Protein AF-L0IRH3-F1 (afdb_monomer_lite)

Foldseek 3Di:
DDDDDPPPPPLDDQADLVRLLVLQQVCLFFLAHELVCCVVRVPNLLSQLALVQQCVVCVVVVDDSSNSSLQLLVLLLVVQQPPPCPPDNQGRLLSLLCCLRRVRNSVPVGGSVVSLCVSCVSVVNDDPVVSVVVSSVSSSVSSVVRSQDNHRSPQDVCNLLVVLLVVLLPDDLLVNLVVLLCLLQCVCSNHVHNLSSLSNNLSNQVLLLVLCVVLPPPDDPDRNPSVLVSLCVLQVQPQLVLVQVVLVVCLVVQAAAAHSVLLNVQRNDPDNDDQVVLLVSQVVQLVQPPPDCARVSHGHHPVQVVVCVVPVHDQHDPVVSHGDPNSVRNNSVNSSSSSSSSSLVSPPPQSPPDPPCVVLVVQQDDDDDDDDDDPSDRPSVSVSVCVSVVHDDPVVVVVVVVPDPDD

Secondary structure (DSSP, 8-state):
-PPP-------PPPPPHHHHHHHHHHHTSTT---HHHHHHH-HHHHTSHHHHHHHHHHGGGT--HHHHHHHHHHHHHHHHHHSSGGGTSPPPHHHHHHHHHH-GGGTT-S-HHHHHHHHHHHTTS--HHHHHHHHHHHHHHHHHHHHH-SS-S-PPTTHHHHHHHHHHHTS-HHHHHHHHHHHHHHHHHHHS-HHHHHHHHHHT-HHHHHHHHHTT----SSTTHHHHHHHHHHHHHHHHHHHHHHHHHHHTTT-----HHHHHHHHSSSS---HHHHHHHHHHHHHHHTT-SEETTEEPPHHHHHHHHHHS-SSEETTTTEE-HHHHHHHHHHHHHHHHHHHHHHHSTTS---TT-HHHHHHT-----SSS------HHHHHHHHHHTT----HHHHHHHHS----

Structure (mmCIF, N/CA/C/O backbone):
data_AF-L0IRH3-F1
#
_entry.id   AF-L0IRH3-F1
#
loop_
_atom_site.group_PDB
_atom_site.id
_atom_site.type_symbol
_atom_site.label_atom_id
_atom_site.label_alt_id
_atom_site.label_comp_id
_atom_site.label_asym_id
_atom_site.label_entity_id
_atom_site.label_seq_id
_atom_site.pdbx_PDB_ins_code
_atom_site.Cartn_x
_atom_site.Cartn_y
_atom_site.Cartn_z
_atom_site.occupancy
_atom_site.B_iso_or_equiv
_atom_site.auth_seq_id
_atom_site.auth_comp_id
_atom_site.auth_asym_id
_atom_site.auth_atom_id
_atom_site.pdbx_PDB_model_num
ATOM 1 N N . MET A 1 1 ? 11.270 45.976 7.555 1.00 33.22 1 MET A N 1
ATOM 2 C CA . MET A 1 1 ? 9.982 45.259 7.615 1.00 33.22 1 MET A CA 1
ATOM 3 C C . MET A 1 1 ? 10.294 43.788 7.467 1.00 33.22 1 MET A C 1
ATOM 5 O O . MET A 1 1 ? 10.638 43.345 6.383 1.00 33.22 1 MET A O 1
ATOM 9 N N . THR A 1 2 ? 10.336 43.097 8.596 1.00 27.80 2 THR A N 1
ATOM 10 C CA . THR A 1 2 ? 10.625 41.670 8.735 1.00 27.80 2 THR A CA 1
ATOM 11 C C . THR A 1 2 ? 9.320 40.896 8.608 1.00 27.80 2 THR A C 1
ATOM 13 O O . THR A 1 2 ? 8.417 41.087 9.419 1.00 27.80 2 THR A O 1
ATOM 16 N N . THR A 1 3 ? 9.209 40.051 7.590 1.00 29.75 3 THR A N 1
ATOM 17 C CA . THR A 1 3 ? 8.204 38.988 7.501 1.00 29.75 3 THR A CA 1
ATOM 18 C C . THR A 1 3 ? 8.613 37.863 8.463 1.00 29.75 3 THR A C 1
ATOM 20 O O . THR A 1 3 ? 9.705 37.320 8.297 1.00 29.75 3 THR A O 1
ATOM 23 N N . PRO A 1 4 ? 7.803 37.504 9.474 1.00 34.88 4 PRO A N 1
ATOM 24 C CA . PRO A 1 4 ? 7.890 36.184 10.094 1.00 34.88 4 PRO A CA 1
ATOM 25 C C . PRO A 1 4 ? 7.295 35.199 9.075 1.00 34.88 4 PRO A C 1
ATOM 27 O O . PRO A 1 4 ? 6.216 35.444 8.549 1.00 34.88 4 PRO A O 1
ATOM 30 N N . GLY A 1 5 ? 8.010 34.182 8.610 1.00 28.48 5 GLY A N 1
ATOM 31 C CA . GLY A 1 5 ? 8.601 33.128 9.419 1.00 28.48 5 GLY A CA 1
ATOM 32 C C . GLY A 1 5 ? 7.751 31.900 9.128 1.00 28.48 5 GLY A C 1
ATOM 33 O O . GLY A 1 5 ? 6.731 31.710 9.778 1.00 28.48 5 GLY A O 1
ATOM 34 N N . ASP A 1 6 ? 8.120 31.161 8.077 1.00 34.06 6 ASP A N 1
ATOM 35 C CA . ASP A 1 6 ? 7.567 29.841 7.784 1.00 34.06 6 ASP A CA 1
ATOM 36 C C . ASP A 1 6 ? 7.759 28.978 9.029 1.00 34.06 6 ASP A C 1
ATOM 38 O O . ASP A 1 6 ? 8.873 28.551 9.348 1.00 34.06 6 ASP A O 1
ATOM 42 N N . ASP A 1 7 ? 6.668 28.777 9.764 1.00 32.66 7 ASP A N 1
ATOM 43 C CA . ASP A 1 7 ? 6.598 27.798 10.829 1.00 32.66 7 ASP A CA 1
ATOM 44 C C . ASP A 1 7 ? 6.960 26.451 10.209 1.00 32.66 7 ASP A C 1
ATOM 46 O O . ASP A 1 7 ? 6.202 25.872 9.426 1.00 32.66 7 ASP A O 1
ATOM 50 N N . ALA A 1 8 ? 8.137 25.941 10.568 1.00 35.25 8 ALA A N 1
ATOM 51 C CA . ALA A 1 8 ? 8.430 24.528 10.479 1.00 35.25 8 ALA A CA 1
ATOM 52 C C . ALA A 1 8 ? 7.332 23.817 11.276 1.00 35.25 8 ALA A C 1
ATOM 54 O O . ALA A 1 8 ? 7.412 23.716 12.502 1.00 35.25 8 ALA A O 1
ATOM 55 N N . SER A 1 9 ? 6.260 23.405 10.591 1.00 38.94 9 SER A N 1
ATOM 56 C CA . SER A 1 9 ? 5.165 22.680 11.212 1.00 38.94 9 SER A CA 1
ATOM 57 C C . SER A 1 9 ? 5.800 21.458 11.850 1.00 38.94 9 SER A C 1
ATOM 59 O O . SER A 1 9 ? 6.321 20.596 11.138 1.00 38.94 9 SER A O 1
ATOM 61 N N . VAL A 1 10 ? 5.834 21.417 13.179 1.00 41.62 10 VAL A N 1
ATOM 62 C CA . VAL A 1 10 ? 6.294 20.247 13.914 1.00 41.62 10 VAL A CA 1
ATOM 63 C C . VAL A 1 10 ? 5.409 19.106 13.438 1.00 41.62 10 VAL A C 1
ATOM 65 O O . VAL A 1 10 ? 4.223 19.056 13.765 1.00 41.62 10 VAL A O 1
ATOM 68 N N . VAL A 1 11 ? 5.961 18.240 12.586 1.00 57.41 11 VAL A N 1
ATOM 69 C CA . VAL A 1 11 ? 5.268 17.051 12.104 1.00 57.41 11 VAL A CA 1
ATOM 70 C C . VAL A 1 11 ? 5.143 16.155 13.323 1.00 57.41 11 VAL A C 1
ATOM 72 O O . VAL A 1 11 ? 6.079 15.455 13.702 1.00 57.41 11 VAL A O 1
ATOM 75 N N . LEU A 1 12 ? 4.010 16.278 14.012 1.00 69.94 12 LEU A N 1
ATOM 76 C CA . LEU A 1 12 ? 3.725 15.469 15.181 1.00 69.94 12 LEU A CA 1
ATOM 77 C C . LEU A 1 12 ? 3.756 13.997 14.756 1.00 69.94 12 LEU A C 1
ATOM 79 O O . LEU A 1 12 ? 3.223 13.666 13.691 1.00 69.94 12 LEU A O 1
ATOM 83 N N . PRO A 1 13 ? 4.353 13.112 15.570 1.00 76.25 13 PRO A N 1
ATOM 84 C CA . PRO A 1 13 ? 4.391 11.696 15.250 1.00 76.25 13 PRO A CA 1
ATOM 85 C C . PRO A 1 13 ? 2.964 11.140 15.095 1.00 76.25 13 PRO A C 1
ATOM 87 O O . PRO A 1 13 ? 2.014 11.711 15.658 1.00 76.25 13 PRO A O 1
ATOM 90 N N . PRO A 1 14 ? 2.801 10.030 14.347 1.00 81.12 14 PRO A N 1
ATOM 91 C CA . PRO A 1 14 ? 1.528 9.329 14.258 1.00 81.12 14 PRO A CA 1
ATOM 92 C C . PRO A 1 14 ? 0.988 9.010 15.657 1.00 81.12 14 PRO A C 1
ATOM 94 O O . PRO A 1 14 ? 1.775 8.699 16.556 1.00 81.12 14 PRO A O 1
ATOM 97 N N . PRO A 1 15 ? -0.335 9.093 15.863 1.00 90.19 15 PRO A N 1
ATOM 98 C CA . PRO A 1 15 ? -0.913 8.844 17.170 1.00 90.19 15 PRO A CA 1
ATOM 99 C C . PRO A 1 15 ? -0.763 7.371 17.566 1.00 90.19 15 PRO A C 1
ATOM 101 O O . PRO A 1 15 ? -0.921 6.460 16.750 1.00 90.19 15 PRO A O 1
ATOM 104 N N . THR A 1 16 ? -0.476 7.137 18.838 1.00 90.31 16 THR A N 1
ATOM 105 C CA . THR A 1 16 ? -0.393 5.804 19.434 1.00 90.31 16 THR A CA 1
ATOM 106 C C . THR A 1 16 ? -1.781 5.184 19.607 1.00 90.31 16 THR A C 1
ATOM 108 O O . THR A 1 16 ? -2.792 5.882 19.708 1.00 90.31 16 THR A O 1
ATOM 111 N N . LEU A 1 17 ? -1.833 3.852 19.725 1.00 91.19 17 LEU A N 1
ATOM 112 C CA . LEU A 1 17 ? -3.069 3.116 20.020 1.00 91.19 17 LEU A CA 1
ATOM 113 C C . LEU A 1 17 ? -3.805 3.669 21.250 1.00 91.19 17 LEU A C 1
ATOM 115 O O . LEU A 1 17 ? -5.024 3.826 21.219 1.00 91.19 17 LEU A O 1
ATOM 119 N N . ALA A 1 18 ? -3.067 3.976 22.319 1.00 92.81 18 ALA A N 1
ATOM 120 C CA . ALA A 1 18 ? -3.644 4.474 23.563 1.00 92.81 18 ALA A CA 1
ATOM 121 C C . ALA A 1 18 ? -4.269 5.868 23.394 1.00 92.81 18 ALA A C 1
ATOM 123 O O . ALA A 1 18 ? -5.374 6.095 23.885 1.00 92.81 18 ALA A O 1
ATOM 124 N N . GLU A 1 19 ? -3.604 6.775 22.669 1.00 95.31 19 GLU A N 1
ATOM 125 C CA . GLU A 1 19 ? -4.140 8.110 22.369 1.00 95.31 19 GLU A CA 1
ATOM 126 C C . GLU A 1 19 ? -5.420 8.019 21.532 1.00 95.31 19 GLU A C 1
ATOM 128 O O . GLU A 1 19 ? -6.415 8.671 21.847 1.00 95.31 19 GLU A O 1
ATOM 133 N N . VAL A 1 20 ? -5.424 7.176 20.493 1.00 95.62 20 VAL A N 1
ATOM 134 C CA . VAL A 1 20 ? -6.597 6.986 19.626 1.00 95.62 20 VAL A CA 1
ATOM 135 C C . VAL A 1 20 ? -7.761 6.382 20.399 1.00 95.62 20 VAL A C 1
ATOM 137 O O . VAL A 1 20 ? -8.880 6.882 20.306 1.00 95.62 20 VAL A O 1
ATOM 140 N N . TRP A 1 21 ? -7.515 5.327 21.179 1.00 95.75 21 TRP A N 1
ATOM 141 C CA . TRP A 1 21 ? -8.553 4.691 21.989 1.00 95.75 21 TRP A CA 1
ATOM 142 C C . TRP A 1 21 ? -9.167 5.672 22.993 1.00 95.75 21 TRP A C 1
ATOM 144 O O . TRP A 1 21 ? -10.391 5.766 23.093 1.00 95.75 21 TRP A O 1
ATOM 154 N N . PHE A 1 22 ? -8.328 6.448 23.683 1.00 95.81 22 PHE A N 1
ATOM 155 C CA . PHE A 1 22 ? -8.784 7.471 24.619 1.00 95.81 22 PHE A CA 1
ATOM 156 C C . PHE A 1 22 ? -9.644 8.536 23.927 1.00 95.81 22 PHE A C 1
ATOM 158 O O . PHE A 1 22 ? -10.732 8.857 24.405 1.00 95.81 22 PHE A O 1
ATOM 165 N N . GLU A 1 23 ? -9.204 9.059 22.780 1.00 95.94 23 GLU A N 1
ATOM 166 C CA . GLU A 1 23 ? -9.956 10.097 22.071 1.00 95.94 23 GLU A CA 1
ATOM 167 C C . GLU A 1 23 ? -11.295 9.572 21.523 1.00 95.94 23 GLU A C 1
ATOM 169 O O . GLU A 1 23 ? -12.308 10.269 21.602 1.00 95.94 23 GLU A O 1
ATOM 174 N N . LEU A 1 24 ? -11.352 8.320 21.055 1.00 96.00 24 LEU A N 1
ATOM 175 C CA . LEU A 1 24 ? -12.614 7.673 20.677 1.00 96.00 24 LEU A CA 1
ATOM 176 C C . LEU A 1 24 ? -13.581 7.568 21.868 1.00 96.00 24 LEU A C 1
ATOM 178 O O . LEU A 1 24 ? -14.759 7.901 21.723 1.00 96.00 24 LEU A O 1
ATOM 182 N N . GLU A 1 25 ? -13.103 7.136 23.041 1.00 94.94 25 GLU A N 1
ATOM 183 C CA . GLU A 1 25 ? -13.914 7.038 24.266 1.00 94.94 25 GLU A CA 1
ATOM 184 C C . GLU A 1 25 ? -14.459 8.399 24.720 1.00 94.94 25 GLU A C 1
ATOM 186 O O . GLU A 1 25 ? -15.609 8.492 25.162 1.00 94.94 25 GLU A O 1
ATOM 191 N N . GLU A 1 26 ? -13.674 9.466 24.586 1.00 94.25 26 GLU A N 1
ATOM 192 C CA . GLU A 1 26 ? -14.111 10.819 24.928 1.00 94.25 26 GLU A CA 1
ATOM 193 C C . GLU A 1 26 ? -15.128 11.371 23.925 1.00 94.25 26 GLU A C 1
ATOM 195 O O . GLU A 1 26 ? -16.199 11.854 24.317 1.00 94.25 26 GLU A O 1
ATOM 200 N N . LEU A 1 27 ? -14.846 11.269 22.624 1.00 92.69 27 LEU A N 1
ATOM 201 C CA . LEU A 1 27 ? -15.677 11.890 21.593 1.00 92.69 27 LEU A CA 1
ATOM 202 C C . LEU A 1 27 ? -17.018 11.179 21.393 1.00 92.69 27 LEU A C 1
ATOM 204 O O . LEU A 1 27 ? -18.025 11.851 21.126 1.00 92.69 27 LEU A O 1
ATOM 208 N N . LYS A 1 28 ? -17.072 9.851 21.574 1.00 91.69 28 LYS A N 1
ATOM 209 C CA . LYS A 1 28 ? -18.294 9.053 21.362 1.00 91.69 28 LYS A CA 1
ATOM 210 C C . LYS A 1 28 ? -19.428 9.374 22.347 1.00 91.69 28 LYS A C 1
ATOM 212 O O . LYS A 1 28 ? -20.585 9.014 22.106 1.00 91.69 28 LYS A O 1
ATOM 217 N N . LYS A 1 29 ? -19.128 10.045 23.465 1.00 88.81 29 LYS A N 1
ATOM 218 C CA . LYS A 1 29 ? -20.105 10.420 24.505 1.00 88.81 29 LYS A CA 1
ATOM 219 C C . LYS A 1 29 ? -21.227 11.304 23.942 1.00 88.81 29 LYS A C 1
ATOM 221 O O . LYS A 1 29 ? -21.042 12.041 22.975 1.00 88.81 29 LYS A O 1
ATOM 226 N N . ARG A 1 30 ? -22.397 11.293 24.593 1.00 84.19 30 ARG A N 1
ATOM 227 C CA . ARG A 1 30 ? -23.610 12.041 24.186 1.00 84.19 30 ARG A CA 1
ATOM 228 C C . ARG A 1 30 ? -24.064 11.671 22.769 1.00 84.19 30 ARG A C 1
ATOM 230 O O . ARG A 1 30 ? -24.583 10.578 22.592 1.00 84.19 30 ARG A O 1
ATOM 237 N N . GLU A 1 31 ? -23.820 12.538 21.793 1.00 82.25 31 GLU A N 1
ATOM 238 C CA . GLU A 1 31 ? -24.315 12.454 20.411 1.00 82.25 31 GLU A CA 1
ATOM 239 C C . GLU A 1 31 ? -23.430 11.626 19.464 1.00 82.25 31 GLU A C 1
ATOM 241 O O . GLU A 1 31 ? -23.764 11.506 18.297 1.00 82.25 31 GLU A O 1
ATOM 246 N N . GLY A 1 32 ? -22.310 11.050 19.917 1.00 90.69 32 GLY A N 1
ATOM 247 C CA . GLY A 1 32 ? -21.368 10.357 19.022 1.00 90.69 32 GLY A CA 1
ATOM 248 C C . GLY A 1 32 ? -20.283 11.264 18.451 1.00 90.69 32 GLY A C 1
ATOM 249 O O . GLY A 1 32 ? -20.122 12.397 18.901 1.00 90.69 32 GLY A O 1
ATOM 250 N N . ILE A 1 33 ? -19.508 10.768 17.494 1.00 94.12 33 ILE A N 1
ATOM 251 C CA . ILE A 1 33 ? -18.354 11.466 16.918 1.00 94.12 33 ILE A CA 1
ATOM 252 C C . ILE A 1 33 ? -18.799 12.232 15.667 1.00 94.12 33 ILE A C 1
ATOM 254 O O . ILE A 1 33 ? -19.028 11.651 14.611 1.00 94.12 33 ILE A O 1
ATOM 258 N N . THR A 1 34 ? -18.903 13.556 15.787 1.00 94.19 34 THR A N 1
ATOM 259 C CA . THR A 1 34 ? -19.332 14.451 14.700 1.00 94.19 34 THR A CA 1
ATOM 260 C C . THR A 1 34 ? -18.179 15.327 14.205 1.00 94.19 34 THR A C 1
ATOM 262 O O . THR A 1 34 ? -17.246 15.589 14.976 1.00 94.19 34 THR A O 1
ATOM 265 N N . PRO A 1 35 ? -18.244 15.886 12.980 1.00 94.69 35 PRO A N 1
ATOM 266 C CA . PRO A 1 35 ? -17.201 16.773 12.464 1.00 94.69 35 PRO A CA 1
ATOM 267 C C . PRO A 1 35 ? -16.960 17.985 13.373 1.00 94.69 35 PRO A C 1
ATOM 269 O O . PRO A 1 35 ? -15.825 18.392 13.593 1.00 94.69 35 PRO A O 1
ATOM 272 N N . SER A 1 36 ? -18.013 18.529 13.994 1.00 93.19 36 SER A N 1
ATOM 273 C CA . SER A 1 36 ? -17.897 19.642 14.950 1.00 93.19 36 SER A CA 1
ATOM 274 C C . SER A 1 36 ? -17.086 19.264 16.195 1.00 93.19 36 SER A C 1
ATOM 276 O O . SER A 1 36 ? -16.260 20.050 16.665 1.00 93.19 36 SER A O 1
ATOM 278 N N . LYS A 1 37 ? -17.278 18.047 16.718 1.00 93.94 37 LYS A N 1
ATOM 279 C CA . LYS A 1 37 ? -16.503 17.532 17.852 1.00 93.94 37 LYS A CA 1
ATOM 280 C C . LYS A 1 37 ? -15.071 17.211 17.463 1.00 93.94 37 LYS A C 1
ATOM 282 O O . LYS A 1 37 ? -14.164 17.607 18.185 1.00 93.94 37 LYS A O 1
ATOM 287 N N . VAL A 1 38 ? -14.867 16.569 16.314 1.00 95.38 38 VAL A N 1
ATOM 288 C CA . VAL A 1 38 ? -13.526 16.286 15.790 1.00 95.38 38 VAL A CA 1
ATOM 289 C C . VAL A 1 38 ? -12.753 17.588 15.592 1.00 95.38 38 VAL A C 1
ATOM 291 O O . VAL A 1 38 ? -11.610 17.683 16.026 1.00 95.38 38 VAL A O 1
ATOM 294 N N . ARG A 1 39 ? -13.387 18.633 15.046 1.00 94.56 39 ARG A N 1
ATOM 295 C CA . ARG A 1 39 ? -12.769 19.956 14.865 1.00 94.56 39 ARG A CA 1
ATOM 296 C C . ARG A 1 39 ? -12.323 20.589 16.184 1.00 94.56 39 ARG A C 1
ATOM 298 O O . ARG A 1 39 ? -11.276 21.220 16.226 1.00 94.56 39 ARG A O 1
ATOM 305 N N . LYS A 1 40 ? -13.121 20.448 17.246 1.00 92.31 40 LYS A N 1
ATOM 306 C CA . LYS A 1 40 ? -12.861 21.083 18.550 1.00 92.31 40 LYS A CA 1
ATOM 307 C C . LYS A 1 40 ? -11.941 20.271 19.462 1.00 92.31 40 LYS A C 1
ATOM 309 O O . LYS A 1 40 ? -11.217 20.862 20.252 1.00 92.31 40 LYS A O 1
ATOM 314 N N . ALA A 1 41 ? -12.027 18.946 19.404 1.00 89.19 41 ALA A N 1
ATOM 315 C CA . ALA A 1 41 ? -11.465 18.049 20.412 1.00 89.19 41 ALA A CA 1
ATOM 316 C C . ALA A 1 41 ? -10.981 16.703 19.840 1.00 89.19 41 ALA A C 1
ATOM 318 O O . ALA A 1 41 ? -10.765 15.773 20.608 1.00 89.19 41 ALA A O 1
ATOM 319 N N . GLY A 1 42 ? -10.828 16.584 18.515 1.00 90.88 42 GLY A N 1
ATOM 320 C CA . GLY A 1 42 ? -10.328 15.376 17.851 1.00 90.88 42 GLY A CA 1
ATOM 321 C C . GLY A 1 42 ? -8.987 15.514 17.119 1.00 90.88 42 GLY A C 1
ATOM 322 O O . GLY A 1 42 ? -8.890 15.025 15.989 1.00 90.88 42 GLY A O 1
ATOM 323 N N . PRO A 1 43 ? -7.967 16.217 17.654 1.00 93.75 43 PRO A N 1
ATOM 324 C CA . PRO A 1 43 ? -6.690 16.368 16.960 1.00 93.75 43 PRO A CA 1
ATOM 325 C C . PRO A 1 43 ? -5.959 15.031 16.767 1.0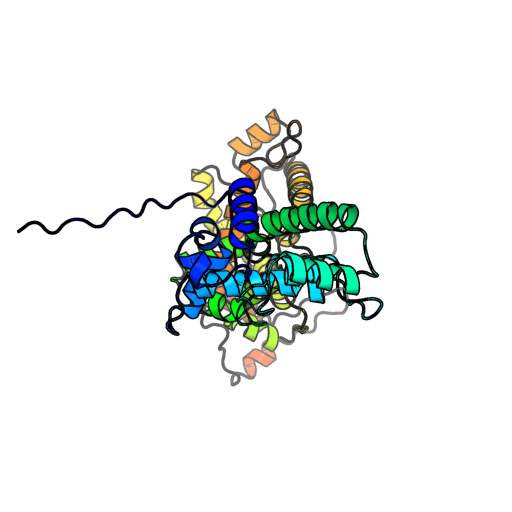0 93.75 43 PRO A C 1
ATOM 327 O O . PRO A 1 43 ? -5.197 14.892 15.811 1.00 93.75 43 PRO A O 1
ATOM 330 N N . THR A 1 44 ? -6.172 14.033 17.628 1.00 95.19 44 THR A N 1
ATOM 331 C CA . THR A 1 44 ? -5.550 12.707 17.480 1.00 95.19 44 THR A CA 1
ATOM 332 C C . THR A 1 44 ? -6.130 11.972 16.276 1.00 95.19 44 THR A C 1
ATOM 334 O O . THR A 1 44 ? -5.376 11.490 15.433 1.00 95.19 44 THR A O 1
ATOM 337 N N . LEU A 1 45 ? -7.455 11.957 16.131 1.00 95.75 45 LEU A N 1
ATOM 338 C CA 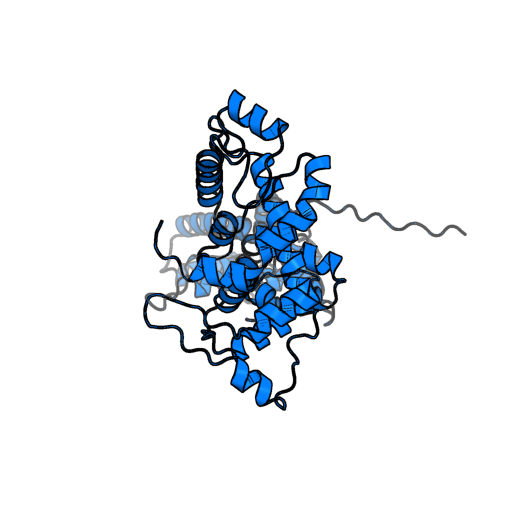. LEU A 1 45 ? -8.159 11.358 15.001 1.00 95.75 45 LEU A CA 1
ATOM 339 C C . LEU A 1 45 ? -7.843 12.086 13.692 1.00 95.75 45 LEU A C 1
ATOM 341 O O . LEU A 1 45 ? -7.667 11.439 12.661 1.00 95.75 45 LEU A O 1
ATOM 345 N N . GLN A 1 46 ? -7.699 13.413 13.720 1.00 94.88 46 GLN A N 1
ATOM 346 C CA . GLN A 1 46 ? -7.288 14.184 12.542 1.00 94.88 46 GLN A CA 1
ATOM 347 C C . GLN A 1 46 ? -5.853 13.866 12.094 1.00 94.88 46 GLN A C 1
ATOM 349 O O . GLN A 1 46 ? -5.561 13.952 10.904 1.00 94.88 46 GLN A O 1
ATOM 354 N N . ARG A 1 47 ? -4.956 13.472 13.009 1.00 93.75 47 ARG A N 1
ATOM 355 C CA . ARG A 1 47 ? -3.577 13.056 12.685 1.00 93.75 47 ARG A CA 1
ATOM 356 C C . ARG A 1 47 ? -3.468 11.644 12.106 1.00 93.75 47 ARG A C 1
ATOM 358 O O . ARG A 1 47 ? -2.392 11.285 11.635 1.00 93.75 47 ARG A O 1
ATOM 365 N N . LEU A 1 48 ? -4.532 10.838 12.132 1.00 93.25 48 LEU A N 1
ATOM 366 C CA . LEU A 1 48 ? -4.503 9.507 11.525 1.00 93.25 48 LEU A CA 1
ATOM 367 C C . LEU A 1 48 ? -4.184 9.602 10.028 1.00 93.25 48 LEU A C 1
ATOM 369 O O . LEU A 1 48 ? -4.704 10.471 9.323 1.00 93.25 48 LEU A O 1
ATOM 373 N N . TRP A 1 49 ? -3.382 8.661 9.527 1.00 91.19 49 TRP A N 1
ATOM 374 C CA . TRP A 1 49 ? -3.033 8.595 8.107 1.00 91.19 49 TRP A CA 1
ATOM 375 C C . TRP A 1 49 ? -4.273 8.518 7.215 1.00 91.19 49 TRP A C 1
ATOM 377 O O . TRP A 1 49 ? -4.353 9.244 6.228 1.00 91.19 49 TRP A O 1
ATOM 387 N N . ILE A 1 50 ? -5.276 7.730 7.618 1.00 93.00 50 ILE A N 1
ATOM 388 C CA . ILE A 1 50 ? -6.552 7.605 6.901 1.00 93.00 50 ILE A CA 1
ATOM 389 C C . ILE A 1 50 ? -7.310 8.936 6.793 1.00 93.00 50 ILE A C 1
ATOM 391 O O . ILE A 1 50 ? -7.901 9.225 5.758 1.00 93.00 50 ILE A O 1
ATOM 395 N N . SER A 1 51 ? -7.249 9.774 7.832 1.00 94.69 51 SER A N 1
ATOM 396 C CA . SER A 1 51 ? -7.905 11.085 7.873 1.00 94.69 51 SER A CA 1
ATOM 397 C C . SER A 1 51 ? -7.204 12.080 6.958 1.00 94.69 51 SER A C 1
ATOM 399 O O . SER A 1 51 ? -7.846 12.822 6.216 1.00 94.69 51 SER A O 1
ATOM 401 N N . GLN A 1 52 ? -5.870 12.076 6.988 1.00 93.69 52 GLN A N 1
ATOM 402 C CA . GLN A 1 52 ? -5.044 12.917 6.127 1.00 93.69 52 GLN A CA 1
ATOM 403 C C . GLN A 1 52 ? -5.186 12.526 4.655 1.00 93.69 52 GLN A C 1
ATOM 405 O O . GLN A 1 52 ? -5.260 13.398 3.793 1.00 93.69 52 GLN A O 1
ATOM 410 N N . ASP A 1 53 ? -5.243 11.229 4.365 1.00 90.50 53 ASP A N 1
ATOM 411 C CA . ASP A 1 53 ? -5.463 10.696 3.023 1.00 90.50 53 ASP A CA 1
ATOM 412 C C . ASP A 1 53 ? -6.832 11.118 2.467 1.00 90.50 53 ASP A 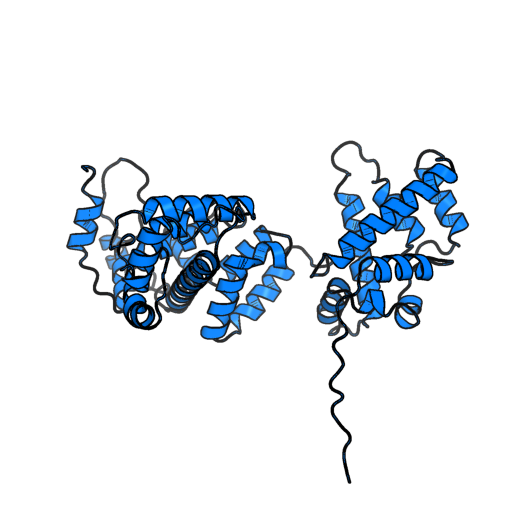C 1
ATOM 414 O O . ASP A 1 53 ? -6.902 11.736 1.402 1.00 90.50 53 ASP A O 1
ATOM 418 N N . GLU A 1 54 ? -7.905 10.914 3.237 1.00 93.25 54 GLU A N 1
ATOM 419 C CA . GLU A 1 54 ? -9.260 11.325 2.850 1.00 93.25 54 GLU A CA 1
ATOM 420 C C . GLU A 1 54 ? -9.371 12.845 2.654 1.00 93.25 54 GLU A C 1
ATOM 422 O O . GLU A 1 54 ? -9.989 13.321 1.696 1.00 93.25 54 GLU A O 1
ATOM 427 N N . TYR A 1 55 ? -8.719 13.630 3.517 1.00 94.31 55 TYR A N 1
ATOM 428 C CA . TYR A 1 55 ? -8.691 15.083 3.385 1.00 94.31 55 TYR A CA 1
ATOM 429 C C . TYR A 1 55 ? -7.961 15.517 2.115 1.00 94.31 55 TYR A C 1
ATOM 431 O O . TYR A 1 55 ? -8.476 16.346 1.368 1.00 94.31 55 TYR A O 1
ATOM 439 N N . ARG A 1 56 ? -6.795 14.937 1.806 1.00 89.62 56 ARG A N 1
ATOM 440 C CA . ARG A 1 56 ? -6.071 15.244 0.559 1.00 89.62 56 ARG A CA 1
ATOM 441 C C . ARG A 1 56 ? -6.912 14.945 -0.679 1.00 89.62 56 ARG A C 1
ATOM 443 O O . ARG A 1 56 ? -6.843 15.722 -1.630 1.00 89.62 56 ARG A O 1
ATOM 450 N N . ARG A 1 57 ? -7.713 13.877 -0.649 1.00 87.75 57 ARG A N 1
ATOM 451 C CA . ARG A 1 57 ? -8.620 13.489 -1.738 1.00 87.75 57 ARG A CA 1
ATOM 452 C C . ARG A 1 57 ? -9.763 14.488 -1.920 1.00 87.75 57 ARG A C 1
ATOM 454 O O . ARG A 1 57 ? -10.065 14.889 -3.039 1.00 87.75 57 ARG A O 1
ATOM 461 N N . ARG A 1 58 ? -10.369 14.947 -0.820 1.00 86.62 58 ARG A N 1
ATOM 462 C CA . ARG A 1 58 ? -11.598 15.764 -0.853 1.00 86.62 58 ARG A CA 1
ATOM 463 C C . ARG A 1 58 ? -11.393 17.265 -0.656 1.00 86.62 58 ARG A C 1
ATOM 465 O O . ARG A 1 58 ? -12.341 18.024 -0.860 1.00 86.62 58 ARG A O 1
ATOM 472 N N . ARG A 1 59 ? -10.176 17.730 -0.346 1.00 84.44 59 ARG A N 1
ATOM 473 C CA . ARG A 1 59 ? -9.876 19.166 -0.151 1.00 84.44 59 ARG A CA 1
ATOM 474 C C . ARG A 1 59 ? -10.256 20.026 -1.357 1.00 84.44 59 ARG A C 1
ATOM 476 O O . ARG A 1 59 ? -10.692 21.157 -1.183 1.00 84.44 59 ARG A O 1
ATOM 483 N N . GLY A 1 60 ? -10.134 19.486 -2.576 1.00 79.38 60 GLY A N 1
ATOM 484 C CA . GLY A 1 60 ? -10.503 20.182 -3.815 1.00 79.38 60 GLY A CA 1
ATOM 485 C C . GLY A 1 60 ? -12.005 20.454 -3.948 1.00 79.38 60 GLY A C 1
ATOM 486 O O . GLY A 1 60 ? -12.402 21.327 -4.710 1.00 79.38 60 GLY A O 1
ATOM 487 N N . VAL A 1 61 ? -12.831 19.751 -3.168 1.00 84.12 61 VAL A N 1
ATOM 488 C CA . VAL A 1 61 ? -14.294 19.900 -3.107 1.00 84.12 61 VAL A CA 1
ATOM 489 C C . VAL A 1 61 ? -14.713 20.722 -1.873 1.00 84.12 61 VAL A C 1
ATOM 491 O O . VAL A 1 61 ? -15.877 20.734 -1.486 1.00 84.12 61 VAL A O 1
ATOM 494 N N . GLY A 1 62 ? -13.767 21.402 -1.213 1.00 84.00 62 GLY A N 1
ATOM 495 C CA . GLY A 1 62 ? -14.038 22.253 -0.049 1.00 84.00 62 GLY A CA 1
ATOM 496 C C . GLY A 1 62 ? -14.333 21.495 1.251 1.00 84.00 62 GLY A C 1
ATOM 497 O O . GLY A 1 62 ? -14.844 22.087 2.199 1.00 84.00 62 GLY A O 1
ATOM 498 N N . VAL A 1 63 ? -14.026 20.196 1.313 1.00 90.00 63 VAL A N 1
ATOM 499 C CA . VAL A 1 63 ? -14.194 19.382 2.526 1.00 90.00 63 VAL A CA 1
ATOM 500 C C . VAL A 1 63 ? -13.057 19.674 3.502 1.00 90.00 63 VAL A C 1
ATOM 502 O O . VAL A 1 63 ? -11.890 19.597 3.124 1.00 90.00 63 VAL A O 1
ATOM 505 N N . ASP A 1 64 ? -13.388 19.988 4.758 1.00 93.81 64 ASP A N 1
ATOM 506 C CA . ASP A 1 64 ? -12.388 20.189 5.808 1.00 93.81 64 ASP A CA 1
ATOM 507 C C . ASP A 1 64 ? -11.877 18.864 6.409 1.00 93.81 64 ASP A C 1
ATOM 509 O O . ASP A 1 64 ? -12.474 17.796 6.244 1.00 93.81 64 ASP A O 1
ATOM 513 N N . LEU A 1 65 ? -10.752 18.934 7.127 1.00 94.81 65 LEU A N 1
ATOM 514 C CA . LEU A 1 65 ? -10.103 17.760 7.716 1.00 94.81 65 LEU A CA 1
ATOM 515 C C . LEU A 1 65 ? -10.989 17.035 8.742 1.00 94.81 65 LEU A C 1
ATOM 517 O O . LEU A 1 65 ? -10.895 15.817 8.874 1.00 94.81 65 LEU A O 1
ATOM 521 N N . ALA A 1 66 ? -11.868 17.739 9.456 1.00 95.56 66 ALA A N 1
ATOM 522 C CA . ALA A 1 66 ? -12.734 17.117 10.452 1.00 95.56 66 ALA A CA 1
ATOM 523 C C . ALA A 1 66 ? -13.845 16.286 9.795 1.00 95.56 66 ALA A C 1
ATOM 525 O O . ALA A 1 66 ? -14.124 15.178 10.249 1.00 95.56 66 ALA A O 1
ATOM 526 N N . VAL A 1 67 ? -14.434 16.784 8.705 1.00 95.94 67 VAL A N 1
ATOM 527 C CA . VAL A 1 67 ? -15.392 16.029 7.885 1.00 95.94 67 VAL A CA 1
ATOM 528 C C . VAL A 1 67 ? -14.701 14.824 7.250 1.00 95.94 67 VAL A C 1
ATOM 530 O O . VAL A 1 67 ? -15.187 13.706 7.387 1.00 95.94 67 VAL A O 1
ATOM 533 N N . ALA A 1 68 ? -13.530 15.019 6.639 1.00 95.06 68 ALA A N 1
ATOM 534 C CA . ALA A 1 68 ? -12.754 13.927 6.052 1.00 95.06 68 ALA A CA 1
ATOM 535 C C . ALA A 1 68 ? -12.378 12.841 7.079 1.00 95.06 68 ALA A C 1
ATOM 537 O O . ALA A 1 68 ? -12.455 11.653 6.783 1.00 95.06 68 ALA A O 1
ATOM 538 N N . THR A 1 69 ? -12.033 13.235 8.308 1.00 96.62 69 THR A N 1
ATOM 539 C CA . THR A 1 69 ? -11.756 12.301 9.411 1.00 96.62 69 THR A CA 1
ATOM 540 C C . THR A 1 69 ? -12.968 11.423 9.720 1.00 96.62 69 THR A C 1
ATOM 542 O O . THR A 1 69 ? -12.835 10.206 9.818 1.00 96.62 69 THR A O 1
ATOM 545 N N . VAL A 1 70 ? -14.159 12.014 9.869 1.00 96.62 70 VAL A N 1
ATOM 546 C CA . VAL A 1 70 ? -15.371 11.241 10.183 1.00 96.62 70 VAL A CA 1
ATOM 547 C C . VAL A 1 70 ? -15.736 10.301 9.034 1.00 96.62 70 VAL A C 1
ATOM 549 O O . VAL A 1 70 ? -16.061 9.142 9.277 1.00 96.62 70 VAL A O 1
ATOM 552 N N . GLU A 1 71 ? -15.606 10.758 7.793 1.00 95.56 71 GLU A N 1
ATOM 553 C CA . GLU A 1 71 ? -15.855 9.949 6.597 1.00 95.56 71 GLU A CA 1
ATOM 554 C C . GLU A 1 71 ? -14.895 8.755 6.505 1.00 95.56 71 GLU A C 1
ATOM 556 O O . GLU A 1 71 ? -15.347 7.620 6.352 1.00 95.56 71 GLU A O 1
ATOM 561 N N . ALA A 1 72 ? -13.592 8.966 6.724 1.00 94.94 72 ALA A N 1
ATOM 562 C CA . ALA A 1 72 ? -12.609 7.884 6.777 1.00 94.94 72 ALA A CA 1
ATOM 563 C C . ALA A 1 72 ? -12.977 6.830 7.838 1.00 94.94 72 ALA A C 1
ATOM 565 O O . ALA A 1 72 ? -12.955 5.627 7.563 1.00 94.94 72 ALA A O 1
ATOM 566 N N . LEU A 1 73 ? -13.383 7.265 9.037 1.00 96.25 73 LEU A N 1
ATOM 567 C CA . LEU A 1 73 ? -13.839 6.364 10.100 1.00 96.25 73 LEU A CA 1
ATOM 568 C C . LEU A 1 73 ? -15.110 5.599 9.705 1.00 96.25 73 LEU A C 1
ATOM 570 O O . LEU A 1 73 ? -15.214 4.412 10.021 1.00 96.25 73 LEU A O 1
ATOM 574 N N . LYS A 1 74 ? -16.055 6.227 8.989 1.00 94.75 74 LYS A N 1
ATOM 575 C CA . LYS A 1 74 ? -17.275 5.554 8.507 1.00 94.75 74 LYS A CA 1
ATOM 576 C C . LYS A 1 74 ? -16.946 4.414 7.558 1.00 94.75 74 LYS A C 1
ATOM 578 O O . LYS A 1 74 ? -17.518 3.338 7.709 1.00 94.75 74 LYS A O 1
ATOM 583 N N . CYS A 1 75 ? -16.014 4.612 6.629 1.00 92.00 75 CYS A N 1
ATOM 584 C CA . CYS A 1 75 ? -15.603 3.558 5.701 1.00 92.00 75 CYS A CA 1
ATOM 585 C C . CYS A 1 75 ? -14.949 2.378 6.436 1.00 92.00 75 CYS A C 1
ATOM 587 O O . CYS A 1 75 ? -15.238 1.222 6.126 1.00 92.00 75 CYS A O 1
ATOM 589 N N . VAL A 1 76 ? -14.164 2.641 7.491 1.00 91.62 76 VAL A N 1
ATOM 590 C CA . VAL A 1 76 ? -13.630 1.570 8.353 1.00 91.62 76 VAL A CA 1
ATOM 591 C C . VAL A 1 76 ? -14.745 0.849 9.111 1.00 91.62 76 VAL A C 1
ATOM 593 O O . VAL A 1 76 ? -14.742 -0.378 9.156 1.00 91.62 76 VAL A O 1
ATOM 596 N N . VAL A 1 77 ? -15.729 1.562 9.671 1.00 92.31 77 VAL A N 1
ATOM 597 C CA . VAL A 1 77 ? -16.894 0.929 10.318 1.00 92.31 77 VAL A CA 1
ATOM 598 C C . VAL A 1 77 ? -17.678 0.079 9.314 1.00 92.31 77 VAL A C 1
ATOM 600 O O . VAL A 1 77 ? -18.016 -1.062 9.625 1.00 92.31 77 VAL A O 1
ATOM 603 N N . ALA A 1 78 ? -17.927 0.578 8.102 1.00 87.88 78 ALA A N 1
ATOM 604 C CA . ALA A 1 78 ? -18.664 -0.134 7.058 1.00 87.88 78 ALA A CA 1
ATOM 605 C C . ALA A 1 78 ? -18.009 -1.470 6.663 1.00 87.88 78 ALA A C 1
ATOM 607 O O . ALA A 1 78 ? -18.727 -2.428 6.375 1.00 87.88 78 ALA A O 1
ATOM 608 N N . GLN A 1 79 ? -16.679 -1.584 6.746 1.00 83.94 79 GLN A N 1
ATOM 609 C CA . GLN A 1 79 ? -15.962 -2.841 6.505 1.00 83.94 79 GLN A CA 1
ATOM 610 C C . GLN A 1 79 ? -16.397 -3.972 7.456 1.00 83.94 79 GLN A C 1
ATOM 612 O O . GLN A 1 79 ? -16.475 -5.128 7.047 1.00 83.94 79 GLN A O 1
ATOM 617 N N . TYR A 1 80 ? -16.733 -3.660 8.713 1.00 82.38 80 TYR A N 1
ATOM 618 C CA . TYR A 1 80 ? -17.241 -4.662 9.662 1.00 82.38 80 TYR A CA 1
ATOM 619 C C . TYR A 1 80 ? -18.636 -5.163 9.278 1.00 82.38 80 TYR A C 1
ATOM 621 O O . TYR A 1 80 ? -19.039 -6.244 9.699 1.00 82.38 80 TYR A O 1
ATOM 629 N N . ARG A 1 81 ? -19.389 -4.391 8.484 1.00 80.62 81 ARG A N 1
ATOM 630 C CA . ARG A 1 81 ? -20.684 -4.832 7.965 1.00 80.62 81 ARG A CA 1
ATOM 631 C C . ARG A 1 81 ? -20.500 -5.892 6.890 1.00 80.62 81 ARG A C 1
ATOM 633 O O . ARG A 1 81 ? -21.229 -6.870 6.897 1.00 80.62 81 ARG A O 1
ATOM 640 N N . SER A 1 82 ? -19.554 -5.701 5.971 1.00 60.94 82 SER A N 1
ATOM 641 C CA . SER A 1 82 ? -19.353 -6.584 4.815 1.00 60.94 82 SER A CA 1
ATOM 642 C C . SER A 1 82 ? -18.552 -7.849 5.138 1.00 60.94 82 SER A C 1
ATOM 644 O O . SER A 1 82 ? -18.791 -8.884 4.519 1.00 60.94 82 SER A O 1
ATOM 646 N N . SER A 1 83 ? -17.651 -7.810 6.123 1.00 55.41 83 SER A N 1
ATOM 647 C CA . SER A 1 83 ? -16.739 -8.922 6.431 1.00 55.41 83 SER A CA 1
ATOM 648 C C . SER A 1 83 ? -17.405 -10.174 7.026 1.00 55.41 83 SER A C 1
ATOM 650 O O . SER A 1 83 ? -16.836 -11.259 6.929 1.00 55.41 83 SER A O 1
ATOM 652 N N . GLU A 1 84 ? -18.607 -10.065 7.605 1.00 49.97 84 GLU A N 1
ATOM 653 C CA . GLU A 1 84 ? -19.286 -11.180 8.296 1.00 49.97 84 GLU A CA 1
ATOM 654 C C . GLU A 1 84 ? -20.638 -11.591 7.672 1.00 49.97 84 GLU A C 1
ATOM 656 O O . GLU A 1 84 ? -21.224 -12.593 8.080 1.00 49.97 84 GLU A O 1
ATOM 661 N N . VAL A 1 85 ? -21.122 -10.899 6.630 1.00 50.06 85 VAL A N 1
ATOM 662 C CA . VAL A 1 85 ? -22.430 -11.179 5.982 1.00 50.06 85 VAL A CA 1
ATOM 663 C C . VAL A 1 85 ? -22.453 -12.505 5.195 1.00 50.06 85 VAL A C 1
ATOM 665 O O . VAL A 1 85 ? -23.502 -12.956 4.739 1.00 50.06 85 VAL A O 1
ATOM 668 N N . ALA A 1 86 ? -21.330 -13.218 5.109 1.00 42.66 86 ALA A N 1
ATOM 669 C CA . ALA A 1 86 ? -21.164 -14.370 4.228 1.00 42.66 86 ALA A CA 1
ATOM 670 C C . ALA A 1 86 ? -21.969 -15.646 4.578 1.00 42.66 86 ALA A C 1
ATOM 672 O O . ALA A 1 86 ? -21.935 -16.576 3.774 1.00 42.66 86 ALA A O 1
ATOM 673 N N . ARG A 1 87 ? -22.675 -15.775 5.720 1.00 42.62 87 ARG A N 1
ATOM 674 C CA . ARG A 1 87 ? -23.336 -17.065 6.070 1.00 42.62 87 ARG A CA 1
ATOM 675 C C . ARG A 1 87 ? -24.733 -17.038 6.706 1.00 42.62 87 ARG A C 1
ATOM 677 O O . ARG A 1 87 ? -25.216 -18.100 7.085 1.00 42.62 87 ARG A O 1
ATOM 684 N N . GLY A 1 88 ? -25.434 -15.904 6.783 1.00 48.53 88 GLY A N 1
ATOM 685 C CA . GLY A 1 88 ? -26.796 -15.948 7.350 1.00 48.53 88 GLY A CA 1
ATOM 686 C C . GLY A 1 88 ? -27.618 -14.664 7.398 1.00 48.53 88 GLY A C 1
ATOM 687 O O . GLY A 1 88 ? -28.634 -14.655 8.078 1.00 48.53 88 GLY A O 1
ATOM 688 N N . GLY A 1 89 ? -27.203 -13.579 6.733 1.00 54.09 89 GLY A N 1
ATOM 689 C CA . GLY A 1 89 ? -27.981 -12.330 6.698 1.00 54.09 89 GLY A CA 1
ATOM 690 C C . GLY A 1 89 ? -28.051 -11.549 8.020 1.00 54.09 89 GLY A C 1
ATOM 691 O O . GLY A 1 89 ? -28.733 -10.530 8.079 1.00 54.09 89 GLY A O 1
ATOM 692 N N . TYR A 1 90 ? -27.345 -11.986 9.067 1.00 57.66 90 TYR A N 1
ATOM 693 C CA . TYR A 1 90 ? -27.233 -11.252 10.327 1.00 57.66 90 TYR A CA 1
ATOM 694 C C . TYR A 1 90 ? -26.116 -10.206 10.250 1.00 57.66 90 TYR A C 1
ATOM 696 O O . TYR A 1 90 ? -25.027 -10.478 9.747 1.00 57.66 90 TYR A O 1
ATOM 704 N N . GLU A 1 91 ? -26.393 -9.005 10.757 1.00 69.75 91 GLU A N 1
ATOM 705 C CA . GLU A 1 91 ? -25.410 -7.927 10.876 1.00 69.75 91 GLU A CA 1
ATOM 706 C C . GLU A 1 91 ? -24.294 -8.323 11.861 1.00 69.75 91 GLU A C 1
ATOM 708 O O . GLU A 1 91 ? -24.565 -8.917 12.909 1.00 69.75 91 GLU A O 1
ATOM 713 N N . SER A 1 92 ? -23.038 -7.979 11.544 1.00 82.06 92 SER A N 1
ATOM 714 C CA . SER A 1 92 ? -21.911 -8.210 12.456 1.00 82.06 92 SER A CA 1
ATOM 715 C C . SER A 1 92 ? -22.174 -7.562 13.812 1.00 82.06 92 SER A C 1
ATOM 717 O O . SER A 1 92 ? -22.560 -6.394 13.897 1.00 82.06 92 SER A O 1
ATOM 719 N N . GLN A 1 93 ? -21.894 -8.291 14.893 1.00 86.69 93 GLN A N 1
ATOM 720 C CA . GLN A 1 93 ? -22.020 -7.747 16.245 1.00 86.69 93 GLN A CA 1
ATOM 721 C C . GLN A 1 93 ? -21.031 -6.602 16.477 1.00 86.69 93 GLN A C 1
ATOM 723 O O . GLN A 1 93 ? -21.374 -5.616 17.126 1.00 86.69 93 GLN A O 1
ATOM 728 N N . ASN A 1 94 ? -19.828 -6.709 15.905 1.00 88.38 94 ASN A N 1
ATOM 729 C CA . ASN A 1 94 ? -18.818 -5.656 15.959 1.00 88.38 94 ASN A CA 1
ATOM 730 C C . ASN A 1 94 ? -19.292 -4.411 15.212 1.00 88.38 94 ASN A C 1
ATOM 732 O O . ASN A 1 94 ? -19.190 -3.307 15.741 1.00 88.38 94 ASN A O 1
ATOM 736 N N . TRP A 1 95 ? -19.872 -4.589 14.022 1.00 91.56 95 TRP A N 1
ATOM 737 C CA . TRP A 1 95 ? -20.473 -3.480 13.286 1.00 91.56 95 TRP A CA 1
ATOM 738 C C . TRP A 1 95 ? -21.612 -2.830 14.073 1.00 91.56 95 TRP A C 1
ATOM 740 O O . TRP A 1 95 ? -21.604 -1.615 14.232 1.00 91.56 95 TRP A O 1
ATOM 750 N N . LEU A 1 96 ? -22.549 -3.616 14.617 1.00 90.56 96 LEU A N 1
ATOM 751 C CA . LEU A 1 96 ? -23.670 -3.104 15.411 1.00 90.56 96 LEU A CA 1
ATOM 752 C C . LEU A 1 96 ? -23.182 -2.275 16.602 1.00 90.56 96 LEU A C 1
ATOM 754 O O . LEU A 1 96 ? -23.678 -1.171 16.819 1.00 90.56 96 LEU A O 1
ATOM 758 N N . ILE A 1 97 ? -22.195 -2.781 17.343 1.00 93.19 97 ILE A N 1
ATOM 759 C CA . ILE A 1 97 ? -21.579 -2.070 18.467 1.00 93.19 97 ILE A CA 1
ATOM 760 C C . ILE A 1 97 ? -20.928 -0.769 17.991 1.00 93.19 97 ILE A C 1
ATOM 762 O O . ILE A 1 97 ? -21.227 0.280 18.551 1.00 93.19 97 ILE A O 1
ATOM 766 N N . LEU A 1 98 ? -20.071 -0.802 16.965 1.00 94.25 98 LEU A N 1
ATOM 767 C CA . LEU A 1 98 ? -19.365 0.391 16.478 1.00 94.25 98 LEU A CA 1
ATOM 768 C C . LEU A 1 98 ? -20.326 1.441 15.928 1.00 94.25 98 LEU A 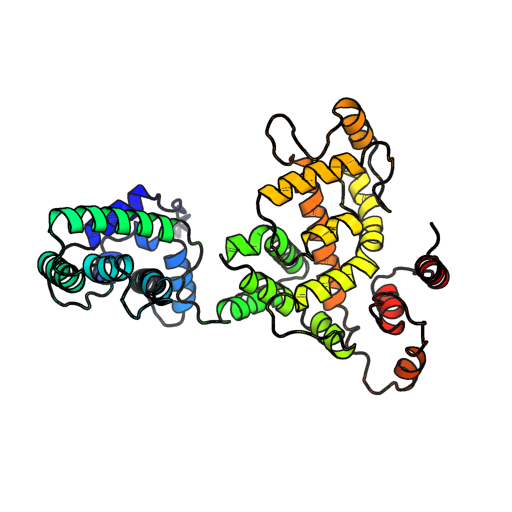C 1
ATOM 770 O O . LEU A 1 98 ? -20.192 2.619 16.254 1.00 94.25 98 LEU A O 1
ATOM 774 N N . TYR A 1 99 ? -21.311 1.011 15.140 1.00 93.06 99 TYR A N 1
ATOM 775 C CA . TYR A 1 99 ? -22.325 1.878 14.555 1.00 93.06 99 TYR A CA 1
ATOM 776 C C . TYR A 1 99 ? -23.070 2.651 15.649 1.00 93.06 99 TYR A C 1
ATOM 778 O O . TYR A 1 99 ? -23.152 3.877 15.588 1.00 93.06 99 TYR A O 1
ATOM 786 N N . HIS A 1 100 ? -23.504 1.968 16.715 1.00 93.44 100 HIS A N 1
ATOM 787 C CA . HIS A 1 100 ? -24.224 2.608 17.817 1.00 93.44 100 HIS A CA 1
ATOM 788 C C . HIS A 1 100 ? -23.317 3.351 18.801 1.00 93.44 100 HIS A C 1
ATOM 790 O O . HIS A 1 100 ? -23.707 4.419 19.255 1.00 93.44 100 HIS A O 1
ATOM 796 N N . GLU A 1 101 ? -22.134 2.843 19.160 1.00 94.25 101 GLU A N 1
ATOM 797 C CA . GLU A 1 101 ? -21.224 3.500 20.116 1.00 94.25 101 GLU A CA 1
ATOM 798 C C . GLU A 1 101 ? -20.612 4.762 19.523 1.00 94.25 101 GLU A C 1
ATOM 800 O O . GLU A 1 101 ? -20.641 5.807 20.173 1.00 94.25 101 GLU A O 1
ATOM 805 N N . LEU A 1 102 ? -20.080 4.685 18.301 1.00 94.69 102 LEU A N 1
ATOM 806 C CA . LEU A 1 102 ? -19.409 5.817 17.671 1.00 94.69 102 LEU A CA 1
ATOM 807 C C . LEU A 1 102 ? -20.415 6.839 17.150 1.00 94.69 102 LEU A C 1
ATOM 809 O O . LEU A 1 102 ? -20.148 8.028 17.301 1.00 94.69 102 LEU A O 1
ATOM 813 N N . ASN A 1 103 ? -21.557 6.392 16.601 1.00 93.25 103 ASN A N 1
ATOM 814 C CA . ASN A 1 103 ? -22.582 7.244 15.976 1.00 93.25 103 ASN A CA 1
ATOM 815 C C . ASN A 1 103 ? -21.936 8.367 15.159 1.00 93.25 103 ASN A C 1
ATOM 817 O O . ASN A 1 103 ? -22.052 9.552 15.484 1.00 93.25 103 ASN A O 1
ATOM 821 N N . LEU A 1 104 ? -21.135 7.945 14.180 1.00 92.44 104 LEU A N 1
ATOM 822 C CA . LEU A 1 104 ? -20.413 8.847 13.295 1.00 92.44 104 LEU A CA 1
ATOM 823 C C . LEU A 1 104 ? -21.436 9.748 12.596 1.00 92.44 104 LEU A C 1
ATOM 825 O O . LEU A 1 104 ? -22.451 9.250 12.132 1.00 92.44 104 LEU A O 1
ATOM 829 N N . ASP A 1 105 ? -21.185 11.057 12.578 1.00 87.38 105 ASP A N 1
ATOM 830 C CA . ASP A 1 105 ? -22.114 12.108 12.115 1.00 87.38 105 ASP A CA 1
ATOM 831 C C . ASP A 1 105 ? -23.387 12.344 12.939 1.00 87.38 105 ASP A C 1
ATOM 833 O O . ASP A 1 105 ? -24.119 13.296 12.671 1.00 87.38 105 ASP A O 1
ATOM 837 N N . GLY A 1 106 ? -23.600 11.607 14.027 1.00 83.12 106 GLY A N 1
ATOM 838 C CA . GLY A 1 106 ? -24.728 11.868 14.917 1.00 83.12 106 GLY A CA 1
ATOM 839 C C . GLY A 1 106 ? -26.067 11.304 14.429 1.00 83.12 106 GLY A C 1
ATOM 840 O O . GLY A 1 106 ? -27.100 11.711 14.961 1.00 83.12 106 GLY A O 1
ATOM 841 N N . ASP A 1 107 ? -26.054 10.355 13.491 1.00 78.31 107 ASP A N 1
ATOM 842 C CA . ASP A 1 107 ? -27.213 9.736 12.824 1.00 78.31 107 ASP A CA 1
ATOM 843 C C . ASP A 1 107 ? -28.401 9.401 13.741 1.00 78.31 107 ASP A C 1
ATOM 845 O O . ASP A 1 107 ? -29.557 9.563 13.356 1.00 78.31 107 ASP A O 1
ATOM 849 N N . PHE A 1 108 ? -28.142 8.932 14.963 1.00 74.62 108 PHE A N 1
ATOM 850 C CA . PHE A 1 108 ? -29.206 8.470 15.852 1.00 74.62 108 PHE A CA 1
ATOM 851 C C . PHE A 1 108 ? -29.992 9.577 16.566 1.00 74.62 108 PHE A C 1
ATOM 853 O O . PHE A 1 108 ? -31.040 9.278 17.110 1.00 74.62 108 PHE A O 1
ATOM 860 N N . GLY A 1 109 ? -29.541 10.834 16.630 1.00 70.38 109 GLY A N 1
ATOM 861 C CA . GLY A 1 109 ? -30.287 11.906 17.321 1.00 70.38 109 GLY A CA 1
ATOM 862 C C . GLY A 1 109 ? -30.531 11.714 18.837 1.00 70.38 109 GLY A C 1
ATOM 863 O O . GLY A 1 109 ? -31.161 12.569 19.459 1.00 70.38 109 GLY A O 1
ATOM 864 N N . PHE A 1 110 ? -30.028 10.632 19.452 1.00 80.12 110 PHE A N 1
ATOM 865 C CA . PHE A 1 110 ? -30.164 10.305 20.882 1.00 80.12 110 PHE A CA 1
ATOM 866 C C . PHE A 1 110 ? -28.801 10.127 21.582 1.00 80.12 110 PHE A C 1
ATOM 868 O O . PHE A 1 110 ? -27.748 9.998 20.946 1.00 80.12 110 PHE A O 1
ATOM 875 N N . GLY A 1 111 ? -28.826 10.087 22.919 1.00 85.69 111 GLY A N 1
ATOM 876 C CA . GLY A 1 111 ? -27.654 9.915 23.774 1.00 85.69 111 GLY A CA 1
ATOM 877 C C . GLY A 1 111 ? -27.022 8.517 23.720 1.00 85.69 111 GLY A C 1
ATOM 878 O O . GLY A 1 111 ? -27.535 7.573 23.123 1.00 85.69 111 GLY A O 1
ATOM 879 N N . LEU A 1 112 ? -25.849 8.370 24.347 1.00 88.06 112 LEU A N 1
ATOM 880 C CA . LEU A 1 112 ? -25.098 7.106 24.352 1.00 88.06 112 LEU A CA 1
ATOM 881 C C . LEU A 1 112 ? -25.870 5.973 25.045 1.00 88.06 112 LEU A C 1
ATOM 883 O O . LEU A 1 112 ? -25.782 4.828 24.614 1.00 88.06 112 LEU A O 1
ATOM 887 N N . THR A 1 113 ? -26.627 6.275 26.101 1.00 90.56 113 THR A N 1
ATOM 888 C CA . THR A 1 113 ? -27.402 5.273 26.844 1.00 90.56 113 THR A CA 1
ATOM 889 C C . THR A 1 113 ? -28.493 4.664 25.969 1.00 90.56 113 THR A C 1
ATOM 891 O O . THR A 1 113 ? -28.592 3.440 25.885 1.00 90.56 113 THR A O 1
ATOM 894 N N . GLU A 1 114 ? -29.261 5.494 25.263 1.00 91.00 114 GLU A N 1
ATOM 895 C CA . GLU A 1 114 ? -30.315 5.049 24.350 1.00 91.00 114 GLU A CA 1
ATOM 896 C C . GLU A 1 114 ? -29.729 4.261 23.175 1.00 91.00 114 GLU A C 1
ATOM 898 O O . GLU A 1 114 ? -30.235 3.194 22.828 1.00 91.00 114 GLU A O 1
ATOM 903 N N . ARG A 1 115 ? -28.603 4.721 22.614 1.00 91.50 115 ARG A N 1
ATOM 904 C CA . ARG A 1 115 ? -27.892 4.001 21.545 1.00 91.50 115 ARG A CA 1
ATOM 905 C C . ARG A 1 115 ? -27.412 2.619 21.993 1.00 91.50 115 ARG A C 1
ATOM 907 O O . ARG A 1 115 ? -27.549 1.652 21.247 1.00 91.50 115 ARG A O 1
ATOM 914 N N . ARG A 1 116 ? -26.888 2.498 23.218 1.00 92.12 116 ARG A N 1
ATOM 915 C CA . ARG A 1 116 ? -26.485 1.207 23.801 1.00 92.12 116 ARG A CA 1
ATOM 916 C C . ARG A 1 116 ? -27.672 0.285 24.036 1.00 92.12 116 ARG A C 1
ATOM 918 O O . ARG A 1 116 ? -27.543 -0.914 23.813 1.00 92.12 116 ARG A O 1
ATOM 925 N N . LEU A 1 117 ? -28.808 0.821 24.480 1.00 91.56 117 LEU A N 1
ATOM 926 C CA . LEU A 1 117 ? -30.032 0.039 24.641 1.00 91.56 117 LEU A CA 1
ATOM 927 C C . LEU A 1 117 ? -30.497 -0.521 23.290 1.00 91.56 117 LEU A C 1
ATOM 929 O O . LEU A 1 117 ? -30.648 -1.731 23.162 1.00 91.56 117 LEU A O 1
ATOM 933 N N . ALA A 1 118 ? -30.573 0.326 22.260 1.00 90.38 118 ALA A N 1
ATOM 934 C CA . ALA A 1 118 ? -30.936 -0.092 20.906 1.00 90.38 118 ALA A CA 1
ATOM 935 C C . ALA A 1 118 ? -29.984 -1.165 20.344 1.00 90.38 118 ALA A C 1
ATOM 937 O O . ALA A 1 118 ? -30.428 -2.168 19.783 1.00 90.38 118 ALA A O 1
ATOM 938 N N . ALA A 1 119 ? -28.671 -1.006 20.544 1.00 90.56 119 ALA A N 1
ATOM 939 C CA . ALA A 1 119 ? -27.690 -2.010 20.139 1.00 90.56 119 ALA A CA 1
ATOM 940 C C . ALA A 1 119 ? -27.902 -3.348 20.865 1.00 90.56 119 ALA A C 1
ATOM 942 O O . ALA A 1 119 ? -27.845 -4.408 20.243 1.00 90.56 119 ALA A O 1
ATOM 943 N N . ARG A 1 120 ? -28.170 -3.317 22.176 1.00 92.94 120 ARG A N 1
ATOM 944 C CA . ARG A 1 120 ? -28.431 -4.519 22.985 1.00 92.94 120 ARG A CA 1
ATOM 945 C C . ARG A 1 120 ? -29.694 -5.246 22.545 1.00 92.94 120 ARG A C 1
ATOM 947 O O . ARG A 1 120 ? -29.667 -6.473 22.473 1.00 92.94 120 ARG A O 1
ATOM 954 N N . ASP A 1 121 ? -30.750 -4.513 22.213 1.00 90.12 121 ASP A N 1
ATOM 955 C CA . ASP A 1 121 ? -32.006 -5.087 21.726 1.00 90.12 121 ASP A CA 1
ATOM 956 C C . ASP A 1 121 ? -31.792 -5.824 20.397 1.00 90.12 121 ASP A C 1
ATOM 958 O O . ASP A 1 121 ? -32.252 -6.954 20.231 1.00 90.12 121 ASP A O 1
ATOM 962 N N . ARG A 1 122 ? -30.985 -5.254 19.490 1.00 88.12 122 ARG A N 1
ATOM 963 C CA . ARG A 1 122 ? -30.594 -5.908 18.223 1.00 88.12 122 ARG A CA 1
ATOM 964 C C . ARG A 1 122 ? -29.627 -7.081 18.414 1.00 88.12 122 ARG A C 1
ATOM 966 O O . ARG A 1 122 ? -29.538 -7.949 17.553 1.00 88.12 122 ARG A O 1
ATOM 973 N N . LEU A 1 123 ? -28.940 -7.147 19.553 1.00 87.12 123 LEU A N 1
ATOM 974 C CA . LEU A 1 123 ? -28.054 -8.244 19.956 1.00 87.12 123 LEU A CA 1
ATOM 975 C C . LEU A 1 123 ? -28.758 -9.255 20.881 1.00 87.12 123 LEU A C 1
ATOM 977 O O . LEU A 1 123 ? -28.136 -9.795 21.799 1.00 87.12 123 LEU A O 1
ATOM 981 N N . ASN A 1 124 ? -30.045 -9.521 20.635 1.00 85.88 124 ASN A N 1
ATOM 982 C CA . ASN A 1 124 ? -30.879 -10.476 21.378 1.00 85.88 124 ASN A CA 1
ATOM 983 C C . ASN A 1 124 ? -30.971 -10.184 22.887 1.00 85.88 124 ASN A C 1
ATOM 985 O O . ASN A 1 124 ? -30.915 -11.098 23.710 1.00 85.88 124 ASN A O 1
ATOM 989 N N . GLY A 1 125 ? -31.088 -8.909 23.265 1.00 77.88 125 GLY A N 1
ATOM 990 C CA . GLY A 1 125 ? -31.290 -8.510 24.661 1.00 77.88 125 GLY A CA 1
ATOM 991 C C . GLY A 1 125 ? -30.074 -8.760 25.557 1.00 77.88 125 GLY A C 1
ATOM 992 O O . GLY A 1 125 ? -30.224 -9.047 26.746 1.00 77.88 125 GLY A O 1
ATOM 993 N N . MET A 1 126 ? -28.861 -8.667 24.998 1.00 87.19 126 MET A N 1
ATOM 994 C CA . MET A 1 126 ? -27.599 -8.863 25.720 1.00 87.19 126 MET A CA 1
ATOM 995 C C . MET A 1 126 ? -27.574 -8.098 27.056 1.00 87.19 126 MET A C 1
ATOM 997 O O . MET A 1 126 ? -27.993 -6.939 27.135 1.00 87.19 126 MET A O 1
ATOM 1001 N N . SER A 1 127 ? -27.053 -8.722 28.120 1.00 89.75 127 SER A N 1
ATOM 1002 C CA . SER A 1 127 ? -26.928 -8.058 29.423 1.00 89.75 127 SER A CA 1
ATOM 1003 C C . SER A 1 127 ? -25.980 -6.858 29.351 1.00 89.75 127 SER A C 1
ATOM 1005 O O . SER A 1 127 ? -25.036 -6.836 28.561 1.00 89.75 127 SER A O 1
ATOM 1007 N N . GLU A 1 128 ? -26.207 -5.859 30.204 1.00 91.88 128 GLU A N 1
ATOM 1008 C CA . GLU A 1 128 ? -25.393 -4.639 30.232 1.00 91.88 128 GLU A CA 1
ATOM 1009 C C . GLU A 1 128 ? -23.905 -4.938 30.465 1.00 91.88 128 GLU A C 1
ATOM 1011 O O . GLU A 1 128 ? -23.051 -4.434 29.739 1.00 91.88 128 GLU A O 1
ATOM 1016 N N . ALA A 1 129 ? -23.589 -5.829 31.410 1.00 91.81 129 ALA A N 1
ATOM 1017 C CA . ALA A 1 129 ? -22.212 -6.215 31.713 1.00 91.81 129 ALA A CA 1
ATOM 1018 C C . ALA A 1 129 ? -21.516 -6.911 30.530 1.00 91.81 129 ALA A C 1
ATOM 1020 O O . ALA A 1 129 ? -20.332 -6.676 30.271 1.00 91.81 129 ALA A O 1
ATOM 1021 N N . MET A 1 130 ? -22.241 -7.763 29.795 1.00 89.38 130 MET A N 1
ATOM 1022 C CA . MET A 1 130 ? -21.699 -8.429 28.611 1.00 89.38 130 MET A CA 1
ATOM 1023 C C . MET A 1 130 ? -21.492 -7.434 27.469 1.00 89.38 130 MET A C 1
ATOM 1025 O O . MET A 1 130 ? -20.437 -7.452 26.832 1.00 89.38 130 MET A O 1
ATOM 1029 N N . TYR A 1 131 ? -22.457 -6.540 27.254 1.00 92.12 131 TYR A N 1
ATOM 1030 C CA . TYR A 1 131 ? -22.362 -5.496 26.245 1.00 92.12 131 TYR A CA 1
ATOM 1031 C C . TYR A 1 131 ? -21.193 -4.550 26.530 1.00 92.12 131 TYR A C 1
ATOM 1033 O O . TYR A 1 131 ? -20.387 -4.309 25.640 1.00 92.12 131 TYR A O 1
ATOM 1041 N N . ALA A 1 132 ? -21.024 -4.083 27.770 1.00 90.12 132 ALA A N 1
ATOM 1042 C CA . ALA A 1 132 ? -19.918 -3.205 28.154 1.00 90.12 132 ALA A CA 1
ATOM 1043 C C . ALA A 1 132 ? -18.546 -3.853 27.901 1.00 90.12 132 ALA A C 1
ATOM 1045 O O . ALA A 1 132 ? -17.650 -3.216 27.347 1.00 90.12 132 ALA A O 1
ATOM 1046 N N . ARG A 1 133 ? -18.390 -5.140 28.247 1.00 88.88 133 ARG A N 1
ATOM 1047 C CA . ARG A 1 133 ? -17.152 -5.891 27.987 1.00 88.88 133 ARG A CA 1
ATOM 1048 C C . ARG A 1 133 ? -16.858 -6.001 26.491 1.00 88.88 133 ARG A C 1
ATOM 1050 O O . ARG A 1 133 ? -15.718 -5.803 26.083 1.00 88.88 133 ARG A O 1
ATOM 1057 N N . ARG A 1 134 ? -17.874 -6.319 25.684 1.00 90.38 134 ARG A N 1
ATOM 1058 C CA . ARG A 1 134 ? -17.726 -6.450 24.228 1.00 90.38 134 ARG A CA 1
ATOM 1059 C C . ARG A 1 134 ? -17.468 -5.109 23.559 1.00 90.38 134 ARG A C 1
ATOM 1061 O O . ARG A 1 134 ? -16.528 -5.013 22.793 1.00 90.38 134 ARG A O 1
ATOM 1068 N N . SER A 1 135 ? -18.227 -4.081 23.922 1.00 93.38 135 SER A N 1
ATOM 1069 C CA . SER A 1 135 ? -18.053 -2.706 23.450 1.00 93.38 135 SER A CA 1
ATOM 1070 C C . SER A 1 135 ? -16.620 -2.217 23.640 1.00 93.38 135 SER A C 1
ATOM 1072 O O . SER A 1 135 ? -16.002 -1.743 22.686 1.00 93.38 135 SER A O 1
ATOM 1074 N N . LYS A 1 136 ? -16.042 -2.447 24.827 1.00 92.69 136 LYS A N 1
ATOM 1075 C CA . LYS A 1 136 ? -14.636 -2.135 25.099 1.00 92.69 136 LYS A CA 1
ATOM 1076 C C . LYS A 1 136 ? -13.684 -2.864 24.141 1.00 92.69 136 LYS A C 1
ATOM 1078 O O . LYS A 1 136 ? -12.866 -2.213 23.500 1.00 92.69 136 LYS A O 1
ATOM 1083 N N . ALA A 1 137 ? -13.816 -4.185 24.012 1.00 87.81 137 ALA A N 1
ATOM 1084 C CA . ALA A 1 137 ? -12.955 -4.984 23.137 1.00 87.81 137 ALA A CA 1
ATOM 1085 C C . ALA A 1 137 ? -13.089 -4.585 21.656 1.00 87.81 137 ALA A C 1
ATOM 1087 O O . ALA A 1 137 ? -12.091 -4.440 20.955 1.00 87.81 137 ALA A O 1
ATOM 1088 N N . THR A 1 138 ? -14.315 -4.353 21.182 1.00 92.31 138 THR A N 1
ATOM 1089 C CA . THR A 1 138 ? -14.587 -3.917 19.809 1.00 92.31 138 THR A CA 1
ATOM 1090 C C . THR A 1 138 ? -13.966 -2.545 19.529 1.00 92.31 138 THR A C 1
ATOM 1092 O O . THR A 1 138 ? -13.389 -2.347 18.462 1.00 92.31 138 THR A O 1
ATOM 1095 N N . LEU A 1 139 ? -14.025 -1.607 20.479 1.00 94.19 139 LEU A N 1
ATOM 1096 C CA . LEU A 1 139 ? -13.392 -0.293 20.336 1.00 94.19 139 LEU A CA 1
ATOM 1097 C C . LEU A 1 139 ? -11.863 -0.354 20.375 1.00 94.19 139 LEU A C 1
ATOM 1099 O O . LEU A 1 139 ? -11.223 0.355 19.606 1.00 94.19 139 LEU A O 1
ATOM 1103 N N . GLU A 1 140 ? -11.271 -1.210 21.209 1.00 90.75 140 GLU A N 1
ATOM 1104 C CA . GLU A 1 140 ? -9.818 -1.450 21.211 1.00 90.75 140 GLU A CA 1
ATOM 1105 C C . GLU A 1 140 ? -9.345 -2.029 19.868 1.00 90.75 140 GLU A C 1
ATOM 1107 O O . GLU A 1 140 ? -8.379 -1.536 19.284 1.00 90.75 140 GLU A O 1
ATOM 1112 N N . MET A 1 141 ? -10.064 -3.018 19.325 1.00 88.81 141 MET A N 1
ATOM 1113 C CA . MET A 1 141 ? -9.774 -3.579 17.999 1.00 88.81 141 MET A CA 1
ATOM 1114 C C . MET A 1 141 ? -9.927 -2.540 16.884 1.00 88.81 141 MET A C 1
ATOM 1116 O O . MET A 1 141 ? -9.101 -2.480 15.972 1.00 88.81 141 MET A O 1
ATOM 1120 N N . PHE A 1 142 ? -10.967 -1.708 16.956 1.00 94.00 142 PHE A N 1
ATOM 1121 C CA . PHE A 1 142 ? -11.176 -0.629 15.999 1.00 94.00 142 PHE A CA 1
ATOM 1122 C C . PHE A 1 142 ? -10.054 0.412 16.067 1.00 94.00 142 PHE A C 1
ATOM 1124 O O . PHE A 1 142 ? -9.515 0.775 15.024 1.00 94.00 142 PHE A O 1
ATOM 1131 N N . ALA A 1 143 ? -9.647 0.830 17.271 1.00 94.81 143 ALA A N 1
ATOM 1132 C CA . ALA A 1 143 ? -8.526 1.746 17.478 1.00 94.81 143 ALA A CA 1
ATOM 1133 C C . ALA A 1 143 ? -7.233 1.188 16.861 1.00 94.81 143 ALA A C 1
ATOM 1135 O O . ALA A 1 143 ? -6.571 1.880 16.091 1.00 94.81 143 ALA A O 1
ATOM 1136 N N . PHE A 1 144 ? -6.932 -0.093 17.100 1.00 88.38 144 PHE A N 1
ATOM 1137 C CA . PHE A 1 144 ? -5.793 -0.776 16.480 1.00 88.38 144 PHE A CA 1
ATOM 1138 C C . PHE A 1 144 ? -5.875 -0.759 14.950 1.00 88.38 144 PHE A C 1
ATOM 1140 O O . PHE A 1 144 ? -4.908 -0.413 14.262 1.00 88.38 144 PHE A O 1
ATOM 1147 N N . LYS A 1 145 ? -7.049 -1.069 14.392 1.00 87.31 145 LYS A N 1
ATOM 1148 C CA . LYS A 1 145 ? -7.262 -1.058 12.943 1.00 87.31 145 LYS A CA 1
ATOM 1149 C C . LYS A 1 145 ? -7.021 0.329 12.343 1.00 87.31 145 LYS A C 1
ATOM 1151 O O . LYS A 1 145 ? -6.263 0.437 11.387 1.00 87.31 145 LYS A O 1
ATOM 1156 N N . VAL A 1 146 ? -7.599 1.394 12.898 1.00 92.69 146 VAL A N 1
ATOM 1157 C CA . VAL A 1 146 ? -7.421 2.745 12.330 1.00 92.69 146 VAL A CA 1
ATOM 1158 C C . VAL A 1 146 ? -5.996 3.278 12.499 1.00 92.69 146 VAL A C 1
ATOM 1160 O O . VAL A 1 146 ? -5.544 4.030 11.643 1.00 92.69 146 VAL A O 1
ATOM 1163 N N . THR A 1 147 ? -5.257 2.862 13.538 1.00 89.62 147 THR A N 1
ATOM 1164 C CA . THR A 1 147 ? -3.833 3.226 13.692 1.00 89.62 147 THR A CA 1
ATOM 1165 C C . THR A 1 147 ? -2.905 2.524 12.708 1.00 89.62 147 THR A C 1
ATOM 1167 O O . THR A 1 147 ? -1.830 3.039 12.419 1.00 89.62 147 THR A O 1
ATOM 1170 N N . THR A 1 148 ? -3.293 1.348 12.210 1.00 81.19 148 THR A N 1
ATOM 1171 C CA . THR A 1 148 ? -2.456 0.548 11.300 1.00 81.19 148 THR A CA 1
ATOM 1172 C C . THR A 1 148 ? -2.692 0.887 9.834 1.00 81.19 148 THR A C 1
ATOM 1174 O O . THR A 1 148 ? -1.805 0.677 9.016 1.00 81.19 148 THR A O 1
ATOM 1177 N N . LEU A 1 149 ? -3.858 1.434 9.490 1.00 82.81 149 LEU A N 1
ATOM 1178 C CA . LEU A 1 149 ? -4.175 1.836 8.125 1.00 82.81 149 LEU A CA 1
ATOM 1179 C C . LEU A 1 149 ? -3.419 3.111 7.726 1.00 82.81 149 LEU A C 1
ATOM 1181 O O . LEU A 1 149 ? -3.478 4.135 8.405 1.00 82.81 149 LEU A O 1
ATOM 1185 N N . THR A 1 150 ? -2.753 3.059 6.576 1.00 81.06 150 THR A N 1
ATOM 1186 C CA . THR A 1 150 ? -2.013 4.182 5.973 1.00 81.06 150 THR A CA 1
ATOM 1187 C C . THR A 1 150 ? -2.865 4.996 4.997 1.00 81.06 150 THR A C 1
ATOM 1189 O O . THR A 1 150 ? -2.492 6.113 4.639 1.00 81.06 150 THR A O 1
ATOM 1192 N N . ARG A 1 151 ? -4.006 4.449 4.561 1.00 82.75 151 ARG A N 1
ATOM 1193 C CA . ARG A 1 151 ? -4.912 5.026 3.561 1.00 82.75 151 ARG A CA 1
ATOM 1194 C C . ARG A 1 151 ? -6.366 4.907 4.000 1.00 82.75 151 ARG A C 1
ATOM 1196 O O . ARG A 1 151 ? -6.725 3.982 4.731 1.00 82.75 151 ARG A O 1
ATOM 1203 N N . SER A 1 152 ? -7.187 5.858 3.557 1.00 87.75 152 SER A N 1
ATOM 1204 C CA . SER A 1 152 ? -8.640 5.817 3.730 1.00 87.75 152 SER A CA 1
ATOM 1205 C C . SER A 1 152 ? -9.202 4.527 3.124 1.00 87.75 152 SER A C 1
ATOM 1207 O O . SER A 1 152 ? -8.641 3.997 2.172 1.00 87.75 152 SER A O 1
ATOM 1209 N N . LEU A 1 153 ? -10.314 4.013 3.651 1.00 86.31 153 LEU A N 1
ATOM 1210 C CA . LEU A 1 153 ? -11.064 2.926 3.000 1.00 86.31 153 LEU A CA 1
ATOM 1211 C C . LEU A 1 153 ? -12.232 3.459 2.155 1.00 86.31 153 LEU A C 1
ATOM 1213 O O . LEU A 1 153 ? -13.074 2.685 1.719 1.00 86.31 153 LEU A O 1
ATOM 1217 N N . CYS A 1 154 ? -12.315 4.778 1.958 1.00 88.06 154 CYS A N 1
ATOM 1218 C CA . CYS A 1 154 ? -13.367 5.424 1.168 1.00 88.06 154 CYS A CA 1
ATOM 1219 C C . CYS A 1 154 ? -13.038 5.560 -0.324 1.00 88.06 154 CYS A C 1
ATOM 1221 O O . CYS A 1 154 ? -13.754 6.265 -1.039 1.00 88.06 154 CYS A O 1
ATOM 1223 N N . TRP A 1 155 ? -11.942 4.954 -0.777 1.00 83.94 155 TRP A N 1
ATOM 1224 C CA . TRP A 1 155 ? -11.622 4.877 -2.196 1.00 83.94 155 TRP A CA 1
ATOM 1225 C C . TRP A 1 155 ? -12.650 3.987 -2.887 1.00 83.94 155 TRP A C 1
ATOM 1227 O O . TRP A 1 155 ? -12.980 2.914 -2.381 1.00 83.94 155 TRP A O 1
ATOM 1237 N N . LEU A 1 156 ? -13.176 4.449 -4.018 1.00 81.44 156 LEU A N 1
ATOM 1238 C CA . LEU A 1 156 ? -13.975 3.595 -4.889 1.00 81.44 156 LEU A CA 1
ATOM 1239 C C . LEU A 1 156 ? -13.066 2.555 -5.555 1.00 81.44 156 LEU A C 1
ATOM 1241 O O . LEU A 1 156 ? -11.880 2.817 -5.770 1.00 81.44 156 LEU A O 1
ATOM 1245 N N . ASP A 1 157 ? -13.627 1.398 -5.909 1.00 71.75 157 ASP A N 1
ATOM 1246 C CA . ASP A 1 157 ? -12.903 0.359 -6.649 1.00 71.75 157 ASP A CA 1
ATOM 1247 C C . ASP A 1 157 ? -12.238 0.970 -7.900 1.00 71.75 157 ASP A C 1
ATOM 1249 O O . ASP A 1 157 ? -12.903 1.620 -8.712 1.00 71.75 157 ASP A O 1
ATOM 1253 N N . GLY A 1 158 ? -10.918 0.807 -8.046 1.00 73.56 158 GLY A N 1
ATOM 1254 C CA . GLY A 1 158 ? -10.144 1.353 -9.168 1.00 73.56 158 GLY A CA 1
ATOM 1255 C C . GLY A 1 158 ? -9.717 2.825 -9.038 1.00 73.56 158 GLY A C 1
ATOM 1256 O O . GLY A 1 158 ? -8.852 3.273 -9.795 1.00 73.56 158 GLY A O 1
ATOM 1257 N N . GLU A 1 159 ? -10.288 3.610 -8.113 1.00 82.81 159 GLU A N 1
ATOM 1258 C CA . GLU A 1 159 ? -9.956 5.039 -7.946 1.00 82.81 159 GLU A CA 1
ATOM 1259 C C . GLU A 1 159 ? -8.515 5.217 -7.449 1.00 82.81 159 GLU A C 1
ATOM 1261 O O . GLU A 1 159 ? -7.785 6.086 -7.934 1.00 82.81 159 GLU A O 1
ATOM 1266 N N . LEU A 1 160 ? -8.092 4.375 -6.503 1.00 81.25 160 LEU A N 1
ATOM 1267 C CA . LEU A 1 160 ? -6.748 4.419 -5.929 1.00 81.25 160 LEU A CA 1
ATOM 1268 C C . LEU A 1 160 ? -5.703 4.066 -6.980 1.00 81.25 160 LEU A C 1
ATOM 1270 O O . LEU A 1 160 ? -4.712 4.781 -7.140 1.00 81.25 160 LEU A O 1
ATOM 1274 N N . GLU A 1 161 ? -5.956 3.000 -7.728 1.00 84.44 161 GLU A N 1
ATOM 1275 C CA . GLU A 1 161 ? -5.110 2.529 -8.809 1.00 84.44 161 GLU A CA 1
ATOM 1276 C C . GLU A 1 161 ? -4.951 3.606 -9.877 1.00 84.44 161 GLU A C 1
ATOM 1278 O O . GLU A 1 161 ? -3.827 3.907 -10.281 1.00 84.44 161 GLU A O 1
ATOM 1283 N N . ALA A 1 162 ? -6.051 4.234 -10.300 1.00 84.62 162 ALA A N 1
ATOM 1284 C CA . ALA A 1 162 ? -6.036 5.280 -11.317 1.00 84.62 162 ALA A CA 1
ATOM 1285 C C . ALA A 1 162 ? -5.253 6.522 -10.866 1.00 84.62 162 ALA A C 1
ATOM 1287 O O . ALA A 1 162 ? -4.452 7.065 -11.636 1.00 84.62 162 ALA A O 1
ATOM 1288 N N . VAL A 1 163 ? -5.447 6.970 -9.621 1.00 84.50 163 VAL A N 1
ATOM 1289 C CA . VAL A 1 163 ? -4.732 8.130 -9.066 1.00 84.50 163 VAL A CA 1
ATOM 1290 C C . VAL A 1 163 ? -3.244 7.836 -8.914 1.00 84.50 163 VAL A C 1
ATOM 1292 O O . VAL A 1 163 ? -2.418 8.640 -9.346 1.00 84.50 163 VAL A O 1
ATOM 1295 N N . GLU A 1 164 ? -2.883 6.694 -8.331 1.00 86.06 164 GLU A N 1
ATOM 1296 C CA . GLU A 1 164 ? -1.483 6.302 -8.152 1.00 86.06 164 GLU A CA 1
ATOM 1297 C C . GLU A 1 164 ? -0.792 6.112 -9.507 1.00 86.06 164 GLU A C 1
ATOM 1299 O O . GLU A 1 164 ? 0.281 6.676 -9.715 1.00 86.06 164 GLU A O 1
ATOM 1304 N N . THR A 1 165 ? -1.439 5.452 -10.471 1.00 86.19 165 THR A N 1
ATOM 1305 C CA . THR A 1 165 ? -0.933 5.319 -11.849 1.00 86.19 165 THR A CA 1
ATOM 1306 C C . THR A 1 165 ? -0.702 6.687 -12.484 1.00 86.19 165 THR A C 1
ATOM 1308 O O . THR A 1 165 ? 0.391 6.971 -12.968 1.00 86.19 165 THR A O 1
ATOM 1311 N N . THR A 1 166 ? -1.693 7.581 -12.428 1.00 87.69 166 THR A N 1
ATOM 1312 C CA . THR A 1 166 ? -1.582 8.939 -12.985 1.00 87.69 166 THR A CA 1
ATOM 1313 C C . THR A 1 166 ? -0.440 9.727 -12.346 1.00 87.69 166 THR A C 1
ATOM 1315 O O . THR A 1 166 ? 0.259 10.472 -13.032 1.00 87.69 166 THR A O 1
ATOM 1318 N N . ASN A 1 167 ? -0.246 9.589 -11.034 1.00 87.38 167 ASN A N 1
ATOM 1319 C CA . ASN A 1 167 ? 0.846 10.251 -10.329 1.00 87.38 167 ASN A CA 1
ATOM 1320 C C . ASN A 1 167 ? 2.202 9.701 -10.769 1.00 87.38 167 ASN A C 1
ATOM 1322 O O . ASN A 1 167 ? 3.103 10.489 -11.032 1.00 87.38 167 ASN A O 1
ATOM 1326 N N . ILE A 1 168 ? 2.331 8.380 -10.901 1.00 87.88 168 ILE A N 1
ATOM 1327 C CA . ILE A 1 168 ? 3.570 7.719 -11.325 1.00 87.88 168 ILE A CA 1
ATOM 1328 C C . ILE A 1 168 ? 3.924 8.067 -12.773 1.00 87.88 168 ILE A C 1
ATOM 1330 O O . ILE A 1 168 ? 5.083 8.337 -13.072 1.00 87.88 168 ILE A O 1
ATOM 1334 N N . LEU A 1 169 ? 2.939 8.118 -13.671 1.00 85.94 169 LEU A N 1
ATOM 1335 C CA . LEU A 1 169 ? 3.158 8.463 -15.079 1.00 85.94 169 LEU A CA 1
ATOM 1336 C C . LEU A 1 169 ? 3.667 9.900 -15.280 1.00 85.94 169 LEU A C 1
ATOM 1338 O O . LEU A 1 169 ? 4.315 10.170 -16.287 1.00 85.94 169 LEU A O 1
ATOM 1342 N N . LYS A 1 170 ? 3.409 10.810 -14.331 1.00 89.31 170 LYS A N 1
ATOM 1343 C CA . LYS A 1 170 ? 3.910 12.198 -14.353 1.00 89.31 170 LYS A CA 1
ATOM 1344 C C . LYS A 1 170 ? 5.337 12.351 -13.823 1.00 89.31 170 LYS A C 1
ATOM 1346 O O . LYS A 1 170 ? 5.907 13.431 -13.963 1.00 89.31 170 LYS A O 1
ATOM 1351 N N . LEU A 1 171 ? 5.878 11.326 -13.169 1.00 87.62 171 LEU A N 1
ATOM 1352 C CA . LEU A 1 171 ? 7.226 11.357 -12.609 1.00 87.62 171 LEU A CA 1
ATOM 1353 C C . LEU A 1 171 ? 8.280 11.341 -13.719 1.00 87.62 171 LEU A C 1
ATOM 1355 O O . LEU A 1 171 ? 8.061 10.776 -14.794 1.00 87.62 171 LEU A O 1
ATOM 1359 N N . SER A 1 172 ? 9.457 11.901 -13.435 1.00 88.88 172 SER A N 1
ATOM 1360 C CA . SER A 1 172 ? 10.635 11.654 -14.272 1.00 88.88 172 SER A CA 1
ATOM 1361 C C . SER A 1 172 ? 10.984 10.160 -14.283 1.00 88.88 172 SER A C 1
ATOM 1363 O O . SER A 1 172 ? 10.608 9.423 -13.372 1.00 88.88 172 SER A O 1
ATOM 1365 N N . ASN A 1 173 ? 11.740 9.688 -15.281 1.00 84.19 173 ASN A N 1
ATOM 1366 C CA . ASN A 1 173 ? 12.119 8.270 -15.355 1.00 84.19 173 ASN A CA 1
ATOM 1367 C C . ASN A 1 173 ? 12.833 7.782 -14.087 1.00 84.19 173 ASN A C 1
ATOM 1369 O O . ASN A 1 173 ? 12.519 6.706 -13.594 1.00 84.19 173 ASN A O 1
ATOM 1373 N N . VAL A 1 174 ? 13.723 8.595 -13.514 1.00 85.44 174 VAL A N 1
ATOM 1374 C CA . VAL A 1 174 ? 14.438 8.262 -12.270 1.00 85.44 174 VAL A CA 1
ATOM 1375 C C . VAL A 1 174 ? 13.460 8.072 -11.106 1.00 85.44 174 VAL A C 1
ATOM 1377 O O . VAL A 1 174 ? 13.498 7.064 -10.403 1.00 85.44 174 VAL A O 1
ATOM 1380 N N . GLU A 1 175 ? 12.532 9.008 -10.922 1.00 87.50 175 GLU A N 1
ATOM 1381 C CA . GLU A 1 175 ? 11.512 8.925 -9.872 1.00 87.50 175 GLU A CA 1
ATOM 1382 C C . GLU A 1 175 ? 10.535 7.764 -10.109 1.00 87.50 175 GLU A C 1
ATOM 1384 O O . GLU A 1 175 ? 10.138 7.086 -9.159 1.00 87.50 175 GLU A O 1
ATOM 1389 N N . LYS A 1 176 ? 10.180 7.495 -11.371 1.00 88.06 176 LYS A N 1
ATOM 1390 C CA . LYS A 1 176 ? 9.339 6.365 -11.775 1.00 88.06 176 LYS A CA 1
ATOM 1391 C C . LYS A 1 176 ? 10.004 5.034 -11.418 1.00 88.06 176 LYS A C 1
ATOM 1393 O O . LYS A 1 176 ? 9.352 4.194 -10.803 1.00 88.06 176 LYS A O 1
ATOM 1398 N N . ILE A 1 177 ? 11.298 4.870 -11.709 1.00 88.56 177 ILE A N 1
ATOM 1399 C CA . ILE A 1 177 ? 12.094 3.684 -11.344 1.00 88.56 177 ILE A CA 1
ATOM 1400 C C . ILE A 1 177 ? 12.082 3.477 -9.829 1.00 88.56 177 ILE A C 1
ATOM 1402 O O . ILE A 1 177 ? 11.740 2.392 -9.357 1.00 88.56 177 ILE A O 1
ATOM 1406 N N . HIS A 1 178 ? 12.378 4.523 -9.052 1.00 86.88 178 HIS A N 1
ATOM 1407 C CA . HIS A 1 178 ? 12.331 4.441 -7.590 1.00 86.88 178 HIS A CA 1
ATOM 1408 C C . HIS A 1 178 ? 10.943 4.062 -7.075 1.00 86.88 178 HIS A C 1
ATOM 1410 O O . HIS A 1 178 ? 10.818 3.258 -6.149 1.00 86.88 178 HIS A O 1
ATOM 1416 N N . ARG A 1 179 ? 9.889 4.618 -7.677 1.00 89.12 179 ARG A N 1
ATOM 1417 C CA . ARG A 1 179 ? 8.515 4.338 -7.273 1.00 89.12 179 ARG A CA 1
ATOM 1418 C C . ARG A 1 179 ? 8.098 2.910 -7.618 1.00 89.12 179 ARG A C 1
ATOM 1420 O O . ARG A 1 179 ? 7.494 2.261 -6.771 1.00 89.12 179 ARG A O 1
ATOM 1427 N N . ILE A 1 180 ? 8.462 2.397 -8.790 1.00 89.38 180 ILE A N 1
ATOM 1428 C CA . ILE A 1 180 ? 8.223 1.002 -9.188 1.00 89.38 180 ILE A CA 1
ATOM 1429 C C . ILE A 1 180 ? 8.993 0.035 -8.278 1.00 89.38 180 ILE A C 1
ATOM 1431 O O . ILE A 1 180 ? 8.393 -0.908 -7.764 1.00 89.38 180 ILE A O 1
ATOM 1435 N N . ASN A 1 181 ? 10.273 0.302 -7.989 1.00 89.38 181 ASN A N 1
ATOM 1436 C CA . ASN A 1 181 ? 11.059 -0.483 -7.027 1.00 89.38 181 ASN A CA 1
ATOM 1437 C C . ASN A 1 181 ? 10.387 -0.521 -5.642 1.00 89.38 181 ASN A C 1
ATOM 1439 O O . ASN A 1 181 ? 10.165 -1.590 -5.072 1.00 89.38 181 ASN A O 1
ATOM 1443 N N . PHE A 1 182 ? 9.975 0.645 -5.129 1.00 86.88 182 PHE A N 1
ATOM 1444 C CA . PHE A 1 182 ? 9.240 0.735 -3.867 1.00 86.88 182 PHE A CA 1
ATOM 1445 C C . PHE A 1 182 ? 7.970 -0.119 -3.889 1.00 86.88 182 PHE A C 1
ATOM 1447 O O . PHE A 1 182 ? 7.668 -0.799 -2.910 1.00 86.88 182 PHE A O 1
ATOM 1454 N N . LEU A 1 183 ? 7.216 -0.091 -4.990 1.00 87.00 183 LEU A N 1
ATOM 1455 C CA . LEU A 1 183 ? 6.002 -0.886 -5.116 1.00 87.00 183 LEU A CA 1
ATOM 1456 C C . LEU A 1 183 ? 6.307 -2.382 -5.118 1.00 87.00 183 LEU A C 1
ATOM 1458 O O . LEU A 1 183 ? 5.611 -3.096 -4.406 1.00 87.00 183 LEU A O 1
ATOM 1462 N N . PHE A 1 184 ? 7.355 -2.851 -5.801 1.00 85.12 184 PHE A N 1
ATOM 1463 C CA . PHE A 1 184 ? 7.777 -4.255 -5.728 1.00 85.12 184 PHE A CA 1
ATOM 1464 C C . PHE A 1 184 ? 8.123 -4.702 -4.304 1.00 85.12 184 PHE A C 1
ATOM 1466 O O . PHE A 1 184 ? 7.732 -5.797 -3.901 1.00 85.12 184 PHE A O 1
ATOM 1473 N N . MET A 1 185 ? 8.817 -3.865 -3.530 1.00 80.50 185 MET A N 1
ATOM 1474 C CA . MET A 1 185 ? 9.222 -4.212 -2.164 1.00 80.50 185 MET A CA 1
ATOM 1475 C C . MET A 1 185 ? 8.086 -4.100 -1.143 1.00 80.50 185 MET A C 1
ATOM 1477 O O . MET A 1 185 ? 7.913 -4.982 -0.304 1.00 80.50 185 MET A O 1
ATOM 1481 N N . TYR A 1 186 ? 7.320 -3.012 -1.201 1.00 79.00 186 TYR A N 1
ATOM 1482 C CA . TYR A 1 186 ? 6.454 -2.578 -0.101 1.00 79.00 186 TYR A CA 1
ATOM 1483 C C . TYR A 1 186 ? 5.003 -2.342 -0.512 1.00 79.00 186 TYR A C 1
ATOM 1485 O O . TYR A 1 186 ? 4.169 -2.060 0.345 1.00 79.00 186 TYR A O 1
ATOM 1493 N N . GLY A 1 187 ? 4.661 -2.435 -1.797 1.00 75.56 187 GLY A N 1
ATOM 1494 C CA . GLY A 1 187 ? 3.364 -1.973 -2.288 1.00 75.56 187 GLY A CA 1
ATOM 1495 C C . GLY A 1 187 ? 2.170 -2.713 -1.679 1.00 75.56 187 GLY A C 1
ATOM 1496 O O . GLY A 1 187 ? 1.192 -2.071 -1.307 1.00 75.56 187 GLY A O 1
ATOM 1497 N N . LYS A 1 188 ? 2.263 -4.036 -1.463 1.00 74.12 188 LYS A N 1
ATOM 1498 C CA . LYS A 1 188 ? 1.215 -4.800 -0.751 1.00 74.12 188 LYS A CA 1
ATOM 1499 C C . LYS A 1 188 ? 0.917 -4.223 0.634 1.00 74.12 188 LYS A C 1
ATOM 1501 O O . LYS A 1 188 ? -0.249 -4.139 1.006 1.00 74.12 188 LYS A O 1
ATOM 1506 N N . ASP A 1 189 ? 1.946 -3.875 1.397 1.00 69.56 189 ASP A N 1
ATOM 1507 C CA . ASP A 1 189 ? 1.764 -3.335 2.745 1.00 69.56 189 ASP A CA 1
ATOM 1508 C C . ASP A 1 189 ? 1.342 -1.861 2.678 1.00 69.56 189 ASP A C 1
ATOM 1510 O O . ASP A 1 189 ? 0.500 -1.419 3.454 1.00 69.56 189 ASP A O 1
ATOM 1514 N N . ALA A 1 190 ? 1.849 -1.112 1.692 1.00 66.69 190 ALA A N 1
ATOM 1515 C CA . ALA A 1 190 ? 1.495 0.285 1.466 1.00 66.69 190 ALA A CA 1
ATOM 1516 C C . ALA A 1 190 ? 0.015 0.478 1.098 1.00 66.69 190 ALA A C 1
ATOM 1518 O O . ALA A 1 190 ? -0.581 1.474 1.518 1.00 66.69 190 ALA A O 1
ATOM 1519 N N . TYR A 1 191 ? -0.569 -0.454 0.339 1.00 72.81 191 TYR A N 1
ATOM 1520 C CA . TYR A 1 191 ? -1.972 -0.410 -0.086 1.00 72.81 191 TYR A CA 1
ATOM 1521 C C . TYR A 1 191 ? -2.889 -1.368 0.684 1.00 72.81 191 TYR A C 1
ATOM 1523 O O . TYR A 1 191 ? -4.096 -1.341 0.473 1.00 72.81 191 TYR A O 1
ATOM 1531 N N . PHE A 1 192 ? -2.352 -2.214 1.572 1.00 68.81 192 PHE A N 1
ATOM 1532 C CA . PHE A 1 192 ? -3.081 -3.307 2.239 1.00 68.81 192 PHE A CA 1
ATOM 1533 C C . PHE A 1 192 ? -3.805 -4.276 1.286 1.00 68.81 192 PHE A C 1
ATOM 1535 O O . PHE A 1 192 ? -4.620 -5.091 1.723 1.00 68.81 192 PHE A O 1
ATOM 1542 N N . ASP A 1 193 ? -3.467 -4.230 -0.000 1.00 72.81 193 ASP A N 1
ATOM 1543 C CA . ASP A 1 193 ? -4.038 -5.048 -1.053 1.00 72.81 193 ASP A CA 1
ATOM 1544 C C . ASP A 1 193 ? -2.980 -5.284 -2.139 1.00 72.81 193 ASP A C 1
ATOM 1546 O O . ASP A 1 193 ? -2.416 -4.360 -2.725 1.00 72.81 193 ASP A O 1
ATOM 1550 N N . LYS A 1 194 ? -2.686 -6.560 -2.399 1.00 74.62 194 LYS A N 1
ATOM 1551 C CA . LYS A 1 194 ? -1.711 -6.963 -3.418 1.00 74.62 194 LYS A CA 1
ATOM 1552 C C . LYS A 1 194 ? -2.210 -6.706 -4.842 1.00 74.62 194 LYS A C 1
ATOM 1554 O O . LYS A 1 194 ? -1.392 -6.554 -5.748 1.00 74.62 194 LYS A O 1
ATOM 1559 N N . PHE A 1 195 ? -3.524 -6.706 -5.047 1.00 79.88 195 PHE A N 1
ATOM 1560 C CA . PHE A 1 195 ? -4.143 -6.544 -6.355 1.00 79.88 195 PHE A CA 1
ATOM 1561 C C . PHE A 1 195 ? -4.082 -5.090 -6.802 1.00 79.88 195 PHE A C 1
ATOM 1563 O O . PHE A 1 195 ? -3.664 -4.844 -7.930 1.00 79.88 195 PHE A O 1
ATOM 1570 N N . VAL A 1 196 ? -4.337 -4.147 -5.889 1.00 80.81 196 VAL A N 1
ATOM 1571 C CA . VAL A 1 196 ? -4.107 -2.709 -6.107 1.00 80.81 196 VAL A CA 1
ATOM 1572 C C . VAL A 1 196 ? -2.674 -2.479 -6.587 1.00 80.81 196 VAL A C 1
ATOM 1574 O O . VAL A 1 196 ? -2.457 -1.877 -7.636 1.00 80.81 196 VAL A O 1
ATOM 1577 N N . THR A 1 197 ? -1.675 -3.026 -5.884 1.00 84.62 197 THR A N 1
ATOM 1578 C CA . THR A 1 197 ? -0.271 -2.870 -6.293 1.00 84.62 197 THR A CA 1
ATOM 1579 C C . THR A 1 197 ? 0.003 -3.436 -7.678 1.00 84.62 197 THR A C 1
ATOM 1581 O O . THR A 1 197 ? 0.699 -2.813 -8.476 1.00 84.62 197 THR A O 1
ATOM 1584 N N . ALA A 1 198 ? -0.524 -4.626 -7.966 1.00 83.31 198 ALA A N 1
ATOM 1585 C CA . ALA A 1 198 ? -0.293 -5.281 -9.242 1.00 83.31 198 ALA A CA 1
ATOM 1586 C C . ALA A 1 198 ? -0.953 -4.523 -10.405 1.00 83.31 198 ALA A C 1
ATOM 1588 O O . ALA A 1 198 ? -0.360 -4.428 -11.481 1.00 83.31 198 ALA A O 1
ATOM 1589 N N . HIS A 1 199 ? -2.134 -3.942 -10.180 1.00 83.00 199 HIS A N 1
ATOM 1590 C CA . HIS A 1 199 ? -2.803 -3.058 -11.131 1.00 83.00 199 HIS A CA 1
ATOM 1591 C C . HIS A 1 199 ? -2.023 -1.770 -11.362 1.00 83.00 199 HIS A C 1
ATOM 1593 O O . HIS A 1 199 ? -1.764 -1.446 -12.516 1.00 83.00 199 HIS A O 1
ATOM 1599 N N . VAL A 1 200 ? -1.599 -1.083 -10.295 1.00 87.06 200 VAL A N 1
ATOM 1600 C CA . VAL A 1 200 ? -0.783 0.137 -10.404 1.00 87.06 200 VAL A CA 1
ATOM 1601 C C . VAL A 1 200 ? 0.492 -0.151 -11.187 1.00 87.06 200 VAL A C 1
ATOM 1603 O O . VAL A 1 200 ? 0.776 0.541 -12.155 1.00 87.06 200 VAL A O 1
ATOM 1606 N N . LEU A 1 201 ? 1.232 -1.204 -10.828 1.00 87.00 201 LEU A N 1
ATOM 1607 C CA . LEU A 1 201 ? 2.442 -1.585 -11.552 1.00 87.00 201 LEU A CA 1
ATOM 1608 C C . LEU A 1 201 ? 2.133 -1.851 -13.030 1.00 87.00 201 LEU A C 1
ATOM 1610 O O . LEU A 1 201 ? 2.732 -1.206 -13.882 1.00 87.00 201 LEU A O 1
ATOM 1614 N N . SER A 1 202 ? 1.153 -2.701 -13.347 1.00 82.62 202 SER A N 1
ATOM 1615 C CA . SER A 1 202 ? 0.788 -3.000 -14.745 1.00 82.62 202 SER A CA 1
ATOM 1616 C C . SER A 1 202 ? 0.422 -1.737 -15.533 1.00 82.62 202 SER A C 1
ATOM 1618 O O . SER A 1 202 ? 0.912 -1.530 -16.638 1.00 82.62 202 SER A O 1
ATOM 1620 N N . ALA A 1 203 ? -0.399 -0.861 -14.953 1.00 83.31 203 ALA A N 1
ATOM 1621 C CA . ALA A 1 203 ? -0.878 0.351 -15.609 1.00 83.31 203 ALA A CA 1
ATOM 1622 C C . ALA A 1 203 ? 0.205 1.434 -15.762 1.00 83.31 203 ALA A C 1
ATOM 1624 O O . ALA A 1 203 ? 0.053 2.343 -16.575 1.00 83.31 203 ALA A O 1
ATOM 1625 N N . THR A 1 204 ? 1.311 1.340 -15.017 1.00 85.50 204 THR A N 1
ATOM 1626 C CA . THR A 1 204 ? 2.465 2.238 -15.190 1.00 85.50 204 THR A CA 1
ATOM 1627 C C . THR A 1 204 ? 3.369 1.873 -16.366 1.00 85.50 204 THR A C 1
ATOM 1629 O O . THR A 1 204 ? 4.296 2.633 -16.642 1.00 85.50 204 THR A O 1
ATOM 1632 N N . MET A 1 205 ? 3.088 0.759 -17.056 1.00 83.12 205 MET A N 1
ATOM 1633 C CA . MET A 1 205 ? 3.807 0.297 -18.252 1.00 83.12 205 MET A CA 1
ATOM 1634 C C . MET A 1 205 ? 2.841 -0.019 -19.408 1.00 83.12 205 MET A C 1
ATOM 1636 O O . MET A 1 205 ? 2.697 -1.178 -19.812 1.00 83.12 205 MET A O 1
ATOM 1640 N N . PRO A 1 206 ? 2.097 0.984 -19.901 1.00 81.56 206 PRO A N 1
ATOM 1641 C CA . PRO A 1 206 ? 1.021 0.760 -20.859 1.00 81.56 206 PRO A CA 1
ATOM 1642 C C . PRO A 1 206 ? 1.505 0.178 -22.194 1.00 81.56 206 PRO A C 1
ATOM 1644 O O . PRO A 1 206 ? 0.833 -0.699 -22.734 1.00 81.56 206 PRO A O 1
ATOM 1647 N N . ASN A 1 207 ? 2.668 0.599 -22.701 1.00 78.88 207 ASN A N 1
ATOM 1648 C CA . ASN A 1 207 ? 3.161 0.169 -24.014 1.00 78.88 207 ASN A CA 1
ATOM 1649 C C . ASN A 1 207 ? 3.601 -1.298 -23.978 1.00 78.88 207 ASN A C 1
ATOM 1651 O O . ASN A 1 207 ? 3.324 -2.074 -24.891 1.00 78.88 207 ASN A O 1
ATOM 1655 N N . LEU A 1 208 ? 4.241 -1.697 -22.880 1.00 75.19 208 LEU A N 1
ATOM 1656 C CA . LEU A 1 208 ? 4.665 -3.073 -22.656 1.00 75.19 208 LEU A CA 1
ATOM 1657 C C . LEU A 1 208 ? 3.472 -4.024 -22.482 1.00 75.19 208 LEU A C 1
ATOM 1659 O O . LEU A 1 208 ? 3.488 -5.145 -22.990 1.00 75.19 208 LEU A O 1
ATOM 1663 N N . VAL A 1 209 ? 2.417 -3.579 -21.793 1.00 74.75 209 VAL A N 1
ATOM 1664 C CA . VAL A 1 209 ? 1.169 -4.348 -21.665 1.00 74.75 209 VAL A CA 1
ATOM 1665 C C . VAL A 1 209 ? 0.475 -4.498 -23.017 1.00 74.75 209 VAL A C 1
ATOM 1667 O O . VAL A 1 209 ? 0.077 -5.610 -23.367 1.00 74.75 209 VAL A O 1
ATOM 1670 N N . GLU A 1 210 ? 0.360 -3.414 -23.786 1.00 74.94 210 GLU A N 1
ATOM 1671 C CA . GLU A 1 210 ? -0.229 -3.439 -25.128 1.00 74.94 210 GLU A CA 1
ATOM 1672 C C . GLU A 1 210 ? 0.518 -4.420 -26.040 1.00 74.94 210 GLU A C 1
ATOM 1674 O O . GLU A 1 210 ? -0.096 -5.255 -26.706 1.00 74.94 210 GLU A O 1
ATOM 1679 N N . ALA A 1 211 ? 1.847 -4.396 -26.013 1.00 69.50 211 ALA A N 1
ATOM 1680 C CA . ALA A 1 211 ? 2.657 -5.298 -26.811 1.00 69.50 211 ALA A CA 1
ATOM 1681 C C . ALA A 1 211 ? 2.444 -6.778 -26.478 1.00 69.50 211 ALA A C 1
ATOM 1683 O O . ALA A 1 211 ? 2.338 -7.607 -27.383 1.00 69.50 211 ALA A O 1
ATOM 1684 N N . LEU A 1 212 ? 2.339 -7.123 -25.191 1.00 66.62 212 LEU A N 1
ATOM 1685 C CA . LEU A 1 212 ? 2.064 -8.500 -24.767 1.00 66.62 212 LEU A CA 1
ATOM 1686 C C . LEU A 1 212 ? 0.670 -8.974 -25.190 1.00 66.62 212 LEU A C 1
ATOM 1688 O O . LEU A 1 212 ? 0.483 -10.149 -25.512 1.00 66.62 212 LEU A O 1
ATOM 1692 N N . GLN A 1 213 ? -0.306 -8.067 -25.224 1.00 66.69 213 GLN A N 1
ATOM 1693 C CA . GLN A 1 213 ? -1.641 -8.366 -25.740 1.00 66.69 213 GLN A CA 1
ATOM 1694 C C . GLN A 1 213 ? -1.613 -8.627 -27.252 1.00 66.69 213 GLN A C 1
ATOM 1696 O O . GLN A 1 213 ? -2.265 -9.560 -27.722 1.00 66.69 213 GLN A O 1
ATOM 1701 N N . GLN A 1 214 ? -0.831 -7.858 -28.015 1.00 64.69 214 GLN A N 1
ATOM 1702 C CA . GLN A 1 214 ? -0.712 -8.020 -29.470 1.00 64.69 214 GLN A CA 1
ATOM 1703 C C . GLN A 1 214 ? -0.067 -9.353 -29.887 1.00 64.69 214 GLN A C 1
ATOM 1705 O O . GLN A 1 214 ? -0.413 -9.891 -30.938 1.00 64.69 214 GLN A O 1
ATOM 1710 N N . ILE A 1 215 ? 0.829 -9.912 -29.069 1.00 56.50 215 ILE A N 1
ATOM 1711 C CA . ILE A 1 215 ? 1.476 -11.215 -29.319 1.00 56.50 215 ILE A CA 1
ATOM 1712 C C . ILE A 1 215 ? 0.648 -12.417 -28.829 1.00 56.50 215 ILE A C 1
ATOM 1714 O O . ILE A 1 215 ? 1.112 -13.550 -28.890 1.00 56.50 215 ILE A O 1
ATOM 1718 N N . GLY A 1 216 ? -0.577 -12.195 -28.343 1.00 54.44 216 GLY A N 1
ATOM 1719 C CA . GLY A 1 216 ? -1.497 -13.275 -27.988 1.00 54.44 216 GLY A CA 1
ATOM 1720 C C . GLY A 1 216 ? -1.220 -13.947 -26.643 1.00 54.44 216 GLY A C 1
ATOM 1721 O O . GLY A 1 216 ? -1.744 -15.035 -26.407 1.00 54.44 216 GLY A O 1
ATOM 1722 N N . VAL A 1 217 ? -0.456 -13.319 -25.738 1.00 55.31 217 VAL A N 1
ATOM 1723 C CA . VAL A 1 217 ? -0.398 -13.779 -24.342 1.00 55.31 217 VAL A CA 1
ATOM 1724 C C . VAL A 1 217 ? -1.799 -13.594 -23.748 1.00 55.31 217 VAL A C 1
ATOM 1726 O O . VAL A 1 217 ? -2.276 -12.457 -23.695 1.00 55.31 217 VAL A O 1
ATOM 1729 N N . PRO A 1 218 ? -2.496 -14.669 -23.322 1.00 53.12 218 PRO A N 1
ATOM 1730 C CA . PRO A 1 218 ? -3.844 -14.562 -22.789 1.00 53.12 218 PRO A CA 1
ATOM 1731 C C . PRO A 1 218 ? -3.797 -13.787 -21.476 1.00 53.12 218 PRO A C 1
ATOM 1733 O O . PRO A 1 218 ? -3.477 -14.315 -20.411 1.00 53.12 218 PRO A O 1
ATOM 1736 N N . VAL A 1 219 ? -4.109 -12.501 -21.571 1.00 56.00 219 VAL A N 1
ATOM 1737 C CA . VAL A 1 219 ? -4.309 -11.634 -20.424 1.00 56.00 219 VAL A CA 1
ATOM 1738 C C . VAL A 1 219 ? -5.637 -12.034 -19.800 1.00 56.00 219 VAL A C 1
ATOM 1740 O O . VAL A 1 219 ? -6.708 -11.691 -20.288 1.00 56.00 219 VAL A O 1
ATOM 1743 N N . THR A 1 220 ? -5.573 -12.833 -18.741 1.00 56.88 220 THR A N 1
ATOM 1744 C CA . THR A 1 220 ? -6.748 -13.081 -17.910 1.00 56.88 220 THR A CA 1
ATOM 1745 C C . THR A 1 220 ? -7.129 -11.792 -17.189 1.00 56.88 220 THR A C 1
ATOM 1747 O O . THR A 1 220 ? -6.238 -11.077 -16.731 1.00 56.88 220 THR A O 1
ATOM 1750 N N . ASP A 1 221 ? -8.422 -11.572 -16.950 1.00 54.62 221 ASP A N 1
ATOM 1751 C CA . ASP A 1 221 ? -8.923 -10.461 -16.121 1.00 54.62 221 ASP A CA 1
ATOM 1752 C C . ASP A 1 221 ? -8.462 -10.533 -14.649 1.00 54.62 221 ASP A C 1
ATOM 1754 O O . ASP A 1 221 ? -8.823 -9.685 -13.835 1.00 54.62 221 ASP A O 1
ATOM 1758 N N . GLN A 1 222 ? -7.686 -11.558 -14.268 1.00 60.34 222 GLN A N 1
ATOM 1759 C CA . GLN A 1 222 ? -7.182 -11.704 -12.913 1.00 60.34 222 GLN A CA 1
ATOM 1760 C C . GLN A 1 222 ? -6.113 -10.645 -12.599 1.00 60.34 222 GLN A C 1
ATOM 1762 O O . GLN A 1 222 ? -5.068 -10.588 -13.262 1.00 60.34 222 GLN A O 1
ATOM 1767 N N . PRO A 1 223 ? -6.328 -9.839 -11.543 1.00 55.84 223 PRO A N 1
ATOM 1768 C CA . PRO A 1 223 ? -5.380 -8.829 -11.105 1.00 55.84 223 PRO A CA 1
ATOM 1769 C C . PRO A 1 223 ? -3.971 -9.400 -10.872 1.00 55.84 223 PRO A C 1
ATOM 1771 O O . PRO A 1 223 ? -3.755 -10.265 -10.021 1.00 55.84 223 PRO A O 1
ATOM 1774 N N . GLY A 1 224 ? -2.994 -8.886 -11.622 1.00 68.31 224 GLY A N 1
ATOM 1775 C CA . GLY A 1 224 ? -1.574 -9.221 -11.487 1.00 68.31 224 GLY A CA 1
ATOM 1776 C C . GLY A 1 224 ? -1.027 -10.314 -12.405 1.00 68.31 224 GLY A C 1
ATOM 1777 O O . GLY A 1 224 ? 0.191 -10.477 -12.435 1.00 68.31 224 GLY A O 1
ATOM 1778 N N . GLU A 1 225 ? -1.849 -11.002 -13.201 1.00 74.00 225 GLU A N 1
ATOM 1779 C CA . GLU A 1 225 ? -1.331 -11.895 -14.256 1.00 74.00 225 GLU A CA 1
ATOM 1780 C C . GLU A 1 225 ? -0.621 -11.113 -15.367 1.00 74.00 225 GLU A C 1
ATOM 1782 O O . GLU A 1 225 ? 0.439 -11.531 -15.827 1.00 74.00 225 GLU A O 1
ATOM 1787 N N . ILE A 1 226 ? -1.129 -9.923 -15.708 1.00 72.75 226 ILE A N 1
ATOM 1788 C CA . ILE A 1 226 ? -0.469 -8.995 -16.640 1.00 72.75 226 ILE A CA 1
ATOM 1789 C C . ILE A 1 226 ? 0.935 -8.654 -16.142 1.00 72.75 226 ILE A C 1
ATOM 1791 O O . ILE A 1 226 ? 1.911 -8.880 -16.850 1.00 72.75 226 ILE A O 1
ATOM 1795 N N . LEU A 1 227 ? 1.051 -8.177 -14.898 1.00 78.06 227 LEU A N 1
ATOM 1796 C CA . LEU A 1 227 ? 2.344 -7.857 -14.298 1.00 78.06 227 LEU A CA 1
ATOM 1797 C C . LEU A 1 227 ? 3.294 -9.059 -14.314 1.00 78.06 227 LEU A C 1
ATOM 1799 O O . LEU A 1 227 ? 4.471 -8.901 -14.620 1.00 78.06 227 LEU A O 1
ATOM 1803 N N . LYS A 1 228 ? 2.806 -10.263 -13.994 1.00 77.44 228 LYS A N 1
ATOM 1804 C CA . LYS A 1 228 ? 3.635 -11.476 -14.014 1.00 77.44 228 LYS A CA 1
ATOM 1805 C C . LYS A 1 228 ? 4.118 -11.802 -15.420 1.00 77.44 228 LYS A C 1
ATOM 1807 O O . LYS A 1 228 ? 5.286 -12.141 -15.567 1.00 77.44 228 LYS A O 1
ATOM 1812 N N . ALA A 1 229 ? 3.250 -11.718 -16.425 1.00 74.94 229 ALA A N 1
ATOM 1813 C CA . ALA A 1 229 ? 3.622 -11.948 -17.817 1.00 74.94 229 ALA A CA 1
ATOM 1814 C C . ALA A 1 229 ? 4.683 -10.937 -18.268 1.00 74.94 229 ALA A C 1
ATOM 1816 O O . ALA A 1 229 ? 5.728 -11.340 -18.773 1.00 74.94 229 ALA A O 1
ATOM 1817 N N . VAL A 1 230 ? 4.463 -9.653 -17.969 1.00 76.94 230 VAL A N 1
ATOM 1818 C CA . VAL A 1 230 ? 5.410 -8.557 -18.210 1.00 76.94 230 VAL A CA 1
ATOM 1819 C C . VAL A 1 230 ? 6.767 -8.839 -17.580 1.00 76.94 230 VAL A C 1
ATOM 1821 O O . VAL A 1 230 ? 7.783 -8.889 -18.271 1.00 76.94 230 VAL A O 1
ATOM 1824 N N . VAL A 1 231 ? 6.785 -9.068 -16.270 1.00 81.31 231 VAL A N 1
ATOM 1825 C CA . VAL A 1 231 ? 8.013 -9.299 -15.510 1.00 81.31 231 VAL A CA 1
ATOM 1826 C C . VAL A 1 231 ? 8.726 -10.559 -15.997 1.00 81.31 231 VAL A C 1
ATOM 1828 O O . VAL A 1 231 ? 9.945 -10.544 -16.129 1.00 81.31 231 VAL A O 1
ATOM 1831 N N . ARG A 1 232 ? 7.995 -11.642 -16.296 1.00 79.69 232 ARG A N 1
ATOM 1832 C CA . ARG A 1 232 ? 8.588 -12.886 -16.809 1.00 79.69 232 ARG A CA 1
ATOM 1833 C C . ARG A 1 232 ? 9.224 -12.700 -18.178 1.00 79.69 232 ARG A C 1
ATOM 1835 O O . ARG A 1 232 ? 10.343 -13.166 -18.364 1.00 79.69 232 ARG A O 1
ATOM 1842 N N . ALA A 1 233 ? 8.530 -12.036 -19.097 1.00 74.06 233 ALA A N 1
ATOM 1843 C CA . ALA A 1 233 ? 9.020 -11.807 -20.450 1.00 74.06 233 ALA A CA 1
ATOM 1844 C C . ALA A 1 233 ? 10.251 -10.893 -20.444 1.00 74.06 233 ALA A C 1
ATOM 1846 O O . ALA A 1 233 ? 11.299 -11.268 -20.961 1.00 74.06 233 ALA A O 1
ATOM 1847 N N . VAL A 1 234 ? 10.156 -9.730 -19.793 1.00 78.00 234 VAL A N 1
ATOM 1848 C CA . VAL A 1 234 ? 11.269 -8.774 -19.713 1.00 78.00 234 VAL A CA 1
ATOM 1849 C C . VAL A 1 234 ? 12.453 -9.370 -18.966 1.00 78.00 234 VAL A C 1
ATOM 1851 O O . VAL A 1 234 ? 13.591 -9.304 -19.432 1.00 78.00 234 VAL A O 1
ATOM 1854 N N . GLY A 1 235 ? 12.188 -9.973 -17.810 1.00 83.81 235 GLY A N 1
ATOM 1855 C CA . GLY A 1 235 ? 13.244 -10.493 -16.968 1.00 83.81 235 GLY A CA 1
ATOM 1856 C C . GLY A 1 235 ? 13.962 -11.687 -17.589 1.00 83.81 235 GLY A C 1
ATOM 1857 O O . GLY A 1 235 ? 15.187 -11.715 -17.616 1.00 83.81 235 GLY A O 1
ATOM 1858 N N . GLY A 1 236 ? 13.210 -12.638 -18.152 1.00 81.00 236 GLY A N 1
ATOM 1859 C CA . GLY A 1 236 ? 13.771 -13.842 -18.770 1.00 81.00 236 GLY A CA 1
ATOM 1860 C C . GLY A 1 236 ? 14.652 -13.569 -19.977 1.00 81.00 236 GLY A C 1
ATOM 1861 O O . GLY A 1 236 ? 15.576 -14.335 -20.229 1.00 81.00 236 GLY A O 1
ATOM 1862 N N . LEU A 1 237 ? 14.385 -12.483 -20.698 1.00 72.81 237 LEU A N 1
ATOM 1863 C CA . LEU A 1 237 ? 15.113 -12.156 -21.916 1.00 72.81 237 LEU A CA 1
ATOM 1864 C C . LEU A 1 237 ? 16.306 -11.234 -21.677 1.00 72.81 237 LEU A C 1
ATOM 1866 O O . LEU A 1 237 ? 17.347 -11.429 -22.297 1.00 72.81 237 LEU A O 1
ATOM 1870 N N . PHE A 1 238 ? 16.169 -10.236 -20.801 1.00 79.25 238 PHE A N 1
ATOM 1871 C CA . PHE A 1 238 ? 17.118 -9.117 -20.776 1.00 79.25 238 PHE A CA 1
ATOM 1872 C C . PHE A 1 238 ? 17.772 -8.872 -19.420 1.00 79.25 238 PHE A C 1
ATOM 1874 O O . PHE A 1 238 ? 18.809 -8.213 -19.369 1.00 79.25 238 PHE A O 1
ATOM 1881 N N . TYR A 1 239 ? 17.211 -9.387 -18.322 1.00 87.62 239 TYR A N 1
ATOM 1882 C CA . TYR A 1 239 ? 17.639 -8.991 -16.979 1.00 87.62 239 TYR A CA 1
ATOM 1883 C C . TYR 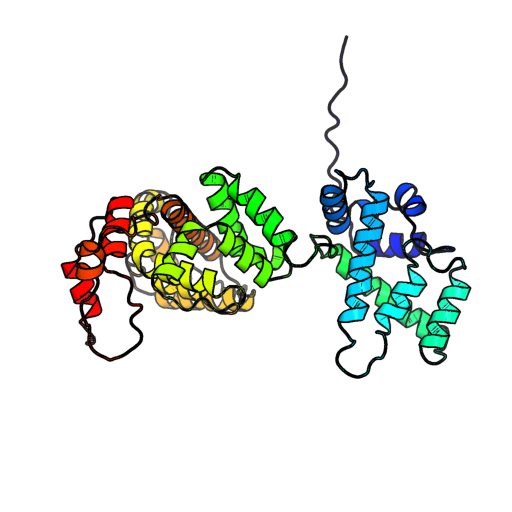A 1 239 ? 19.121 -9.246 -16.719 1.00 87.62 239 TYR A C 1
ATOM 1885 O O . TYR A 1 239 ? 19.827 -8.337 -16.297 1.00 87.62 239 TYR A O 1
ATOM 1893 N N . ASP A 1 240 ? 19.595 -10.462 -16.978 1.00 85.12 240 ASP A N 1
ATOM 1894 C CA . ASP A 1 240 ? 20.960 -10.855 -16.630 1.00 85.12 240 ASP A CA 1
ATOM 1895 C C . ASP A 1 240 ? 22.012 -10.129 -17.482 1.00 85.12 240 ASP A C 1
ATOM 1897 O O . ASP A 1 240 ? 23.043 -9.705 -16.963 1.00 85.12 240 ASP A O 1
ATOM 1901 N N . GLN A 1 241 ? 21.734 -9.924 -18.773 1.00 81.06 241 GLN A N 1
ATOM 1902 C CA . GLN A 1 241 ? 22.600 -9.149 -19.669 1.00 81.06 241 GLN A CA 1
ATOM 1903 C C . GLN A 1 241 ? 22.659 -7.686 -19.238 1.00 81.06 241 GLN A C 1
ATOM 1905 O O . GLN A 1 241 ? 23.733 -7.093 -19.157 1.00 81.06 241 GLN A O 1
ATOM 1910 N N . TYR A 1 242 ? 21.500 -7.115 -18.914 1.00 81.50 242 TYR A N 1
ATOM 1911 C CA . TYR A 1 242 ? 21.416 -5.758 -18.411 1.00 81.50 242 TYR A CA 1
ATOM 1912 C C . TYR A 1 242 ? 22.181 -5.653 -17.084 1.00 81.50 242 TYR A C 1
ATOM 1914 O O . TYR A 1 242 ? 23.095 -4.848 -16.979 1.00 81.50 242 TYR A O 1
ATOM 1922 N N . ALA A 1 243 ? 21.951 -6.552 -16.125 1.00 84.12 243 ALA A N 1
ATOM 1923 C CA . ALA A 1 243 ? 22.669 -6.616 -14.850 1.00 84.12 243 ALA A CA 1
ATOM 1924 C C . ALA A 1 243 ? 24.200 -6.721 -15.008 1.00 84.12 243 ALA A C 1
ATOM 1926 O O . ALA A 1 243 ? 24.928 -6.077 -14.253 1.00 84.12 243 ALA A O 1
ATOM 1927 N N . GLN A 1 244 ? 24.707 -7.453 -16.006 1.00 81.12 244 GLN A N 1
ATOM 1928 C CA . GLN A 1 244 ? 26.143 -7.509 -16.320 1.00 81.12 244 GLN A CA 1
ATOM 1929 C C . GLN A 1 244 ? 26.726 -6.162 -16.772 1.00 81.12 244 GLN A C 1
ATOM 1931 O O . GLN A 1 244 ? 27.895 -5.879 -16.497 1.00 81.12 244 GLN A O 1
ATOM 1936 N N . LEU A 1 245 ? 25.945 -5.315 -17.450 1.00 75.56 245 LEU A N 1
ATOM 1937 C CA . LEU A 1 245 ? 26.384 -3.961 -17.803 1.00 75.56 245 LEU A CA 1
ATOM 1938 C C . LEU A 1 245 ? 26.579 -3.105 -16.541 1.00 75.56 245 LEU A C 1
ATOM 1940 O O . LEU A 1 245 ? 27.567 -2.374 -16.449 1.00 75.56 245 LEU A O 1
ATOM 1944 N N . PHE A 1 246 ? 25.707 -3.267 -15.539 1.00 72.00 246 PHE A N 1
ATOM 1945 C CA . PHE A 1 246 ? 25.808 -2.588 -14.236 1.00 72.00 246 PHE A CA 1
ATOM 1946 C C . PHE A 1 246 ? 26.851 -3.220 -13.297 1.00 72.00 246 PHE A C 1
ATOM 1948 O O . PHE A 1 246 ? 27.359 -2.544 -12.400 1.00 72.00 246 PHE A O 1
ATOM 1955 N N . ASP A 1 247 ? 27.229 -4.486 -13.514 1.00 70.38 247 ASP A N 1
ATOM 1956 C CA . ASP A 1 247 ? 28.212 -5.224 -12.700 1.00 70.38 247 ASP A CA 1
ATOM 1957 C C . ASP A 1 247 ? 29.563 -4.490 -12.604 1.00 70.38 247 ASP A C 1
ATOM 1959 O O . ASP A 1 247 ? 30.213 -4.484 -11.559 1.00 70.38 247 ASP A O 1
ATOM 1963 N N . ARG A 1 248 ? 29.970 -3.764 -13.655 1.00 64.19 248 ARG A N 1
ATOM 1964 C CA . ARG A 1 248 ? 31.236 -3.006 -13.658 1.00 64.19 248 ARG A CA 1
ATOM 1965 C C . ARG A 1 248 ? 31.275 -1.883 -12.622 1.00 64.19 248 ARG A C 1
ATOM 1967 O O . ARG A 1 248 ? 32.303 -1.700 -11.975 1.00 64.19 248 ARG A O 1
ATOM 1974 N N . GLU A 1 249 ? 30.180 -1.152 -12.434 1.00 61.78 249 GLU A N 1
ATOM 1975 C CA . GLU A 1 249 ? 30.093 -0.106 -11.404 1.00 61.78 249 GLU A CA 1
ATOM 1976 C C . GLU A 1 249 ? 29.968 -0.712 -9.996 1.00 61.78 249 GLU A C 1
ATOM 1978 O O . GLU A 1 249 ? 30.456 -0.157 -9.006 1.00 61.78 249 GLU A O 1
ATOM 1983 N N . LEU A 1 250 ? 29.367 -1.898 -9.897 1.00 60.69 250 LEU A N 1
ATOM 1984 C CA . LEU A 1 250 ? 29.099 -2.577 -8.631 1.00 60.69 250 LEU A CA 1
ATOM 1985 C C . LEU A 1 250 ? 30.304 -3.320 -8.060 1.00 60.69 250 LEU A C 1
ATOM 1987 O O . LEU A 1 250 ? 30.480 -3.322 -6.840 1.00 60.69 250 LEU A O 1
ATOM 1991 N N . LEU A 1 251 ? 31.176 -3.874 -8.903 1.00 56.94 251 LEU A N 1
ATOM 1992 C CA . LEU A 1 251 ? 32.439 -4.483 -8.469 1.00 56.94 251 LEU A CA 1
ATOM 1993 C C . LEU A 1 251 ? 33.318 -3.482 -7.706 1.00 56.94 251 LEU A C 1
ATOM 1995 O O . LEU A 1 251 ? 33.973 -3.856 -6.736 1.00 56.94 251 LEU A O 1
ATOM 1999 N N . HIS A 1 252 ? 33.276 -2.198 -8.074 1.00 58.53 252 HIS A N 1
ATOM 2000 C CA . HIS A 1 252 ? 33.989 -1.137 -7.357 1.00 58.53 252 HIS A CA 1
ATOM 2001 C C . HIS A 1 252 ? 33.373 -0.788 -5.994 1.00 58.53 252 HIS A C 1
ATOM 2003 O O . HIS A 1 252 ? 34.076 -0.282 -5.121 1.00 58.53 252 HIS A O 1
ATOM 2009 N N . THR A 1 253 ? 32.083 -1.064 -5.790 1.00 62.94 253 THR A N 1
ATOM 2010 C CA . THR A 1 253 ? 31.356 -0.763 -4.543 1.00 62.94 253 THR A CA 1
ATOM 2011 C C . THR A 1 253 ? 31.090 -2.002 -3.684 1.00 62.94 253 THR A C 1
ATOM 2013 O O . THR A 1 253 ? 30.429 -1.901 -2.649 1.00 62.94 253 THR A O 1
ATOM 2016 N N . GLY A 1 254 ? 31.599 -3.170 -4.098 1.00 65.50 254 GLY A N 1
ATOM 2017 C CA . GLY A 1 254 ? 31.379 -4.444 -3.416 1.00 65.50 254 GLY A CA 1
ATOM 2018 C C . GLY A 1 254 ? 29.904 -4.843 -3.392 1.00 65.50 254 GLY A C 1
ATOM 2019 O O . GLY A 1 254 ? 29.424 -5.346 -2.381 1.00 65.50 254 GLY A O 1
ATOM 2020 N N . GLY A 1 255 ? 29.148 -4.553 -4.452 1.00 75.06 255 GLY A N 1
ATOM 2021 C CA . GLY A 1 255 ? 27.735 -4.912 -4.540 1.00 75.06 255 GLY A CA 1
ATOM 2022 C C . GLY A 1 255 ? 27.472 -6.316 -5.083 1.00 75.06 255 GLY A C 1
ATOM 2023 O O . GLY A 1 255 ? 28.320 -6.893 -5.750 1.00 75.06 255 GLY A O 1
ATOM 2024 N N . LEU A 1 256 ? 26.286 -6.861 -4.789 1.00 86.44 256 LEU A N 1
ATOM 2025 C CA . LEU A 1 256 ? 25.752 -8.070 -5.423 1.00 86.44 256 LEU A CA 1
ATOM 2026 C C . LEU A 1 256 ? 24.387 -7.769 -6.041 1.00 86.44 256 LEU A C 1
ATOM 2028 O O . LEU A 1 256 ? 23.653 -6.904 -5.550 1.00 86.44 256 LEU A O 1
ATOM 2032 N N . ILE A 1 257 ? 24.064 -8.534 -7.079 1.00 88.19 257 ILE A N 1
ATOM 2033 C CA . ILE A 1 257 ? 22.764 -8.598 -7.744 1.00 88.19 257 ILE A CA 1
ATOM 2034 C C . ILE A 1 257 ? 22.359 -10.072 -7.807 1.00 88.19 257 ILE A C 1
ATOM 2036 O O . ILE A 1 257 ? 23.203 -10.952 -7.986 1.00 88.19 257 ILE A O 1
ATOM 2040 N N . PHE A 1 258 ? 21.069 -10.341 -7.650 1.00 88.56 258 PHE A N 1
ATOM 2041 C CA . PHE A 1 258 ? 20.511 -11.666 -7.847 1.00 88.56 258 PHE A CA 1
ATOM 2042 C C . PHE A 1 258 ? 20.310 -11.931 -9.336 1.00 88.56 258 PHE A C 1
ATOM 2044 O O . PHE A 1 258 ? 19.603 -11.152 -9.966 1.00 88.56 258 PHE A O 1
ATOM 2051 N N . PRO A 1 259 ? 20.838 -13.030 -9.896 1.00 88.44 259 PRO A N 1
ATOM 2052 C CA . PRO A 1 259 ? 20.514 -13.420 -11.263 1.00 88.44 259 PRO A CA 1
ATOM 2053 C C . PRO A 1 259 ? 19.026 -13.726 -11.430 1.00 88.44 259 PRO A C 1
ATOM 2055 O O . PRO A 1 259 ? 18.306 -14.034 -10.465 1.00 88.44 259 PRO A O 1
ATOM 2058 N N . TRP A 1 260 ? 18.567 -13.676 -12.677 1.00 87.50 260 TRP A N 1
ATOM 2059 C CA . TRP A 1 260 ? 17.161 -13.828 -13.019 1.00 87.50 260 TRP A CA 1
ATOM 2060 C C . TRP A 1 260 ? 16.569 -15.147 -12.515 1.00 87.50 260 TRP A C 1
ATOM 2062 O O . TRP A 1 260 ? 15.454 -15.154 -11.990 1.00 87.50 260 TRP A O 1
ATOM 2072 N N . ASP A 1 261 ? 17.311 -16.259 -12.577 1.00 83.25 261 ASP A N 1
ATOM 2073 C CA . ASP A 1 261 ? 16.885 -17.582 -12.083 1.00 83.25 261 ASP A CA 1
ATOM 2074 C C . ASP A 1 261 ? 16.484 -17.576 -10.589 1.00 83.25 261 ASP A C 1
ATOM 2076 O O . ASP A 1 261 ? 15.717 -18.436 -10.134 1.00 83.25 261 ASP A O 1
ATOM 2080 N N . ARG A 1 262 ? 16.966 -16.588 -9.826 1.00 83.31 262 ARG A N 1
ATOM 2081 C CA . ARG A 1 262 ? 16.593 -16.335 -8.430 1.00 83.31 262 ARG A CA 1
ATOM 2082 C C . ARG A 1 262 ? 15.562 -15.237 -8.305 1.00 83.31 262 ARG A C 1
ATOM 2084 O O . ARG A 1 262 ? 14.552 -15.461 -7.641 1.00 83.31 262 ARG A O 1
ATOM 2091 N N . LEU A 1 263 ? 15.773 -14.109 -8.972 1.00 85.38 263 LEU A N 1
ATOM 2092 C CA . LEU A 1 263 ? 14.883 -12.958 -8.880 1.00 85.38 263 LEU A CA 1
ATOM 2093 C C . LEU A 1 263 ? 13.456 -13.282 -9.351 1.00 85.38 263 LEU A C 1
ATOM 2095 O O . LEU A 1 263 ? 12.483 -12.914 -8.686 1.00 85.38 263 LEU A O 1
ATOM 2099 N N . HIS A 1 264 ? 13.296 -14.038 -10.444 1.00 81.31 264 HIS A N 1
ATOM 2100 C CA . HIS A 1 264 ? 11.970 -14.393 -10.968 1.00 81.31 264 HIS A CA 1
ATOM 2101 C C . HIS A 1 264 ? 11.154 -15.212 -9.970 1.00 81.31 264 HIS A C 1
ATOM 2103 O O . HIS A 1 264 ? 9.930 -15.080 -9.904 1.00 81.31 264 HIS A O 1
ATOM 2109 N N . ARG A 1 265 ? 11.828 -16.015 -9.136 1.00 72.56 265 ARG A N 1
ATOM 2110 C CA . ARG A 1 265 ? 11.190 -16.787 -8.066 1.00 72.56 265 ARG A CA 1
ATOM 2111 C C . ARG A 1 265 ? 10.632 -15.902 -6.955 1.00 72.56 265 ARG A C 1
ATOM 2113 O O . ARG A 1 265 ? 10.095 -16.430 -5.986 1.00 72.56 265 ARG A O 1
ATOM 2120 N N . TRP A 1 266 ? 10.773 -14.586 -7.040 1.00 71.94 266 TRP A N 1
ATOM 2121 C CA . TRP A 1 266 ? 10.273 -13.654 -6.033 1.00 71.94 266 TRP A CA 1
ATOM 2122 C C . TRP A 1 266 ? 9.157 -12.788 -6.563 1.00 71.94 266 TRP A C 1
ATOM 2124 O O . TRP A 1 266 ? 8.155 -12.590 -5.882 1.00 71.94 266 TRP A O 1
ATOM 2134 N N . ILE A 1 267 ? 9.314 -12.329 -7.798 1.00 69.94 267 ILE A N 1
ATOM 2135 C CA . ILE A 1 267 ? 8.414 -11.352 -8.403 1.00 69.94 267 ILE A CA 1
ATOM 2136 C C . ILE A 1 267 ? 7.303 -12.051 -9.194 1.00 69.94 267 ILE A C 1
ATOM 2138 O O . ILE A 1 267 ? 6.207 -11.517 -9.331 1.00 69.94 267 ILE A O 1
ATOM 2142 N N . ALA A 1 268 ? 7.543 -13.279 -9.668 1.00 58.56 268 ALA A N 1
ATOM 2143 C CA . ALA A 1 268 ? 6.640 -13.974 -10.580 1.00 58.56 268 ALA A CA 1
ATOM 2144 C C . ALA A 1 268 ? 5.749 -15.053 -9.928 1.00 58.56 268 ALA A C 1
ATOM 2146 O O . ALA A 1 268 ? 5.077 -15.793 -10.652 1.00 58.56 268 ALA A O 1
ATOM 2147 N N . PHE A 1 269 ? 5.711 -15.171 -8.593 1.00 54.53 269 PHE A N 1
ATOM 2148 C CA . PHE A 1 269 ? 4.752 -16.051 -7.905 1.00 54.53 269 PHE A CA 1
ATOM 2149 C C . PHE A 1 269 ? 3.473 -15.325 -7.489 1.00 54.53 269 PHE A C 1
ATOM 2151 O O . PHE A 1 269 ? 3.445 -14.140 -7.182 1.00 54.53 269 PHE A O 1
ATOM 2158 N N . ASP A 1 270 ? 2.400 -16.104 -7.385 1.00 50.53 270 ASP A N 1
ATOM 2159 C CA . ASP A 1 270 ? 1.030 -15.692 -7.060 1.00 50.53 270 ASP A CA 1
ATOM 2160 C C . ASP A 1 270 ? 0.821 -15.126 -5.633 1.00 50.53 270 ASP A C 1
ATOM 2162 O O . ASP A 1 270 ? -0.263 -14.691 -5.217 1.00 50.53 270 ASP A O 1
ATOM 2166 N N . ARG A 1 271 ? 1.895 -15.117 -4.842 1.00 54.69 271 ARG A N 1
ATOM 2167 C CA . ARG A 1 271 ? 1.912 -14.688 -3.448 1.00 54.69 271 ARG A CA 1
ATOM 2168 C C . ARG A 1 271 ? 3.014 -13.656 -3.279 1.00 54.69 271 ARG A C 1
ATOM 2170 O O . ARG A 1 271 ? 4.168 -14.028 -3.120 1.00 54.69 271 ARG A O 1
ATOM 2177 N N . TRP A 1 272 ? 2.631 -12.381 -3.249 1.00 58.53 272 TRP A N 1
ATOM 2178 C CA . TRP A 1 272 ? 3.459 -11.321 -2.674 1.00 58.53 272 TRP A CA 1
ATOM 2179 C C . TRP A 1 272 ? 4.030 -11.811 -1.338 1.00 58.53 272 TRP A C 1
ATOM 2181 O O . TRP A 1 272 ? 3.272 -12.141 -0.410 1.00 58.53 272 TRP A O 1
ATOM 2191 N N . LEU A 1 273 ? 5.351 -11.968 -1.306 1.00 61.06 273 LEU A N 1
ATOM 2192 C CA . LEU A 1 273 ? 6.065 -12.762 -0.315 1.00 61.06 273 LEU A CA 1
ATOM 2193 C C . LEU A 1 273 ? 5.926 -12.130 1.078 1.00 61.06 273 LEU A C 1
ATOM 2195 O O . LEU A 1 273 ? 6.215 -10.960 1.284 1.00 61.06 273 LEU A O 1
ATOM 2199 N N . GLY A 1 274 ? 5.437 -12.901 2.051 1.00 65.06 274 GLY A N 1
ATOM 2200 C CA . GLY A 1 274 ? 5.499 -12.515 3.468 1.00 65.06 274 GLY A CA 1
ATOM 2201 C C . GLY A 1 274 ? 6.873 -12.805 4.087 1.00 65.06 274 GLY A C 1
ATOM 2202 O O . GLY A 1 274 ? 7.645 -13.568 3.513 1.00 65.06 274 GLY A O 1
ATOM 2203 N N . ALA A 1 275 ? 7.134 -12.296 5.297 1.00 70.81 275 ALA A N 1
ATOM 2204 C CA . ALA A 1 275 ? 8.404 -12.439 6.036 1.00 70.81 275 ALA A CA 1
ATOM 2205 C C . ALA A 1 275 ? 9.049 -13.842 5.963 1.00 70.81 275 ALA A C 1
ATOM 2207 O O . ALA A 1 275 ? 10.220 -13.985 5.620 1.00 70.81 275 ALA A O 1
ATOM 2208 N N . LYS A 1 276 ? 8.256 -14.903 6.180 1.00 76.06 276 LYS A N 1
ATOM 2209 C CA . LYS A 1 276 ? 8.722 -16.304 6.120 1.00 76.06 276 LYS A CA 1
ATOM 2210 C C . LYS A 1 276 ? 9.337 -16.717 4.777 1.00 76.06 276 LYS A C 1
ATOM 2212 O O . LYS A 1 276 ? 10.168 -17.618 4.724 1.00 76.06 276 LYS A O 1
ATOM 2217 N N . TYR A 1 277 ? 8.898 -16.099 3.686 1.00 78.19 277 TYR A N 1
ATOM 2218 C CA . TYR A 1 277 ? 9.425 -16.384 2.362 1.00 78.19 277 TYR A CA 1
ATOM 2219 C C . TYR A 1 277 ? 10.783 -15.712 2.170 1.00 78.19 277 TYR A C 1
ATOM 2221 O O . TYR A 1 277 ? 11.682 -16.369 1.662 1.00 78.19 277 TYR A O 1
ATOM 2229 N N . TYR A 1 278 ? 10.976 -14.478 2.652 1.00 81.50 278 TYR A N 1
ATOM 2230 C CA . TYR A 1 278 ? 12.290 -13.822 2.631 1.00 81.50 278 TYR A CA 1
ATOM 2231 C C . TYR A 1 278 ? 13.338 -14.629 3.407 1.00 81.50 278 TYR A C 1
ATOM 2233 O O . TYR A 1 278 ? 14.422 -14.875 2.886 1.00 81.50 278 TYR A O 1
ATOM 2241 N N . VAL A 1 279 ? 12.972 -15.155 4.581 1.00 84.62 279 VAL A N 1
ATOM 2242 C CA . VAL A 1 279 ? 13.804 -16.086 5.370 1.00 84.62 279 VAL A CA 1
ATOM 2243 C C . VAL A 1 279 ? 14.208 -17.319 4.553 1.00 84.62 279 VAL A C 1
ATOM 2245 O O . VAL A 1 279 ? 15.391 -17.630 4.416 1.00 84.62 279 VAL A O 1
ATOM 2248 N N . SER A 1 280 ? 13.231 -18.010 3.954 1.00 83.56 280 SER A N 1
ATOM 2249 C CA . SER A 1 280 ? 13.498 -19.203 3.138 1.00 83.56 280 SER A CA 1
ATOM 2250 C C . SER A 1 280 ? 14.376 -18.896 1.923 1.00 83.56 280 SER A C 1
ATOM 2252 O O . SER A 1 280 ? 15.201 -19.721 1.526 1.00 83.56 280 SER A O 1
ATOM 2254 N N . LEU A 1 281 ? 14.189 -17.731 1.310 1.00 82.00 281 LEU A N 1
ATOM 2255 C CA . LEU A 1 281 ? 14.906 -17.320 0.110 1.00 82.00 281 LEU A CA 1
ATOM 2256 C C . LEU A 1 281 ? 16.352 -16.950 0.411 1.00 82.00 281 LEU A C 1
ATOM 2258 O O . LEU A 1 281 ? 17.243 -17.427 -0.295 1.00 82.00 281 LEU A O 1
ATOM 2262 N N . ALA A 1 282 ? 16.589 -16.195 1.481 1.00 88.88 282 ALA A N 1
ATOM 2263 C CA . ALA A 1 282 ? 17.922 -15.902 1.987 1.00 88.88 282 ALA A CA 1
ATOM 2264 C C . ALA A 1 282 ? 18.705 -17.199 2.246 1.00 88.88 282 ALA A C 1
ATOM 2266 O O . ALA A 1 282 ? 19.791 -17.401 1.697 1.00 88.88 282 ALA A O 1
ATOM 2267 N N . ALA A 1 283 ? 18.097 -18.146 2.969 1.00 87.88 283 ALA A N 1
ATOM 2268 C CA . ALA A 1 283 ? 18.714 -19.437 3.265 1.00 87.88 283 ALA A CA 1
ATOM 2269 C C . ALA A 1 283 ? 19.024 -20.263 1.999 1.00 87.88 283 ALA A C 1
ATOM 2271 O O . ALA A 1 283 ? 20.078 -20.906 1.909 1.00 87.88 283 ALA A O 1
ATOM 2272 N N . SER A 1 284 ? 18.128 -20.241 1.006 1.00 85.81 284 SER A N 1
ATOM 2273 C CA . SER A 1 284 ? 18.330 -20.942 -0.270 1.00 85.81 284 SER A CA 1
ATOM 2274 C C . SER A 1 284 ? 19.418 -20.302 -1.142 1.00 85.81 284 SER A C 1
ATOM 2276 O O . SER A 1 284 ? 20.172 -21.021 -1.796 1.00 85.81 284 SER A O 1
ATOM 2278 N N . SER A 1 285 ? 19.549 -18.974 -1.101 1.00 86.88 285 SER A N 1
ATOM 2279 C CA . SER A 1 285 ? 20.548 -18.219 -1.870 1.00 86.88 285 SER A CA 1
ATOM 2280 C C . SER A 1 285 ? 21.958 -18.493 -1.354 1.00 86.88 285 SER A C 1
ATOM 2282 O O . SER A 1 285 ? 22.866 -18.749 -2.139 1.00 86.88 285 SER A O 1
ATOM 2284 N N . ASP A 1 286 ? 22.119 -18.579 -0.031 1.00 86.31 286 ASP A N 1
ATOM 2285 C CA . ASP A 1 286 ? 23.379 -19.007 0.588 1.00 86.31 286 ASP A CA 1
ATOM 2286 C C . ASP A 1 286 ? 23.792 -20.419 0.190 1.00 86.31 286 ASP A C 1
ATOM 2288 O O . ASP A 1 286 ? 24.977 -20.712 0.073 1.00 86.31 286 ASP A O 1
ATOM 2292 N N . THR A 1 287 ? 22.825 -21.318 0.016 1.00 81.06 287 THR A N 1
ATOM 2293 C CA . THR A 1 287 ? 23.117 -22.694 -0.403 1.00 81.06 287 THR A CA 1
ATOM 2294 C C . THR A 1 287 ? 23.642 -22.721 -1.834 1.00 81.06 287 THR A C 1
ATOM 2296 O O . THR A 1 287 ? 24.544 -23.495 -2.133 1.00 81.06 287 THR A O 1
ATOM 2299 N N . PHE A 1 288 ? 23.114 -21.851 -2.693 1.00 77.88 288 PHE A N 1
ATOM 2300 C CA . PHE A 1 288 ? 23.499 -21.772 -4.096 1.00 77.88 288 PHE A CA 1
ATOM 2301 C C . PHE A 1 288 ? 24.858 -21.103 -4.316 1.00 77.88 288 PHE A C 1
ATOM 2303 O O . PHE A 1 288 ? 25.632 -21.562 -5.146 1.00 77.88 288 PHE A O 1
ATOM 2310 N N . LEU A 1 289 ? 25.188 -20.066 -3.542 1.00 77.88 289 LEU A N 1
ATOM 2311 C CA . LEU A 1 289 ? 26.482 -19.385 -3.649 1.00 77.88 289 LEU A CA 1
ATOM 2312 C C . LEU A 1 289 ? 27.680 -20.229 -3.187 1.00 77.88 289 LEU A C 1
ATOM 2314 O O . LEU A 1 289 ? 28.830 -19.884 -3.470 1.00 77.88 289 LEU A O 1
ATOM 2318 N N . ARG A 1 290 ? 27.456 -21.311 -2.431 1.00 69.31 290 ARG A N 1
ATOM 2319 C CA . ARG A 1 290 ? 28.539 -22.109 -1.842 1.00 69.31 290 ARG A CA 1
ATOM 2320 C C . ARG A 1 290 ? 29.444 -22.703 -2.917 1.00 69.31 290 ARG A C 1
ATOM 2322 O O . ARG A 1 290 ? 29.089 -23.664 -3.584 1.00 69.31 290 ARG A O 1
ATOM 2329 N N . GLY A 1 291 ? 30.666 -22.179 -2.984 1.00 61.81 291 GLY A N 1
ATOM 2330 C CA . GLY A 1 291 ? 31.742 -22.741 -3.799 1.00 61.81 291 GLY A CA 1
ATOM 2331 C C . GLY A 1 291 ? 31.831 -22.193 -5.221 1.00 61.81 291 GLY A C 1
ATOM 2332 O O . GLY A 1 291 ? 32.661 -22.687 -5.979 1.00 61.81 291 GLY A O 1
ATOM 2333 N N . LEU A 1 292 ? 31.046 -21.171 -5.570 1.00 67.56 292 LEU A N 1
ATOM 2334 C CA . LEU A 1 292 ? 31.082 -20.552 -6.893 1.00 67.56 292 LEU A CA 1
ATOM 2335 C C . LEU A 1 292 ? 31.759 -19.175 -6.850 1.00 67.56 292 LEU A C 1
ATOM 2337 O O . LEU A 1 292 ? 31.566 -18.395 -5.919 1.00 67.56 292 LEU A O 1
ATOM 2341 N N . THR A 1 293 ? 32.558 -18.875 -7.875 1.00 70.62 293 THR A N 1
ATOM 2342 C CA . THR A 1 293 ? 33.080 -17.522 -8.154 1.00 70.62 293 THR A CA 1
ATOM 2343 C C . THR A 1 293 ? 32.103 -16.688 -8.986 1.00 70.62 293 THR A C 1
ATOM 2345 O O . THR A 1 293 ? 32.300 -15.487 -9.166 1.00 70.62 293 THR A O 1
ATOM 2348 N N . THR A 1 294 ? 31.046 -17.321 -9.492 1.00 70.75 294 THR A N 1
ATOM 2349 C CA . THR A 1 294 ? 29.979 -16.703 -10.273 1.00 70.75 294 THR A CA 1
ATOM 2350 C C . THR A 1 294 ? 28.624 -17.055 -9.678 1.00 70.75 294 THR A C 1
ATOM 2352 O O . THR A 1 294 ? 28.401 -18.158 -9.181 1.00 70.75 294 THR A O 1
ATOM 2355 N N . TRP A 1 295 ? 27.702 -16.106 -9.736 1.00 77.38 295 TRP A N 1
ATOM 2356 C CA . TRP A 1 295 ? 26.313 -16.302 -9.368 1.00 77.38 295 TRP A CA 1
ATOM 2357 C C . TRP A 1 295 ? 25.459 -16.225 -10.630 1.00 77.38 295 TRP A C 1
ATOM 2359 O O . TRP A 1 295 ? 24.986 -15.159 -11.017 1.00 77.38 295 TRP A O 1
ATOM 2369 N N . GLY A 1 296 ? 25.302 -17.366 -11.303 1.00 77.81 296 GLY A N 1
ATOM 2370 C CA . GLY A 1 296 ? 24.764 -17.381 -12.663 1.00 77.81 296 GLY A CA 1
ATOM 2371 C C . GLY A 1 296 ? 25.717 -16.634 -13.613 1.00 77.81 296 GLY A C 1
ATOM 2372 O O . GLY A 1 296 ? 26.924 -16.891 -13.560 1.00 77.81 296 GLY A O 1
ATOM 2373 N N . PRO A 1 297 ? 25.222 -15.704 -14.448 1.00 74.69 297 PRO A N 1
ATOM 2374 C CA . PRO A 1 297 ? 26.054 -14.915 -15.358 1.00 74.69 297 PRO A CA 1
ATOM 2375 C C . PRO A 1 297 ? 26.821 -13.763 -14.673 1.00 74.69 297 PRO A C 1
ATOM 2377 O O . PRO A 1 297 ? 27.607 -13.082 -15.333 1.00 74.69 297 PRO A O 1
ATOM 2380 N N . LEU A 1 298 ? 26.617 -13.530 -13.372 1.00 79.19 298 LEU A N 1
ATOM 2381 C CA . LEU A 1 298 ? 27.163 -12.387 -12.631 1.00 79.19 298 LEU A CA 1
ATOM 2382 C C . LEU A 1 298 ? 28.398 -12.772 -11.807 1.00 79.19 298 LEU A C 1
ATOM 2384 O O . LEU A 1 298 ? 28.498 -13.890 -11.289 1.00 79.19 298 LEU A O 1
ATOM 2388 N N . ARG A 1 299 ? 29.356 -11.851 -11.655 1.00 77.56 299 ARG A N 1
ATOM 2389 C CA . ARG A 1 299 ? 30.558 -12.087 -10.842 1.00 77.56 299 ARG A CA 1
ATOM 2390 C C . ARG A 1 299 ? 30.268 -11.878 -9.360 1.00 77.56 299 ARG A C 1
ATOM 2392 O O . ARG A 1 299 ? 29.506 -11.001 -8.971 1.00 77.56 299 ARG A O 1
ATOM 2399 N N . VAL A 1 300 ? 30.924 -12.669 -8.516 1.00 79.12 300 VAL A N 1
ATOM 2400 C CA . VAL A 1 300 ? 30.915 -12.469 -7.061 1.00 79.12 300 VAL A CA 1
ATOM 2401 C C . VAL A 1 300 ? 32.250 -11.848 -6.665 1.00 79.12 300 VAL A C 1
ATOM 2403 O O . VAL A 1 300 ? 33.301 -12.363 -7.041 1.00 79.12 300 VAL A O 1
ATOM 2406 N N . SER A 1 301 ? 32.226 -10.742 -5.918 1.00 79.56 301 SER A N 1
ATOM 2407 C CA . SER A 1 301 ? 33.458 -10.092 -5.459 1.00 79.56 301 SER A CA 1
ATOM 2408 C C . SER A 1 301 ? 34.264 -10.994 -4.515 1.00 79.56 301 SER A C 1
ATOM 2410 O O . SER A 1 301 ? 33.700 -11.760 -3.726 1.00 79.56 301 SER A O 1
ATOM 2412 N N . ASP A 1 302 ? 35.593 -10.864 -4.549 1.00 80.62 302 ASP A N 1
ATOM 2413 C CA . ASP A 1 302 ? 36.499 -11.665 -3.713 1.00 80.62 302 ASP A CA 1
ATOM 2414 C C . ASP A 1 302 ? 36.209 -11.513 -2.212 1.00 80.62 302 ASP A C 1
ATOM 2416 O O . ASP A 1 302 ? 36.321 -12.482 -1.457 1.00 80.62 302 ASP A O 1
ATOM 2420 N N . ASP A 1 303 ? 35.777 -10.325 -1.778 1.00 82.62 303 ASP A N 1
ATOM 2421 C CA . ASP A 1 303 ? 35.392 -10.062 -0.389 1.00 82.62 303 ASP A CA 1
ATOM 2422 C C . ASP A 1 303 ? 34.175 -10.890 0.036 1.00 82.62 303 ASP A C 1
ATOM 2424 O O . ASP A 1 303 ? 34.190 -11.504 1.105 1.00 82.62 303 ASP A O 1
ATOM 2428 N N . HIS A 1 304 ? 33.151 -10.991 -0.815 1.00 84.12 304 HIS A N 1
ATOM 2429 C CA . HIS A 1 304 ? 31.985 -11.830 -0.543 1.00 84.12 304 HIS A CA 1
ATOM 2430 C C . HIS A 1 304 ? 32.321 -13.318 -0.605 1.00 84.12 304 HIS A C 1
ATOM 2432 O O . HIS A 1 304 ? 31.857 -14.084 0.242 1.00 84.12 304 HIS A O 1
ATOM 2438 N N . VAL A 1 305 ? 33.177 -13.737 -1.543 1.00 82.06 305 VAL A N 1
ATOM 2439 C CA . VAL A 1 305 ? 33.689 -15.117 -1.593 1.00 82.06 305 VAL A CA 1
ATOM 2440 C C . VAL A 1 305 ? 34.444 -15.447 -0.302 1.00 82.06 305 VAL A C 1
ATOM 2442 O O . VAL A 1 305 ? 34.248 -16.517 0.282 1.00 82.06 305 VAL A O 1
ATOM 2445 N N . LYS A 1 306 ? 35.286 -14.533 0.185 1.00 83.12 306 LYS A N 1
ATOM 2446 C CA . LYS A 1 306 ? 36.029 -14.688 1.440 1.00 83.12 306 LYS A CA 1
ATOM 2447 C C . LYS A 1 306 ? 35.095 -14.741 2.645 1.00 83.12 306 LYS A C 1
ATOM 2449 O O . LYS A 1 306 ? 35.249 -15.636 3.475 1.00 83.12 306 LYS A O 1
ATOM 2454 N N . GLN A 1 307 ? 34.120 -13.837 2.728 1.00 83.56 307 GLN A N 1
ATOM 2455 C CA . GLN A 1 307 ? 33.119 -13.829 3.794 1.00 83.56 307 GLN A CA 1
ATOM 2456 C C . GLN A 1 307 ? 32.349 -15.150 3.817 1.00 83.56 307 GLN A C 1
ATOM 2458 O O . GLN A 1 307 ? 32.305 -15.805 4.855 1.00 83.56 307 GLN A O 1
ATOM 2463 N N . LEU A 1 308 ? 31.850 -15.605 2.666 1.00 82.44 308 LEU A N 1
ATOM 2464 C CA . LEU A 1 308 ? 31.128 -16.868 2.543 1.00 82.44 308 LEU A CA 1
ATOM 2465 C C . LEU A 1 308 ? 31.982 -18.073 2.962 1.00 82.44 308 LEU A C 1
ATOM 2467 O O . LEU A 1 308 ? 31.467 -18.990 3.596 1.00 82.44 308 LEU A O 1
ATOM 2471 N N . ARG A 1 309 ? 33.287 -18.079 2.658 1.00 82.31 309 ARG A N 1
ATOM 2472 C CA . ARG A 1 309 ? 34.216 -19.127 3.124 1.00 82.31 309 ARG A CA 1
ATOM 2473 C C . ARG A 1 309 ? 34.417 -19.107 4.639 1.00 82.31 309 ARG A C 1
ATOM 2475 O O . ARG A 1 309 ? 34.595 -20.168 5.227 1.00 82.31 309 ARG A O 1
ATOM 2482 N N . MET A 1 310 ? 34.408 -17.929 5.260 1.00 83.50 310 MET A N 1
ATOM 2483 C CA . MET A 1 310 ? 34.602 -17.779 6.704 1.00 83.50 310 MET A CA 1
ATOM 2484 C C . MET A 1 310 ? 33.350 -18.133 7.511 1.00 83.50 310 MET A C 1
ATOM 2486 O O . MET A 1 310 ? 33.454 -18.811 8.530 1.00 83.50 310 MET A O 1
ATOM 2490 N N . THR A 1 311 ? 32.178 -17.667 7.082 1.00 82.12 311 THR A N 1
ATOM 2491 C CA . THR A 1 311 ? 30.920 -17.781 7.840 1.00 82.12 311 THR A CA 1
ATOM 2492 C C . THR A 1 311 ? 30.024 -18.916 7.345 1.00 82.12 311 THR A C 1
ATOM 2494 O O . THR A 1 311 ? 29.116 -19.350 8.049 1.00 82.12 311 THR A O 1
ATOM 2497 N N . GLY A 1 312 ? 30.226 -19.388 6.111 1.00 79.06 312 GLY A N 1
ATOM 2498 C CA . GLY A 1 312 ? 29.336 -20.334 5.434 1.00 79.06 312 GLY A CA 1
ATOM 2499 C C . GLY A 1 312 ? 27.968 -19.754 5.045 1.00 79.06 312 GLY A C 1
ATOM 2500 O O . GLY A 1 312 ? 27.116 -20.521 4.566 1.00 79.06 312 GLY A O 1
ATOM 2501 N N . LYS A 1 313 ? 27.749 -18.451 5.289 1.00 84.12 313 LYS A N 1
ATOM 2502 C CA . LYS A 1 313 ? 26.481 -17.715 5.148 1.00 84.12 313 LYS A CA 1
ATOM 2503 C C . LYS A 1 313 ? 26.720 -16.231 4.844 1.00 84.12 313 LYS A C 1
ATOM 2505 O O . LYS A 1 313 ? 27.500 -15.580 5.537 1.00 84.12 313 LYS A O 1
ATOM 2510 N N . LEU A 1 314 ? 26.040 -15.698 3.838 1.00 88.62 314 LEU A N 1
ATOM 2511 C CA . LEU A 1 314 ? 26.102 -14.293 3.436 1.00 88.62 314 LEU A CA 1
ATOM 2512 C C . LEU A 1 314 ? 24.735 -13.610 3.566 1.00 88.62 314 LEU A C 1
ATOM 2514 O O . LEU A 1 314 ? 24.649 -12.484 4.052 1.00 88.62 314 LEU A O 1
ATOM 2518 N N . PHE A 1 315 ? 23.668 -14.299 3.168 1.00 90.88 315 PHE A N 1
ATOM 2519 C CA . PHE A 1 315 ? 22.306 -13.773 3.117 1.00 90.88 315 PHE A CA 1
ATOM 2520 C C . PHE A 1 315 ? 21.450 -14.112 4.319 1.00 90.88 315 PHE A C 1
ATOM 2522 O O . PHE A 1 315 ? 20.469 -13.415 4.555 1.00 90.88 315 PHE A O 1
ATOM 2529 N N . PHE A 1 316 ? 21.772 -15.174 5.051 1.00 91.69 316 PHE A N 1
ATOM 2530 C CA . PHE A 1 316 ? 20.941 -15.658 6.142 1.00 91.69 316 PHE A CA 1
ATOM 2531 C C . PHE A 1 316 ? 21.706 -15.736 7.459 1.00 91.69 316 PHE A C 1
ATOM 2533 O O . PHE A 1 316 ? 22.709 -16.450 7.557 1.00 91.69 316 PHE A O 1
ATOM 2540 N N . ASP A 1 317 ? 21.190 -15.056 8.481 1.00 89.19 317 ASP A N 1
ATOM 2541 C CA . ASP A 1 317 ? 21.698 -15.161 9.841 1.00 89.19 317 ASP A CA 1
ATOM 2542 C C . ASP A 1 317 ? 21.039 -16.350 10.556 1.00 89.19 317 ASP A C 1
ATOM 2544 O O . ASP A 1 317 ? 19.829 -16.393 10.777 1.00 89.19 317 ASP A O 1
ATOM 2548 N N . LEU A 1 318 ? 21.849 -17.348 10.917 1.00 84.69 318 LEU A N 1
ATOM 2549 C CA . LEU A 1 318 ? 21.377 -18.543 11.621 1.00 84.69 318 LEU A CA 1
ATOM 2550 C C . LEU A 1 318 ? 21.037 -18.285 13.094 1.00 84.69 318 LEU A C 1
ATOM 2552 O O . LEU A 1 318 ? 20.264 -19.055 13.663 1.00 84.69 318 LEU A O 1
ATOM 2556 N N . GLN A 1 319 ? 21.646 -17.277 13.720 1.00 86.31 319 GLN A N 1
ATOM 2557 C CA . GLN A 1 319 ? 21.418 -16.940 15.125 1.00 86.31 319 GLN A CA 1
ATOM 2558 C C . GLN A 1 319 ? 20.112 -16.172 15.282 1.00 86.31 319 GLN A C 1
ATOM 2560 O O . GLN A 1 319 ? 19.316 -16.494 16.164 1.00 86.31 319 GLN A O 1
ATOM 2565 N N . GLU A 1 320 ? 19.886 -15.195 14.408 1.00 85.62 320 GLU A N 1
ATOM 2566 C CA . GLU A 1 320 ? 18.678 -14.366 14.431 1.00 85.62 320 GLU A CA 1
ATOM 2567 C C . GLU A 1 320 ? 17.506 -15.039 13.704 1.00 85.62 320 GLU A C 1
ATOM 2569 O O . GLU A 1 320 ? 16.346 -14.780 14.014 1.00 85.62 320 GLU A O 1
ATOM 2574 N N . GLY A 1 321 ? 17.788 -15.965 12.781 1.00 86.69 321 GLY A N 1
ATOM 2575 C CA . GLY A 1 321 ? 16.764 -16.623 11.973 1.00 86.69 321 GLY A CA 1
ATOM 2576 C C . GLY A 1 321 ? 16.179 -15.708 10.894 1.00 86.69 321 GLY A C 1
ATOM 2577 O O . GLY A 1 321 ? 15.073 -15.965 10.412 1.00 86.69 321 GLY A O 1
ATOM 2578 N N . GLU A 1 322 ? 16.915 -14.665 10.500 1.00 89.25 322 GLU A N 1
ATOM 2579 C CA . GLU A 1 322 ? 16.455 -13.594 9.614 1.00 89.25 322 GLU A CA 1
ATOM 2580 C C . GLU A 1 322 ? 17.402 -13.354 8.419 1.00 89.25 322 GLU A C 1
ATOM 2582 O O . GLU A 1 322 ? 18.571 -13.761 8.437 1.00 89.25 322 GLU A O 1
ATOM 2587 N N . PRO A 1 323 ? 16.914 -12.734 7.325 1.00 90.25 323 PRO A N 1
ATOM 2588 C CA . PRO A 1 323 ? 17.775 -12.277 6.240 1.00 90.25 323 PRO A CA 1
ATOM 2589 C C . PRO A 1 323 ? 18.709 -11.147 6.691 1.00 90.25 323 PRO A C 1
ATOM 2591 O O . PRO A 1 323 ? 18.289 -10.235 7.397 1.00 90.25 323 PRO A O 1
ATOM 2594 N N . THR A 1 324 ? 19.954 -11.168 6.221 1.00 91.19 324 THR A N 1
ATOM 2595 C CA . THR A 1 324 ? 20.976 -10.163 6.548 1.00 91.19 324 THR A CA 1
ATOM 2596 C C . THR A 1 324 ? 20.778 -8.854 5.775 1.00 91.19 324 THR A C 1
ATOM 2598 O O . THR A 1 324 ? 20.119 -8.807 4.734 1.00 91.19 324 THR A O 1
ATOM 2601 N N . ASP A 1 325 ? 21.461 -7.787 6.195 1.00 88.75 325 ASP A N 1
ATOM 2602 C CA . ASP A 1 325 ? 21.538 -6.531 5.429 1.00 88.75 325 ASP A CA 1
ATOM 2603 C C . ASP A 1 325 ? 22.065 -6.725 4.000 1.00 88.75 325 ASP A C 1
ATOM 2605 O O . ASP A 1 325 ? 21.672 -6.007 3.077 1.00 88.75 325 ASP A O 1
ATOM 2609 N N . VAL A 1 326 ? 22.966 -7.692 3.800 1.00 89.19 326 VAL A N 1
ATOM 2610 C CA . VAL A 1 326 ? 23.506 -8.007 2.472 1.00 89.19 326 VAL A CA 1
ATOM 2611 C C . VAL A 1 326 ? 22.397 -8.556 1.578 1.00 89.19 326 VAL A C 1
ATOM 2613 O O . VAL A 1 326 ? 22.316 -8.166 0.414 1.00 89.19 326 VAL A O 1
ATOM 2616 N N . PHE A 1 327 ? 21.498 -9.388 2.114 1.00 90.06 327 PHE A N 1
ATOM 2617 C CA . PHE A 1 327 ? 20.327 -9.875 1.380 1.00 90.06 327 PHE A CA 1
ATOM 2618 C C . PHE A 1 327 ? 19.428 -8.725 0.943 1.00 90.06 327 PHE A C 1
ATOM 2620 O O . PHE A 1 327 ? 19.130 -8.608 -0.246 1.00 90.06 327 PHE A O 1
ATOM 2627 N N . TRP A 1 328 ? 19.058 -7.841 1.870 1.00 88.44 328 TRP A N 1
ATOM 2628 C CA . TRP A 1 328 ? 18.162 -6.724 1.570 1.00 88.44 328 TRP A CA 1
ATOM 2629 C C . TRP A 1 328 ? 18.755 -5.749 0.553 1.00 88.44 328 TRP A C 1
ATOM 2631 O O . TRP A 1 328 ? 18.063 -5.356 -0.383 1.00 88.44 328 TRP A O 1
ATOM 2641 N N . LYS A 1 329 ? 20.049 -5.425 0.660 1.00 89.12 329 LYS A N 1
ATOM 2642 C CA . LYS A 1 329 ? 20.745 -4.571 -0.321 1.00 89.12 329 LYS A CA 1
ATOM 2643 C C . LYS A 1 329 ? 20.864 -5.227 -1.694 1.00 89.12 329 LYS A C 1
ATOM 2645 O O . LYS A 1 329 ? 20.755 -4.543 -2.707 1.00 89.12 329 LYS A O 1
ATOM 2650 N N . THR A 1 330 ? 21.110 -6.535 -1.738 1.00 89.44 330 THR A N 1
ATOM 2651 C CA . THR A 1 330 ? 21.173 -7.289 -3.000 1.00 89.44 330 THR A CA 1
ATOM 2652 C C . THR A 1 330 ? 19.795 -7.311 -3.659 1.00 89.44 330 THR A C 1
ATOM 2654 O O . THR A 1 330 ? 19.685 -7.089 -4.863 1.00 89.44 330 THR A O 1
ATOM 2657 N N . LEU A 1 331 ? 18.732 -7.508 -2.873 1.00 88.81 331 LEU A N 1
ATOM 2658 C CA . LEU A 1 331 ? 17.354 -7.527 -3.356 1.00 88.81 331 LEU A CA 1
ATOM 2659 C C . LEU A 1 331 ? 16.944 -6.162 -3.910 1.00 88.81 331 LEU A C 1
ATOM 2661 O O . LEU A 1 331 ? 16.482 -6.096 -5.044 1.00 88.81 331 LEU A O 1
ATOM 2665 N N . ASP A 1 332 ? 17.164 -5.092 -3.145 1.00 88.38 332 ASP A N 1
ATOM 2666 C CA . ASP A 1 332 ? 16.853 -3.721 -3.560 1.00 88.38 332 ASP A CA 1
ATOM 2667 C C . ASP A 1 332 ? 17.544 -3.370 -4.884 1.00 88.38 332 ASP A C 1
ATOM 2669 O O . ASP A 1 332 ? 16.880 -3.003 -5.848 1.00 88.38 332 ASP A O 1
ATOM 2673 N N . ARG A 1 333 ? 18.856 -3.612 -5.004 1.00 89.12 333 ARG A N 1
ATOM 2674 C CA . ARG A 1 333 ? 19.590 -3.394 -6.265 1.00 89.12 333 ARG A CA 1
ATOM 2675 C C . ARG A 1 333 ? 19.019 -4.199 -7.426 1.00 89.12 333 ARG A C 1
ATOM 2677 O O . ARG A 1 333 ? 18.879 -3.679 -8.529 1.00 89.12 333 ARG A O 1
ATOM 2684 N N . SER A 1 334 ? 18.674 -5.459 -7.176 1.00 90.31 334 SER A N 1
ATOM 2685 C CA . SER A 1 334 ? 18.127 -6.346 -8.203 1.00 90.31 334 SER A CA 1
ATOM 2686 C C . SER A 1 334 ? 16.778 -5.847 -8.722 1.00 90.31 334 SER A C 1
ATOM 2688 O O . SER A 1 334 ? 16.524 -5.901 -9.924 1.00 90.31 334 SER A O 1
ATOM 2690 N N . LEU A 1 335 ? 15.934 -5.331 -7.826 1.00 90.00 335 LEU A N 1
ATOM 2691 C CA . LEU A 1 335 ? 14.630 -4.759 -8.152 1.00 90.00 335 LEU A CA 1
ATOM 2692 C C . LEU A 1 335 ? 14.736 -3.375 -8.800 1.00 90.00 335 LEU A C 1
ATOM 2694 O O . LEU A 1 335 ? 13.955 -3.087 -9.703 1.00 90.00 335 LEU A O 1
ATOM 2698 N N . VAL A 1 336 ? 15.718 -2.553 -8.418 1.00 89.56 336 VAL A N 1
ATOM 2699 C CA . VAL A 1 336 ? 16.033 -1.294 -9.114 1.00 89.56 336 VAL A CA 1
ATOM 2700 C C . VAL A 1 336 ? 16.410 -1.566 -10.566 1.00 89.56 336 VAL A C 1
ATOM 2702 O O . VAL A 1 336 ? 15.867 -0.918 -11.454 1.00 89.56 336 VAL A O 1
ATOM 2705 N N . ILE A 1 337 ? 17.276 -2.550 -10.816 1.00 89.00 337 ILE A N 1
ATOM 2706 C CA . ILE A 1 337 ? 17.681 -2.936 -12.174 1.00 89.00 337 ILE A CA 1
ATOM 2707 C C . ILE A 1 337 ? 16.480 -3.401 -12.991 1.00 89.00 337 ILE A C 1
ATOM 2709 O O . ILE A 1 337 ? 16.299 -2.969 -14.126 1.00 89.00 337 ILE A O 1
ATOM 2713 N N . LEU A 1 338 ? 15.622 -4.241 -12.407 1.00 90.25 338 LEU A N 1
ATOM 2714 C CA . LEU A 1 338 ? 14.408 -4.676 -13.084 1.00 90.25 338 LEU A CA 1
ATOM 2715 C C . LEU A 1 338 ? 13.462 -3.499 -13.368 1.00 90.25 338 LEU A C 1
ATOM 2717 O O . LEU A 1 338 ? 12.924 -3.405 -14.466 1.00 90.25 338 LEU A O 1
ATOM 2721 N N . ALA A 1 339 ? 13.267 -2.595 -12.407 1.00 90.38 339 ALA A N 1
ATOM 2722 C CA . ALA A 1 339 ? 12.432 -1.412 -12.581 1.00 90.38 339 ALA A CA 1
ATOM 2723 C C . ALA A 1 339 ? 12.983 -0.488 -13.676 1.00 90.38 339 ALA A C 1
ATOM 2725 O O . ALA A 1 339 ? 12.212 0.015 -14.491 1.00 90.38 339 ALA A O 1
ATOM 2726 N N . GLN A 1 340 ? 14.302 -0.297 -13.725 1.00 88.88 340 GLN A N 1
ATOM 2727 C CA . GLN A 1 340 ? 14.973 0.459 -14.777 1.00 88.88 340 GLN A CA 1
ATOM 2728 C C . GLN A 1 340 ? 14.759 -0.186 -16.141 1.00 88.88 340 GLN A C 1
ATOM 2730 O O . GLN A 1 340 ? 14.270 0.482 -17.048 1.00 88.88 340 GLN A O 1
ATOM 2735 N N . LEU A 1 341 ? 15.024 -1.487 -16.251 1.00 86.50 341 LEU A N 1
ATOM 2736 C CA . LEU A 1 341 ? 14.802 -2.257 -17.468 1.00 86.50 341 LEU A CA 1
ATOM 2737 C C . LEU A 1 341 ? 13.350 -2.135 -17.952 1.00 86.50 341 LEU A C 1
ATOM 2739 O O . LEU A 1 341 ? 13.111 -1.852 -19.120 1.00 86.50 341 LEU A O 1
ATOM 2743 N N . MET A 1 342 ? 12.375 -2.287 -17.055 1.00 86.00 342 MET A N 1
ATOM 2744 C CA . MET A 1 342 ? 10.950 -2.176 -17.379 1.00 86.00 342 MET A CA 1
ATOM 2745 C C . MET A 1 342 ? 10.563 -0.767 -17.851 1.00 86.00 342 MET A C 1
ATOM 2747 O O . MET A 1 342 ? 9.837 -0.639 -18.832 1.00 86.00 342 MET A O 1
ATOM 2751 N N . VAL A 1 343 ? 11.065 0.288 -17.200 1.00 86.69 343 VAL A N 1
ATOM 2752 C CA . VAL A 1 343 ? 10.800 1.685 -17.590 1.00 86.69 343 VAL A CA 1
ATOM 2753 C C . VAL A 1 343 ? 11.469 2.041 -18.914 1.00 86.69 343 VAL A C 1
ATOM 2755 O O . VAL A 1 343 ? 10.862 2.722 -19.737 1.00 86.69 343 VAL A O 1
ATOM 2758 N N . GLU A 1 344 ? 12.711 1.618 -19.134 1.00 83.12 344 GLU A N 1
ATOM 2759 C CA . GLU A 1 344 ? 13.431 1.875 -20.384 1.00 83.12 344 GLU A CA 1
ATOM 2760 C C . GLU A 1 344 ? 12.755 1.175 -21.557 1.00 83.12 344 GLU A C 1
ATOM 2762 O O . GLU A 1 344 ? 12.509 1.809 -22.580 1.00 83.12 344 GLU A O 1
ATOM 2767 N N . ILE A 1 345 ? 12.384 -0.091 -21.378 1.00 77.88 345 ILE A N 1
ATOM 2768 C CA . ILE A 1 345 ? 11.668 -0.872 -22.381 1.00 77.88 345 ILE A CA 1
ATOM 2769 C C . ILE A 1 345 ? 10.280 -0.282 -22.672 1.00 77.88 345 ILE A C 1
ATOM 2771 O O . ILE A 1 345 ? 9.901 -0.193 -23.836 1.00 77.88 345 ILE A O 1
ATOM 2775 N N . ASP A 1 346 ? 9.517 0.135 -21.659 1.00 82.31 346 ASP A N 1
ATOM 2776 C CA . ASP A 1 346 ? 8.188 0.735 -21.858 1.00 82.31 346 ASP A CA 1
ATOM 2777 C C . ASP A 1 346 ? 8.255 2.108 -22.548 1.00 82.31 346 ASP A C 1
ATOM 2779 O O . ASP A 1 346 ? 7.429 2.418 -23.405 1.00 82.31 346 ASP A O 1
ATOM 2783 N N . ASN A 1 347 ? 9.262 2.922 -22.218 1.00 79.31 347 ASN A N 1
ATOM 2784 C CA . ASN A 1 347 ? 9.488 4.224 -22.852 1.00 79.31 347 ASN A CA 1
ATOM 2785 C C . ASN A 1 347 ? 10.063 4.118 -24.264 1.00 79.31 347 ASN A C 1
ATOM 2787 O O . ASN A 1 347 ? 10.018 5.090 -25.022 1.00 79.31 347 ASN A O 1
ATOM 2791 N N . ALA A 1 348 ? 10.670 2.984 -24.601 1.00 68.06 348 ALA A N 1
ATOM 2792 C CA . ALA A 1 348 ? 11.148 2.758 -25.940 1.00 68.06 348 ALA A CA 1
ATOM 2793 C C . ALA A 1 348 ? 9.917 2.696 -26.858 1.00 68.06 348 ALA A C 1
ATOM 2795 O O . ALA A 1 348 ? 9.092 1.794 -26.735 1.00 68.06 348 ALA A O 1
ATOM 2796 N N . ASP A 1 349 ? 9.776 3.676 -27.760 1.00 54.62 349 ASP A N 1
ATOM 2797 C CA . ASP A 1 349 ? 8.699 3.802 -28.765 1.00 54.62 349 ASP A CA 1
ATOM 2798 C C . ASP A 1 349 ? 8.841 2.739 -29.875 1.00 54.62 349 ASP A C 1
ATOM 2800 O O . ASP A 1 349 ? 8.965 2.996 -31.068 1.00 54.62 349 ASP A O 1
ATOM 2804 N N . ILE A 1 350 ? 8.972 1.504 -29.420 1.00 51.34 350 ILE A N 1
ATOM 2805 C CA . ILE A 1 350 ? 9.473 0.312 -30.101 1.00 51.34 350 ILE A CA 1
ATOM 2806 C C . ILE A 1 350 ? 8.338 -0.722 -30.202 1.00 51.34 350 ILE A C 1
ATOM 2808 O O . ILE A 1 350 ? 8.395 -1.714 -30.922 1.00 51.34 350 ILE A O 1
ATOM 2812 N N . TRP A 1 351 ? 7.230 -0.445 -29.532 1.00 48.50 351 TRP A N 1
ATOM 2813 C CA . TRP A 1 351 ? 6.013 -1.240 -29.560 1.00 48.50 351 TRP A CA 1
ATOM 2814 C C . TRP A 1 351 ? 5.050 -0.788 -30.664 1.00 48.50 351 TRP A C 1
ATOM 2816 O O . TRP A 1 351 ? 4.152 -1.526 -31.050 1.00 48.50 351 TRP A O 1
ATOM 2826 N N . THR A 1 352 ? 5.278 0.400 -31.231 1.00 40.72 352 THR A N 1
ATOM 2827 C CA . THR A 1 352 ? 4.455 1.039 -32.267 1.00 40.72 352 THR A CA 1
ATOM 2828 C C . THR A 1 352 ? 4.828 0.622 -33.692 1.00 40.72 352 THR A C 1
ATOM 2830 O O . THR A 1 352 ? 4.399 1.273 -34.648 1.00 40.72 352 THR A O 1
ATOM 2833 N N . ALA A 1 353 ? 5.590 -0.469 -33.873 1.00 39.09 353 ALA A N 1
ATOM 2834 C CA . ALA A 1 353 ? 5.925 -0.997 -35.194 1.00 39.09 353 ALA A CA 1
ATOM 2835 C C . ALA A 1 353 ? 4.639 -1.238 -36.001 1.00 39.09 353 ALA A C 1
ATOM 2837 O O . ALA A 1 353 ? 3.850 -2.148 -35.743 1.00 39.09 353 ALA A O 1
ATOM 2838 N N . SER A 1 354 ? 4.425 -0.340 -36.959 1.00 36.03 354 SER A N 1
ATOM 2839 C CA . SER A 1 354 ? 3.208 -0.182 -37.733 1.00 36.03 354 SER A CA 1
ATOM 2840 C C . SER A 1 354 ? 2.717 -1.509 -38.297 1.00 36.03 354 SER A C 1
ATOM 2842 O O . SER A 1 354 ? 3.448 -2.229 -38.978 1.00 36.03 354 SER A O 1
ATOM 2844 N N . SER A 1 355 ? 1.424 -1.748 -38.111 1.00 39.38 355 SER A N 1
ATOM 2845 C CA . SER A 1 355 ? 0.607 -2.818 -38.686 1.00 39.38 355 SER A CA 1
ATOM 2846 C C . SER A 1 355 ? 0.633 -2.929 -40.223 1.00 39.38 355 SER A C 1
ATOM 2848 O O . SER A 1 355 ? -0.094 -3.756 -40.773 1.00 39.38 355 SER A O 1
ATOM 2850 N N . SER A 1 356 ? 1.455 -2.138 -40.920 1.00 38.34 356 SER A N 1
ATOM 2851 C CA . SER A 1 356 ? 1.605 -2.117 -42.376 1.00 38.34 356 SER A CA 1
ATOM 2852 C C . SER A 1 356 ? 2.743 -2.981 -42.923 1.00 38.34 356 SER A C 1
ATOM 2854 O O . SER A 1 356 ? 2.831 -3.117 -44.139 1.00 38.34 356 SER A O 1
ATOM 2856 N N . ASP A 1 357 ? 3.606 -3.558 -42.081 1.00 42.56 357 ASP A N 1
ATOM 2857 C CA . ASP A 1 357 ? 4.732 -4.367 -42.565 1.00 42.56 357 ASP A CA 1
ATOM 2858 C C . ASP A 1 357 ? 4.394 -5.871 -42.530 1.00 42.56 357 ASP A C 1
ATOM 2860 O O . ASP A 1 357 ? 4.738 -6.611 -41.603 1.00 42.56 357 ASP A O 1
ATOM 2864 N N . GLU A 1 358 ? 3.653 -6.338 -43.543 1.00 41.41 358 GLU A N 1
ATOM 2865 C CA . GLU A 1 358 ? 3.339 -7.767 -43.736 1.00 41.41 358 GLU A CA 1
ATOM 2866 C C . GLU A 1 358 ? 4.601 -8.649 -43.804 1.00 41.41 358 GLU A C 1
ATOM 2868 O O . GLU A 1 358 ? 4.551 -9.835 -43.462 1.00 41.41 358 GLU A O 1
ATOM 2873 N N . ASP A 1 359 ? 5.749 -8.078 -44.175 1.00 38.22 359 ASP A N 1
ATOM 2874 C CA . ASP A 1 359 ? 7.023 -8.790 -44.268 1.00 38.22 359 ASP A CA 1
ATOM 2875 C C . ASP A 1 359 ? 7.680 -9.039 -42.901 1.00 38.22 359 ASP A C 1
ATOM 2877 O O . ASP A 1 359 ? 8.439 -10.002 -42.759 1.00 38.22 359 ASP A O 1
ATOM 2881 N N . ALA A 1 360 ? 7.365 -8.237 -41.876 1.00 39.44 360 ALA A N 1
ATOM 2882 C CA . ALA A 1 360 ? 7.787 -8.488 -40.496 1.00 39.44 360 ALA A CA 1
ATOM 2883 C C . ALA A 1 360 ? 6.958 -9.615 -39.854 1.00 39.44 360 ALA A C 1
ATOM 2885 O O . ALA A 1 360 ? 7.507 -10.469 -39.156 1.00 39.44 360 ALA A O 1
ATOM 2886 N N . LYS A 1 361 ? 5.657 -9.688 -40.173 1.00 36.31 361 LYS A N 1
ATOM 2887 C CA . LYS A 1 361 ? 4.775 -10.793 -39.751 1.00 36.31 361 LYS A CA 1
ATOM 2888 C C . LYS A 1 361 ? 5.163 -12.127 -40.394 1.00 36.31 361 LYS A C 1
ATOM 2890 O O . LYS A 1 361 ? 5.156 -13.147 -39.714 1.00 36.31 361 LYS A O 1
ATOM 2895 N N . LYS A 1 362 ? 5.570 -12.133 -41.670 1.00 36.34 362 LYS A N 1
ATOM 2896 C CA . LYS A 1 362 ? 6.038 -13.352 -42.362 1.00 36.34 362 LYS A CA 1
ATOM 2897 C C . LYS A 1 362 ? 7.378 -13.885 -41.854 1.00 36.34 362 LYS A C 1
ATOM 2899 O O . LYS A 1 362 ? 7.604 -15.086 -41.929 1.00 36.34 362 LYS A O 1
ATOM 2904 N N . ARG A 1 363 ? 8.255 -13.032 -41.314 1.00 36.84 363 ARG A N 1
ATOM 2905 C CA . ARG A 1 363 ? 9.542 -13.459 -40.726 1.00 36.84 363 ARG A CA 1
ATOM 2906 C C . ARG A 1 363 ? 9.424 -14.001 -39.297 1.00 36.84 363 ARG A C 1
ATOM 2908 O O . ARG A 1 363 ? 10.383 -14.581 -38.807 1.00 36.84 363 ARG A O 1
ATOM 2915 N N . ALA A 1 364 ? 8.271 -13.835 -38.646 1.00 33.78 364 ALA A N 1
ATOM 2916 C CA . ALA A 1 364 ? 8.015 -14.327 -37.292 1.00 33.78 364 ALA A CA 1
ATOM 2917 C C . ALA A 1 364 ? 7.411 -15.746 -37.237 1.00 33.78 364 ALA A C 1
ATOM 2919 O O . ALA A 1 364 ? 7.228 -16.276 -36.146 1.00 33.78 364 ALA A O 1
ATOM 2920 N N . HIS A 1 365 ? 7.111 -16.375 -38.380 1.00 28.64 365 HIS A N 1
ATOM 2921 C CA . HIS A 1 365 ? 6.691 -17.777 -38.427 1.00 28.64 365 HIS A CA 1
ATOM 2922 C C . HIS A 1 365 ? 7.888 -18.684 -38.723 1.00 28.64 365 HIS A C 1
ATOM 2924 O O . HIS A 1 365 ? 8.251 -18.911 -39.876 1.00 28.64 365 HIS A O 1
ATOM 2930 N N . ILE A 1 366 ? 8.483 -19.212 -37.656 1.00 28.45 366 ILE A N 1
ATOM 2931 C CA . ILE A 1 366 ? 9.259 -20.449 -37.689 1.00 28.45 366 ILE A CA 1
ATOM 2932 C C . ILE A 1 366 ? 8.514 -21.410 -36.764 1.00 28.45 366 ILE A C 1
ATOM 2934 O O . ILE A 1 366 ? 8.402 -21.151 -35.570 1.00 28.45 366 ILE A O 1
ATOM 2938 N N . GLU A 1 367 ? 7.950 -22.476 -37.332 1.00 29.03 367 GLU A N 1
ATOM 2939 C CA . GLU A 1 367 ? 7.393 -23.589 -36.562 1.00 29.03 367 GLU A CA 1
ATOM 2940 C C . GLU A 1 367 ? 8.542 -24.279 -35.817 1.00 29.03 367 GLU A C 1
ATOM 2942 O O . GLU A 1 367 ? 9.409 -24.891 -36.443 1.00 29.03 367 GLU A O 1
ATOM 2947 N N . VAL A 1 368 ? 8.556 -24.179 -34.487 1.00 28.38 368 VAL A N 1
ATOM 2948 C CA . VAL A 1 368 ? 9.415 -25.001 -33.628 1.00 28.38 368 VAL A CA 1
ATOM 2949 C C . VAL A 1 368 ? 8.529 -26.047 -32.961 1.00 28.38 368 VAL A C 1
ATOM 2951 O O . VAL A 1 368 ? 7.451 -25.745 -32.451 1.00 28.38 368 VAL A O 1
ATOM 2954 N N . GLY A 1 369 ? 8.949 -27.305 -33.087 1.00 26.94 369 GLY A N 1
ATOM 2955 C CA . GLY A 1 369 ? 8.151 -28.490 -32.801 1.00 26.94 369 GLY A CA 1
ATOM 2956 C C . GLY A 1 369 ? 7.665 -28.607 -31.356 1.00 26.94 369 GLY A C 1
ATOM 2957 O O . GLY A 1 369 ? 8.287 -28.120 -30.417 1.00 26.94 369 GLY A O 1
ATOM 2958 N N . ASN A 1 370 ? 6.537 -29.310 -31.225 1.00 28.20 370 ASN A N 1
ATOM 2959 C CA . ASN A 1 370 ? 5.937 -29.767 -29.976 1.00 28.20 370 ASN A CA 1
ATOM 2960 C C . ASN A 1 370 ? 6.995 -30.365 -29.041 1.00 28.20 370 ASN A C 1
ATOM 2962 O O . ASN A 1 370 ? 7.481 -31.454 -29.321 1.00 28.20 370 ASN A O 1
ATOM 2966 N N . ASP A 1 371 ? 7.322 -29.667 -27.955 1.00 26.09 371 ASP A N 1
ATOM 2967 C CA . ASP A 1 371 ? 7.193 -30.177 -26.587 1.00 26.09 371 ASP A CA 1
ATOM 2968 C C . ASP A 1 371 ? 7.606 -29.092 -25.568 1.00 26.09 371 ASP A C 1
ATOM 2970 O O . ASP A 1 371 ? 8.743 -28.638 -25.536 1.00 26.09 371 ASP A O 1
ATOM 2974 N N . GLY A 1 372 ? 6.666 -28.689 -24.700 1.00 28.05 372 GLY A N 1
ATOM 2975 C CA . GLY A 1 372 ? 6.954 -28.004 -23.429 1.00 28.05 372 GLY A CA 1
ATOM 2976 C C . GLY A 1 372 ? 7.093 -26.472 -23.443 1.00 28.05 372 GLY A C 1
ATOM 2977 O O . GLY A 1 372 ? 8.195 -25.950 -23.397 1.00 28.05 372 GLY A O 1
ATOM 2978 N N . PHE A 1 373 ? 5.960 -25.755 -23.365 1.00 29.64 373 PHE A N 1
ATOM 2979 C CA . PHE A 1 373 ? 5.840 -24.343 -22.936 1.00 29.64 373 PHE A CA 1
ATOM 2980 C C . PHE A 1 373 ? 6.911 -23.364 -23.470 1.00 29.64 373 PHE A C 1
ATOM 2982 O O . PHE A 1 373 ? 7.587 -22.677 -22.702 1.00 29.64 373 PHE A O 1
ATOM 2989 N N . ALA A 1 374 ? 6.997 -23.227 -24.793 1.00 29.36 374 ALA A N 1
ATOM 2990 C CA . ALA A 1 374 ? 7.614 -22.063 -25.417 1.00 29.36 374 ALA A CA 1
ATOM 2991 C C . ALA A 1 374 ? 6.652 -20.864 -25.322 1.00 29.36 374 ALA A C 1
ATOM 2993 O O . ALA A 1 374 ? 5.493 -20.944 -25.728 1.00 29.36 374 ALA A O 1
ATOM 2994 N N . MET A 1 375 ? 7.106 -19.746 -24.749 1.00 33.09 375 MET A N 1
ATOM 2995 C CA . MET A 1 375 ? 6.476 -18.456 -25.029 1.00 33.09 375 MET A CA 1
ATOM 2996 C C . MET A 1 375 ? 6.966 -18.044 -26.418 1.00 33.09 375 MET A C 1
ATOM 2998 O O . MET A 1 375 ? 8.101 -17.587 -26.548 1.00 33.09 375 MET A O 1
ATOM 3002 N N . ASP A 1 376 ? 6.127 -18.236 -27.437 1.00 37.25 376 ASP A N 1
ATOM 3003 C CA . ASP A 1 376 ? 6.357 -17.766 -28.807 1.00 37.25 376 ASP A CA 1
ATOM 3004 C C . ASP A 1 376 ? 6.320 -16.230 -28.841 1.00 37.25 376 ASP A C 1
ATOM 3006 O O . ASP A 1 376 ? 5.333 -15.599 -29.219 1.00 37.25 376 ASP A O 1
ATOM 3010 N N . LEU A 1 377 ? 7.398 -15.594 -28.390 1.00 41.22 377 LEU A N 1
ATOM 3011 C CA . LEU A 1 377 ? 7.623 -14.179 -28.641 1.00 41.22 377 LEU A CA 1
ATOM 3012 C C . LEU A 1 377 ? 8.144 -14.040 -30.078 1.00 41.22 377 LEU A C 1
ATOM 3014 O O . LEU A 1 377 ? 9.097 -14.730 -30.445 1.00 41.22 377 LEU A O 1
AT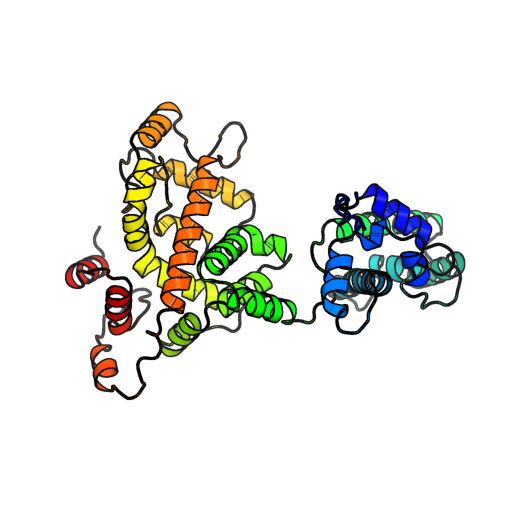OM 3018 N N . PRO A 1 378 ? 7.561 -13.157 -30.910 1.00 46.28 378 PRO A N 1
ATOM 3019 C CA . PRO A 1 378 ? 8.043 -12.960 -32.267 1.00 46.28 378 PRO A CA 1
ATOM 3020 C C . PRO A 1 378 ? 9.533 -12.601 -32.226 1.00 46.28 378 PRO A C 1
ATOM 3022 O O . PRO A 1 378 ? 9.909 -11.636 -31.564 1.00 46.28 378 PRO A O 1
ATOM 3025 N N . PHE A 1 379 ? 10.377 -13.325 -32.967 1.00 45.19 379 PHE A N 1
ATOM 3026 C CA . PHE A 1 379 ? 11.820 -13.057 -33.110 1.00 45.19 379 PHE A CA 1
ATOM 3027 C C . PHE A 1 379 ? 12.153 -11.584 -33.404 1.00 45.19 379 PHE A C 1
ATOM 3029 O O . PHE A 1 379 ? 13.209 -11.083 -33.013 1.00 45.19 379 PHE A O 1
ATOM 3036 N N . GLY A 1 380 ? 11.230 -10.874 -34.062 1.00 38.78 380 GLY A N 1
ATOM 3037 C CA . GLY A 1 380 ? 11.327 -9.438 -34.297 1.00 38.78 380 GLY A CA 1
ATOM 3038 C C . GLY A 1 380 ? 11.449 -8.620 -33.011 1.00 38.78 380 GLY A C 1
ATOM 3039 O O . GLY A 1 380 ? 12.192 -7.650 -32.997 1.00 38.78 380 GLY A O 1
ATOM 3040 N N . LEU A 1 381 ? 10.808 -9.031 -31.917 1.00 44.38 381 LEU A N 1
ATOM 3041 C CA . LEU A 1 381 ? 10.837 -8.314 -30.647 1.00 44.38 381 LEU A CA 1
ATOM 3042 C C . LEU A 1 381 ? 12.184 -8.433 -29.929 1.00 44.38 381 LEU A C 1
ATOM 3044 O O . LEU A 1 381 ? 12.709 -7.441 -29.432 1.00 44.38 381 LEU A O 1
ATOM 3048 N N . LEU A 1 382 ? 12.779 -9.625 -29.938 1.00 47.94 382 LEU A N 1
ATOM 3049 C CA . LEU A 1 382 ? 14.098 -9.883 -29.355 1.00 47.94 382 LEU A CA 1
ATOM 3050 C C . LEU A 1 382 ? 15.187 -9.075 -30.070 1.00 47.94 382 LEU A C 1
ATOM 3052 O O . LEU A 1 382 ? 15.958 -8.372 -29.423 1.00 47.94 382 LEU A O 1
ATOM 3056 N N . ALA A 1 383 ? 15.195 -9.096 -31.406 1.00 42.34 383 ALA A N 1
ATOM 3057 C CA . ALA A 1 383 ? 16.147 -8.329 -32.209 1.00 42.34 383 ALA A CA 1
ATOM 3058 C C . ALA A 1 383 ? 15.929 -6.805 -32.106 1.00 42.34 383 ALA A C 1
ATOM 3060 O O . ALA A 1 383 ? 16.883 -6.029 -32.192 1.00 42.34 383 ALA A O 1
ATOM 3061 N N . PHE A 1 384 ? 14.684 -6.359 -31.919 1.00 44.22 384 PHE A N 1
ATOM 3062 C CA . PHE A 1 384 ? 14.340 -4.939 -31.863 1.00 44.22 384 PHE A CA 1
ATOM 3063 C C . PHE A 1 384 ? 14.626 -4.318 -30.488 1.00 44.22 384 PHE A C 1
ATOM 3065 O O . PHE A 1 384 ? 15.193 -3.227 -30.428 1.00 44.22 384 PHE A O 1
ATOM 3072 N N . VAL A 1 385 ? 14.365 -5.044 -29.396 1.00 47.50 385 VAL A N 1
ATOM 3073 C CA . VAL A 1 385 ? 14.726 -4.633 -28.026 1.00 47.50 385 VAL A CA 1
ATOM 3074 C C . VAL A 1 385 ? 16.240 -4.720 -27.794 1.00 47.50 385 VAL A C 1
ATOM 3076 O O . VAL A 1 385 ? 16.812 -3.809 -27.203 1.00 47.50 385 VAL A O 1
ATOM 3079 N N . ALA A 1 386 ? 16.926 -5.730 -28.341 1.00 47.75 386 ALA A N 1
ATOM 3080 C CA . ALA A 1 386 ? 18.392 -5.804 -28.332 1.00 47.75 386 ALA A CA 1
ATOM 3081 C C . ALA A 1 386 ? 19.035 -4.550 -28.942 1.00 47.75 386 ALA A C 1
ATOM 3083 O O . ALA A 1 386 ? 19.892 -3.903 -28.341 1.00 47.75 386 ALA A O 1
ATOM 3084 N N . LYS A 1 387 ? 18.532 -4.141 -30.112 1.00 43.00 387 LYS A N 1
ATOM 3085 C CA . LYS A 1 387 ? 18.978 -2.935 -30.814 1.00 43.00 387 LYS A CA 1
ATOM 3086 C C . LYS A 1 387 ? 18.657 -1.648 -30.047 1.00 43.00 387 LYS A C 1
ATOM 3088 O O . LYS A 1 387 ? 19.456 -0.717 -30.079 1.00 43.00 387 LYS A O 1
ATOM 3093 N N . ALA A 1 388 ? 17.514 -1.595 -29.366 1.00 42.09 388 ALA A N 1
ATOM 3094 C CA . ALA A 1 388 ? 17.104 -0.468 -28.528 1.00 42.09 388 ALA A CA 1
ATOM 3095 C C . ALA A 1 388 ? 18.022 -0.246 -27.327 1.00 42.09 388 ALA A C 1
ATOM 3097 O O . ALA A 1 388 ? 18.359 0.886 -26.992 1.00 42.09 388 ALA A O 1
ATOM 3098 N N . LEU A 1 389 ? 18.417 -1.348 -26.692 1.00 44.91 389 LEU A N 1
ATOM 3099 C CA . LEU A 1 389 ? 19.232 -1.358 -25.485 1.00 44.91 389 LEU A CA 1
ATOM 3100 C C . LEU A 1 389 ? 20.739 -1.348 -25.795 1.00 44.91 389 LEU A C 1
ATOM 3102 O O . LEU A 1 389 ? 21.552 -1.381 -24.877 1.00 44.91 389 LEU A O 1
ATOM 3106 N N . GLY A 1 390 ? 21.127 -1.302 -27.078 1.00 41.84 390 GLY A N 1
ATOM 3107 C CA . GLY A 1 390 ? 22.530 -1.377 -27.499 1.00 41.84 390 GLY A CA 1
ATOM 3108 C C . GLY A 1 390 ? 23.199 -2.709 -27.143 1.00 41.84 390 GLY A C 1
ATOM 3109 O O . GLY A 1 390 ? 24.420 -2.763 -27.003 1.00 41.84 390 GLY A O 1
ATOM 3110 N N . ILE A 1 391 ? 22.405 -3.766 -26.965 1.00 48.22 391 ILE A N 1
ATOM 3111 C CA . ILE A 1 391 ? 22.857 -5.107 -26.610 1.00 48.22 391 ILE A CA 1
ATOM 3112 C C . ILE A 1 391 ? 23.060 -5.889 -27.908 1.00 48.22 391 ILE A C 1
ATOM 3114 O O . ILE A 1 391 ? 22.116 -6.113 -28.666 1.00 48.22 391 ILE A O 1
ATOM 3118 N N . ASP A 1 392 ? 24.296 -6.313 -28.162 1.00 41.91 392 ASP A N 1
ATOM 3119 C CA . ASP A 1 392 ? 24.607 -7.229 -29.258 1.00 41.91 392 ASP A CA 1
ATOM 3120 C C . ASP A 1 392 ? 24.210 -8.645 -28.815 1.00 41.91 392 ASP A C 1
ATOM 3122 O O . ASP A 1 392 ? 24.894 -9.274 -28.007 1.00 41.91 392 ASP A O 1
ATOM 3126 N N . ILE A 1 393 ? 23.055 -9.126 -29.276 1.00 46.25 393 ILE A N 1
ATOM 3127 C CA . ILE A 1 393 ? 22.638 -10.511 -29.044 1.00 46.25 393 ILE A CA 1
ATOM 3128 C C . ILE A 1 393 ? 23.208 -11.359 -30.182 1.00 46.25 393 ILE A C 1
ATOM 3130 O O . ILE A 1 393 ? 22.798 -11.197 -31.333 1.00 46.25 393 ILE A O 1
ATOM 3134 N N . ASP A 1 394 ? 24.111 -12.298 -29.872 1.00 45.34 394 ASP A N 1
ATOM 3135 C CA . ASP A 1 394 ? 24.438 -13.382 -30.803 1.00 45.34 394 ASP A CA 1
ATOM 3136 C C . ASP A 1 394 ? 23.248 -14.348 -30.851 1.00 45.34 394 ASP A C 1
ATOM 3138 O O . ASP A 1 394 ? 23.096 -15.280 -30.057 1.00 45.34 394 ASP A O 1
ATOM 3142 N N . ILE A 1 395 ? 22.351 -14.075 -31.795 1.00 41.78 395 ILE A N 1
ATOM 3143 C CA . ILE A 1 395 ? 21.113 -14.826 -32.013 1.00 41.78 395 ILE A CA 1
ATOM 3144 C C . ILE A 1 395 ? 21.417 -16.312 -32.266 1.00 41.78 395 ILE A C 1
ATOM 3146 O O . ILE A 1 395 ? 20.625 -17.173 -31.886 1.00 41.78 395 ILE A O 1
ATOM 3150 N N . ALA A 1 396 ? 22.577 -16.640 -32.847 1.00 38.41 396 ALA A N 1
ATOM 3151 C CA . ALA A 1 396 ? 22.973 -18.021 -33.099 1.00 38.41 396 ALA A CA 1
ATOM 3152 C C . ALA A 1 396 ? 23.428 -18.753 -31.827 1.00 38.41 396 ALA A C 1
ATOM 3154 O O . ALA A 1 396 ? 23.414 -19.984 -31.802 1.00 38.41 396 ALA A O 1
ATOM 3155 N N . GLU A 1 397 ? 23.856 -18.034 -30.790 1.00 42.38 397 GLU A N 1
ATOM 3156 C CA . GLU A 1 397 ? 24.206 -18.594 -29.481 1.00 42.38 397 GLU A CA 1
ATOM 3157 C C . GLU A 1 397 ? 22.960 -18.793 -28.605 1.00 42.38 397 GLU A C 1
ATOM 3159 O O . GLU A 1 397 ? 22.810 -19.850 -27.994 1.00 42.38 397 GLU A O 1
ATOM 3164 N N . TYR A 1 398 ? 22.014 -17.844 -28.626 1.00 41.66 398 TYR A N 1
ATOM 3165 C CA . TYR A 1 398 ? 20.717 -17.984 -27.945 1.00 41.66 398 TYR A CA 1
ATOM 3166 C C . TYR A 1 398 ? 19.894 -19.157 -28.498 1.00 41.66 398 TYR A C 1
ATOM 3168 O O . TYR A 1 398 ? 19.349 -19.951 -27.740 1.00 41.66 398 TYR A O 1
ATOM 3176 N N . LEU A 1 399 ? 19.851 -19.331 -29.821 1.00 37.69 399 LEU A N 1
ATOM 3177 C CA . LEU A 1 399 ? 19.163 -20.475 -30.432 1.00 37.69 399 LEU A CA 1
ATOM 3178 C C . LEU A 1 399 ? 19.794 -21.817 -30.032 1.00 37.69 399 LEU A C 1
ATOM 3180 O O . LEU A 1 399 ? 19.082 -22.774 -29.743 1.00 37.69 399 LEU A O 1
ATOM 3184 N N . ARG A 1 400 ? 21.127 -21.870 -29.921 1.00 42.81 400 ARG A N 1
ATOM 3185 C CA . ARG A 1 400 ? 21.850 -23.076 -29.488 1.00 42.81 400 ARG A CA 1
ATOM 3186 C C . ARG A 1 400 ? 21.619 -23.435 -28.019 1.00 42.81 400 ARG A C 1
ATOM 3188 O O . ARG A 1 400 ? 21.704 -24.612 -27.684 1.00 42.81 400 ARG A O 1
ATOM 3195 N N . SER A 1 401 ? 21.330 -22.464 -27.150 1.00 40.34 401 SER A N 1
ATOM 3196 C CA . SER A 1 401 ? 21.039 -22.726 -25.733 1.00 40.34 401 SER A CA 1
ATOM 3197 C C . SER A 1 401 ? 19.592 -23.157 -25.477 1.00 40.34 401 SER A C 1
ATOM 3199 O O . SER A 1 401 ? 19.326 -23.804 -24.468 1.00 40.34 401 SER A O 1
ATOM 3201 N N . VAL A 1 402 ? 18.671 -22.846 -26.395 1.00 38.31 402 VAL A N 1
ATOM 3202 C CA . VAL A 1 402 ? 17.258 -23.258 -26.328 1.00 38.31 402 VAL A CA 1
ATOM 3203 C C . VAL A 1 402 ? 17.030 -24.627 -26.992 1.00 38.31 402 VAL A C 1
ATOM 3205 O O . VAL A 1 402 ? 16.159 -25.375 -26.559 1.00 38.31 402 VAL A O 1
ATOM 3208 N N . GLU A 1 403 ? 17.841 -25.002 -27.988 1.00 35.19 403 GLU A N 1
ATOM 3209 C CA . GLU A 1 403 ? 17.748 -26.290 -28.704 1.00 35.19 403 GLU A CA 1
ATOM 3210 C C . GLU A 1 403 ? 18.503 -27.465 -28.049 1.00 35.19 403 GLU A C 1
ATOM 3212 O O . GLU A 1 403 ? 18.473 -28.571 -28.586 1.00 35.19 403 GLU A O 1
ATOM 3217 N N . SER A 1 404 ? 19.165 -27.276 -26.900 1.00 32.94 404 SER A N 1
ATOM 3218 C CA . SER A 1 404 ? 19.877 -28.356 -26.193 1.00 32.94 404 SER A CA 1
ATOM 3219 C C . SER A 1 404 ? 19.110 -28.843 -24.957 1.00 32.94 404 SER A C 1
ATOM 3221 O O . SER A 1 404 ? 19.354 -28.345 -23.858 1.00 32.94 404 SER A O 1
ATOM 3223 N N . PRO A 1 405 ? 18.214 -29.842 -25.079 1.00 37.38 405 PRO A N 1
ATOM 3224 C CA . PRO A 1 405 ? 17.614 -30.525 -23.935 1.00 37.38 405 PRO A CA 1
ATOM 3225 C C . PRO A 1 405 ? 18.511 -31.629 -23.336 1.00 37.38 405 PRO A C 1
ATOM 3227 O O . PRO A 1 405 ? 17.996 -32.523 -22.668 1.00 37.38 405 PRO A O 1
ATOM 3230 N N . GLU A 1 406 ? 19.832 -31.589 -23.535 1.00 33.34 406 GLU A N 1
ATOM 3231 C CA . GLU A 1 406 ? 20.773 -32.521 -22.895 1.00 33.34 406 GLU A CA 1
ATOM 3232 C C . GLU A 1 406 ? 21.959 -31.767 -22.271 1.00 33.34 406 GLU A C 1
ATOM 3234 O O . GLU A 1 406 ? 22.971 -31.518 -22.923 1.00 33.34 406 GLU A O 1
ATOM 3239 N N . ASP A 1 407 ? 21.760 -31.309 -21.029 1.00 33.19 407 ASP A N 1
ATOM 3240 C CA . ASP A 1 407 ? 22.540 -31.697 -19.833 1.00 33.19 407 ASP A CA 1
ATOM 3241 C C . ASP A 1 407 ? 21.902 -31.140 -18.541 1.00 33.19 407 ASP A C 1
ATOM 3243 O O . ASP A 1 407 ? 21.672 -29.909 -18.449 1.00 33.19 407 ASP A O 1
#

Sequence (407 aa):
MTTPGDDASVVLPPPTLAEVWFELEELKKREGITPSKVRKAGPTLQRLWISQDEYRRRRGVGVDLAVATVEALKCVVAQYRSSEVARGGYESQNWLILYHELNLDGDFGFGLTERRLAARDRLNGMSEAMYARRSKATLEMFAFKVTTLTRSLCWLDGELEAVETTNILKLSNVEKIHRINFLFMYGKDAYFDKFVTAHVLSATMPNLVEALQQIGVPVTDQPGEILKAVVRAVGGLFYDQYAQLFDRELLHTGGLIFPWDRLHRWIAFDRWLGAKYYVSLAASSDTFLRGLTTWGPLRVSDDHVKQLRMTGKLFFDLQEGEPTDVFWKTLDRSLVILAQLMVEIDNADIWTASSSDEDAKKRAHIEVGNDGFAMDLPFGLLAFVAKALGIDIDIAEYLRSVESPED

pLDDT: mean 74.91, std 19.69, range [26.09, 96.62]

Radius of gyration: 27.52 Å; chains: 1; bounding box: 68×78×76 Å